Protein AF-A0A433BAA6-F1 (afdb_monomer)

Mean predicted aligned error: 15.28 Å

Structure (mmCIF, N/CA/C/O backbone):
data_AF-A0A433BAA6-F1
#
_entry.id   AF-A0A433BAA6-F1
#
loop_
_atom_site.group_PDB
_atom_site.id
_atom_site.type_symbol
_atom_site.label_atom_id
_atom_site.label_alt_id
_atom_site.label_comp_id
_atom_site.label_asym_id
_atom_site.label_entity_id
_atom_site.label_seq_id
_atom_site.pdbx_PDB_ins_code
_atom_site.Cartn_x
_atom_site.Cartn_y
_atom_site.Cartn_z
_atom_site.occupancy
_atom_site.B_iso_or_equiv
_atom_site.auth_seq_id
_atom_site.auth_comp_id
_atom_site.auth_asym_id
_atom_site.auth_atom_id
_atom_site.pdbx_PDB_model_num
ATOM 1 N N . MET A 1 1 ? 10.029 -41.503 25.281 1.00 41.41 1 MET A N 1
ATOM 2 C CA . MET A 1 1 ? 11.014 -41.498 26.377 1.00 41.41 1 MET A CA 1
ATOM 3 C C . MET A 1 1 ? 12.333 -41.071 25.759 1.00 41.41 1 MET A C 1
ATOM 5 O O . MET A 1 1 ? 12.964 -41.875 25.092 1.00 41.41 1 MET A O 1
ATOM 9 N N . VAL A 1 2 ? 12.622 -39.771 25.823 1.00 31.61 2 VAL A N 1
ATOM 10 C CA . VAL A 1 2 ? 13.866 -39.141 25.359 1.00 31.61 2 VAL A CA 1
ATOM 11 C C . VAL A 1 2 ? 14.159 -38.056 26.392 1.00 31.61 2 VAL A C 1
ATOM 13 O O . VAL A 1 2 ? 13.358 -37.134 26.547 1.00 31.61 2 VAL A O 1
ATOM 16 N N . GLU A 1 3 ? 15.221 -38.267 27.163 1.00 30.14 3 GLU A N 1
ATOM 17 C CA . GLU A 1 3 ? 15.745 -37.376 28.201 1.00 30.14 3 GLU A CA 1
ATOM 18 C C . GLU A 1 3 ? 16.463 -36.178 27.572 1.00 30.14 3 GLU A C 1
ATOM 20 O O . GLU A 1 3 ? 17.155 -36.320 26.564 1.00 30.14 3 GLU A O 1
ATOM 25 N N . TRP A 1 4 ? 16.320 -35.010 28.197 1.00 36.12 4 TRP A N 1
ATOM 26 C CA . TRP A 1 4 ? 17.122 -33.820 27.922 1.00 36.12 4 TRP A CA 1
ATOM 27 C C . TRP A 1 4 ? 17.766 -33.362 29.232 1.00 36.12 4 TRP A C 1
ATOM 29 O O . TRP A 1 4 ? 17.235 -32.495 29.920 1.00 36.12 4 TRP A O 1
ATOM 39 N N . ASP A 1 5 ? 18.911 -33.951 29.565 1.00 37.00 5 ASP A N 1
ATOM 40 C CA . ASP A 1 5 ? 19.839 -33.405 30.554 1.00 37.00 5 ASP A CA 1
ATOM 41 C C . ASP A 1 5 ? 20.867 -32.539 29.825 1.00 37.00 5 ASP A C 1
ATOM 43 O O . ASP A 1 5 ? 21.624 -33.049 29.002 1.00 37.00 5 ASP A O 1
ATOM 47 N N . ASN A 1 6 ? 20.860 -31.230 30.099 1.00 35.91 6 ASN A N 1
ATOM 48 C CA . ASN A 1 6 ? 22.035 -30.346 30.118 1.00 35.91 6 ASN A CA 1
ATOM 49 C C . ASN A 1 6 ? 21.606 -28.928 30.532 1.00 35.91 6 ASN A C 1
ATOM 51 O O . ASN A 1 6 ? 21.412 -28.034 29.709 1.00 35.91 6 ASN A O 1
ATOM 55 N N . ILE A 1 7 ? 21.460 -28.734 31.843 1.00 37.94 7 ILE A N 1
ATOM 56 C CA . ILE A 1 7 ? 21.352 -27.424 32.492 1.00 37.94 7 ILE A CA 1
ATOM 57 C C . ILE A 1 7 ? 22.762 -27.045 32.963 1.00 37.94 7 ILE A C 1
ATOM 59 O O . ILE A 1 7 ? 23.358 -27.774 33.754 1.00 37.94 7 ILE A O 1
ATOM 63 N N . LEU A 1 8 ? 23.295 -25.912 32.497 1.00 38.78 8 LEU A N 1
ATOM 64 C CA . LEU A 1 8 ? 24.477 -25.274 33.092 1.00 38.78 8 LEU A CA 1
ATOM 65 C C . LEU A 1 8 ? 24.049 -24.105 34.002 1.00 38.78 8 LEU A C 1
ATOM 67 O O . LEU A 1 8 ? 23.012 -23.490 33.744 1.00 38.78 8 LEU A O 1
ATOM 71 N N . PRO A 1 9 ? 24.806 -23.799 35.075 1.00 35.69 9 PRO A N 1
ATOM 72 C CA . PRO A 1 9 ? 24.295 -23.057 36.225 1.00 35.69 9 PRO A CA 1
ATOM 73 C C . PRO A 1 9 ? 24.370 -21.536 36.055 1.00 35.69 9 PRO A C 1
ATOM 75 O O . PRO A 1 9 ? 25.324 -20.996 35.496 1.00 35.69 9 PRO A O 1
ATOM 78 N N . LEU A 1 10 ? 23.382 -20.854 36.637 1.00 34.34 10 LEU A N 1
ATOM 79 C CA . LEU A 1 10 ? 23.402 -19.422 36.923 1.00 34.34 10 LEU A CA 1
ATOM 80 C C . LEU A 1 10 ? 24.457 -19.112 37.992 1.00 34.34 10 LEU A C 1
ATOM 82 O O . LEU A 1 10 ? 24.350 -19.639 39.092 1.00 34.34 10 LEU A O 1
ATOM 86 N N . GLU A 1 11 ? 25.395 -18.201 37.708 1.00 32.72 11 GLU A N 1
ATOM 87 C CA . GLU A 1 11 ? 25.674 -17.065 38.600 1.00 32.72 11 GLU A CA 1
ATOM 88 C C . GLU A 1 11 ? 26.599 -15.988 37.990 1.00 32.72 11 GLU A C 1
ATOM 90 O O . GLU A 1 11 ? 27.653 -16.253 37.420 1.00 32.72 11 GLU A O 1
ATOM 95 N N . SER A 1 12 ? 26.204 -14.738 38.252 1.00 30.78 12 SER A N 1
ATOM 96 C CA . SER A 1 12 ? 26.992 -13.497 38.261 1.00 30.78 12 SER A CA 1
ATOM 97 C C . SER A 1 12 ? 27.446 -12.875 36.927 1.00 30.78 12 SER A C 1
ATOM 99 O O . SER A 1 12 ? 28.523 -13.128 36.403 1.00 30.78 12 SER A O 1
ATOM 101 N N . ASN A 1 13 ? 26.699 -11.859 36.481 1.00 33.16 13 ASN A N 1
ATOM 102 C CA . ASN A 1 13 ? 27.343 -10.573 36.219 1.00 33.16 13 ASN A CA 1
ATOM 103 C C . ASN A 1 13 ? 26.385 -9.407 36.489 1.00 33.16 13 ASN A C 1
ATOM 105 O O . ASN A 1 13 ? 25.346 -9.240 35.857 1.00 33.16 13 ASN A O 1
ATOM 109 N N . LYS A 1 14 ? 26.756 -8.629 37.508 1.00 33.50 14 LYS A N 1
ATOM 110 C CA . LYS A 1 14 ? 26.163 -7.346 37.881 1.00 33.50 14 LYS A CA 1
ATOM 111 C C . LYS A 1 14 ? 26.473 -6.313 36.792 1.00 33.50 14 LYS A C 1
ATOM 113 O O . LYS A 1 14 ? 27.514 -6.401 36.155 1.00 33.50 14 LYS A O 1
ATOM 118 N N . SER A 1 15 ? 25.631 -5.278 36.724 1.00 35.72 15 SER A N 1
ATOM 119 C CA . SER A 1 15 ? 25.788 -4.031 35.953 1.00 35.72 15 SER A CA 1
ATOM 120 C C . SER A 1 15 ? 25.184 -4.007 34.545 1.00 35.72 15 SER A C 1
ATOM 122 O O . SER A 1 15 ? 25.920 -3.925 33.571 1.00 35.72 15 SER A O 1
ATOM 124 N N . LEU A 1 16 ? 23.856 -3.876 34.454 1.00 32.25 16 LEU A N 1
ATOM 125 C CA . LEU A 1 16 ? 23.224 -2.987 33.470 1.00 32.25 16 LEU A CA 1
ATOM 126 C C . LEU A 1 16 ? 22.019 -2.303 34.133 1.00 32.25 16 LEU A C 1
ATOM 128 O O . LEU A 1 16 ? 21.114 -2.959 34.645 1.00 32.25 16 LEU A O 1
ATOM 132 N N . ARG A 1 17 ? 22.078 -0.970 34.216 1.00 32.88 17 ARG A N 1
ATOM 133 C CA . ARG A 1 17 ? 21.049 -0.116 34.820 1.00 32.88 17 ARG A CA 1
ATOM 134 C C . ARG A 1 17 ? 19.902 0.099 33.831 1.00 32.88 17 ARG A C 1
ATOM 136 O O . ARG A 1 17 ? 20.128 0.331 32.649 1.00 32.88 17 ARG A O 1
ATOM 143 N N . HIS A 1 18 ? 18.691 0.039 34.365 1.00 33.44 18 HIS A N 1
ATOM 144 C CA . HIS A 1 18 ? 17.409 0.262 33.701 1.00 33.44 18 HIS A CA 1
ATOM 145 C C . HIS A 1 18 ? 17.226 1.760 33.371 1.00 33.44 18 HIS A C 1
ATOM 147 O O . HIS A 1 18 ? 17.446 2.578 34.267 1.00 33.44 18 HIS A O 1
ATOM 153 N N . PRO A 1 19 ? 16.796 2.172 32.163 1.00 31.14 19 PRO A N 1
ATOM 154 C CA . PRO A 1 19 ? 16.458 3.566 31.902 1.00 31.14 19 PRO A CA 1
ATOM 155 C C . PRO A 1 19 ? 14.977 3.795 32.221 1.00 31.14 19 PRO A C 1
ATOM 157 O O . PRO A 1 19 ? 14.106 3.687 31.366 1.00 31.14 19 PRO A O 1
ATOM 160 N N . ALA A 1 20 ? 14.688 4.078 33.487 1.00 34.66 20 ALA A N 1
ATOM 161 C CA . ALA A 1 20 ? 13.415 4.645 33.917 1.00 34.66 20 ALA A CA 1
ATOM 162 C C . ALA A 1 20 ? 13.683 5.638 35.053 1.00 34.66 20 ALA A C 1
ATOM 164 O O . ALA A 1 20 ? 13.410 5.356 36.213 1.00 34.66 20 ALA A O 1
ATOM 165 N N . GLU A 1 21 ? 14.239 6.804 34.719 1.00 34.72 21 GLU A N 1
ATOM 166 C CA . GLU A 1 21 ? 14.265 7.944 35.635 1.00 34.72 21 GLU A CA 1
ATOM 167 C C . GLU A 1 21 ? 13.689 9.181 34.947 1.00 34.72 21 GLU A C 1
ATOM 169 O O . GLU A 1 21 ? 14.237 9.762 34.013 1.00 34.72 21 GLU A O 1
ATOM 174 N N . ARG A 1 22 ? 12.501 9.533 35.434 1.00 30.64 22 ARG A N 1
ATOM 175 C CA . ARG A 1 22 ? 11.704 10.704 35.102 1.00 30.64 22 ARG A CA 1
ATOM 176 C C . ARG A 1 22 ? 12.370 11.921 35.747 1.00 30.64 22 ARG A C 1
ATOM 178 O O . ARG A 1 22 ? 12.253 12.119 36.955 1.00 30.64 22 ARG A O 1
ATOM 185 N N . ILE A 1 23 ? 13.073 12.735 34.964 1.00 35.84 23 ILE A N 1
ATOM 186 C CA . ILE A 1 23 ? 13.659 13.982 35.468 1.00 35.84 23 ILE A CA 1
ATOM 187 C C . ILE A 1 23 ? 12.523 14.983 35.705 1.00 35.84 23 ILE A C 1
ATOM 189 O O . ILE A 1 23 ? 11.878 15.457 34.773 1.00 35.84 23 ILE A O 1
ATOM 193 N N . THR A 1 24 ? 12.272 15.285 36.977 1.00 31.98 24 THR A N 1
ATOM 194 C CA . THR A 1 24 ? 11.349 16.336 37.416 1.00 31.98 24 THR A CA 1
ATOM 195 C C . THR A 1 24 ? 12.188 17.583 37.686 1.00 31.98 24 THR A C 1
ATOM 197 O O . THR A 1 24 ? 12.930 17.612 38.664 1.00 31.98 24 THR A O 1
ATOM 200 N N . LEU A 1 25 ? 12.129 18.590 36.810 1.00 35.69 25 LEU A N 1
ATOM 201 C CA . LEU A 1 25 ? 12.838 19.858 37.012 1.00 35.69 25 LEU A CA 1
ATOM 202 C C . LEU A 1 25 ? 11.944 20.844 37.771 1.00 35.69 25 LEU A C 1
ATOM 204 O O . LEU A 1 25 ? 10.833 21.155 37.344 1.00 35.69 25 LEU A O 1
ATOM 208 N N . THR A 1 26 ? 12.435 21.329 38.911 1.00 36.66 26 THR A N 1
ATOM 209 C CA . THR A 1 26 ? 11.799 22.381 39.713 1.00 36.66 26 THR A CA 1
ATOM 210 C C . THR A 1 26 ? 12.143 23.780 39.181 1.00 36.66 26 THR A C 1
ATOM 212 O O . THR A 1 26 ? 13.237 23.974 38.650 1.00 36.66 26 THR A O 1
ATOM 215 N N . PRO A 1 27 ? 11.269 24.793 39.351 1.00 38.19 27 PRO A N 1
ATOM 216 C CA . PRO A 1 27 ? 11.420 26.093 38.705 1.00 38.19 27 PRO A CA 1
ATOM 217 C C . PRO A 1 27 ? 12.389 26.983 39.487 1.00 38.19 27 PRO A C 1
ATOM 219 O O . PRO A 1 27 ? 11.976 27.704 40.394 1.00 38.19 27 PRO A O 1
ATOM 222 N N . ARG A 1 28 ? 13.683 26.917 39.160 1.00 39.72 28 ARG A N 1
ATOM 223 C CA . ARG A 1 28 ? 14.687 27.942 39.503 1.00 39.72 28 ARG A CA 1
ATOM 224 C C . ARG A 1 28 ? 16.030 27.637 38.842 1.00 39.72 28 ARG A C 1
ATOM 226 O O . ARG A 1 28 ? 16.989 27.351 39.531 1.00 39.72 28 ARG A O 1
ATOM 233 N N . GLU A 1 29 ? 16.085 27.693 37.514 1.00 42.88 29 GLU A N 1
ATOM 234 C CA . GLU A 1 29 ? 17.346 27.758 36.747 1.00 42.88 29 GLU A CA 1
ATOM 235 C C . GLU A 1 29 ? 17.056 28.051 35.261 1.00 42.88 29 GLU A C 1
ATOM 237 O O . GLU A 1 29 ? 17.400 27.302 34.357 1.00 42.88 29 GLU A O 1
ATOM 242 N N . VAL A 1 30 ? 16.375 29.170 34.999 1.00 38.25 30 VAL A N 1
ATOM 243 C CA . VAL A 1 30 ? 16.346 29.809 33.673 1.00 38.25 30 VAL A CA 1
ATOM 244 C C . VAL A 1 30 ? 16.545 31.296 33.917 1.00 38.25 30 VAL A C 1
ATOM 246 O O . VAL A 1 30 ? 15.607 32.036 34.200 1.00 38.25 30 VAL A O 1
ATOM 249 N N . GLY A 1 31 ? 17.803 31.711 33.948 1.00 38.50 31 GLY A N 1
ATOM 250 C CA . GLY A 1 31 ? 18.176 33.075 34.285 1.00 38.50 31 GLY A CA 1
ATOM 251 C C . GLY A 1 31 ? 19.624 33.320 33.925 1.00 38.50 31 GLY A C 1
ATOM 252 O O . GLY A 1 31 ? 20.479 33.241 34.803 1.00 38.50 31 GLY A O 1
ATOM 253 N N . LYS A 1 32 ? 19.852 33.550 32.626 1.00 38.38 32 LYS A N 1
ATOM 254 C CA . LYS A 1 32 ? 20.966 34.251 31.953 1.00 38.38 32 LYS A CA 1
ATOM 255 C C . LYS A 1 32 ? 21.125 33.663 30.551 1.00 38.38 32 LYS A C 1
ATOM 257 O O . LYS A 1 32 ? 21.056 32.447 30.421 1.00 38.38 32 LYS A O 1
ATOM 262 N N . LEU A 1 33 ? 21.410 34.525 29.568 1.00 35.03 33 LEU A N 1
ATOM 263 C CA . LEU A 1 33 ? 21.344 34.309 28.109 1.00 35.03 33 LEU A CA 1
ATOM 264 C C . LEU A 1 33 ? 19.896 34.556 27.648 1.00 35.03 33 LEU A C 1
ATOM 266 O O . LEU A 1 33 ? 19.070 33.659 27.725 1.00 35.03 33 LEU A O 1
ATOM 270 N N . PHE A 1 34 ? 19.455 35.756 27.278 1.00 38.25 34 PHE A N 1
ATOM 271 C CA . PHE A 1 34 ? 20.075 36.755 26.412 1.00 38.25 34 PHE A CA 1
ATOM 272 C C . PHE A 1 34 ? 19.516 38.144 26.767 1.00 38.25 34 PHE A C 1
ATOM 274 O O . PHE A 1 34 ? 18.298 38.311 26.794 1.00 38.25 34 PHE A O 1
ATOM 281 N N . ASP A 1 35 ? 20.404 39.102 27.028 1.00 35.09 35 ASP A N 1
ATOM 282 C CA . ASP A 1 35 ? 20.110 40.539 27.016 1.00 35.09 35 ASP A CA 1
ATOM 283 C C . ASP A 1 35 ? 20.628 41.137 25.696 1.00 35.09 35 ASP A C 1
ATOM 285 O O . ASP A 1 35 ? 21.647 40.668 25.181 1.00 35.09 35 ASP A O 1
ATOM 289 N N . ASP A 1 36 ? 19.946 42.206 25.267 1.00 35.81 36 ASP A N 1
ATOM 290 C CA . ASP A 1 36 ? 20.369 43.285 24.352 1.00 35.81 36 ASP A CA 1
ATOM 291 C C . ASP A 1 36 ? 20.531 42.975 22.852 1.00 35.81 36 ASP A C 1
ATOM 293 O O . ASP A 1 36 ? 21.105 41.967 22.455 1.00 35.81 36 ASP A O 1
ATOM 297 N N . ASP A 1 37 ? 20.180 43.845 21.906 1.00 34.84 37 ASP A N 1
ATOM 298 C CA . ASP A 1 37 ? 19.257 44.986 21.775 1.00 34.84 37 ASP A CA 1
ATOM 299 C C . ASP A 1 37 ? 19.227 45.270 20.257 1.00 34.84 37 ASP A C 1
ATOM 301 O O . ASP A 1 37 ? 20.158 44.907 19.528 1.00 34.84 37 ASP A O 1
ATOM 305 N N . GLY A 1 38 ? 18.171 45.890 19.746 1.00 30.77 38 GLY A N 1
ATOM 306 C CA . GLY A 1 38 ? 18.053 46.161 18.313 1.00 30.77 38 GLY A CA 1
ATOM 307 C C . GLY A 1 38 ? 16.704 46.730 17.915 1.00 30.77 38 GLY A C 1
ATOM 308 O O . GLY A 1 38 ? 15.988 46.157 17.099 1.00 30.77 38 GLY A O 1
ATOM 309 N N . THR A 1 39 ? 16.361 47.838 18.555 1.00 32.31 39 THR A N 1
ATOM 310 C CA . THR A 1 39 ? 15.241 48.732 18.270 1.00 32.31 39 THR A CA 1
ATOM 311 C C . THR A 1 39 ? 15.255 49.269 16.830 1.00 32.31 39 THR A C 1
ATOM 313 O O . THR A 1 39 ? 16.302 49.639 16.317 1.00 32.31 39 THR A O 1
ATOM 316 N N . GLU A 1 40 ? 14.082 49.381 16.195 1.00 31.97 40 GLU A N 1
ATOM 317 C CA . GLU A 1 40 ? 13.599 50.669 15.674 1.00 31.97 40 GLU A CA 1
ATOM 318 C C . GLU A 1 40 ? 12.119 50.617 15.253 1.00 31.97 40 GLU A C 1
ATOM 320 O O . GLU A 1 40 ? 11.539 49.586 14.922 1.00 31.97 40 GLU A O 1
ATOM 325 N N . SER A 1 41 ? 11.495 51.778 15.389 1.00 32.53 41 SER A N 1
ATOM 326 C CA . SER A 1 41 ? 10.081 52.048 15.633 1.00 32.53 41 SER A CA 1
ATOM 327 C C . SER A 1 41 ? 9.222 52.251 14.378 1.00 32.53 41 SER A C 1
ATOM 329 O O . SER A 1 41 ? 9.640 52.900 13.424 1.00 32.53 41 SER A O 1
ATOM 331 N N . LEU A 1 42 ? 7.957 51.826 14.452 1.00 37.59 42 LEU A N 1
ATOM 332 C CA . LEU A 1 42 ? 6.852 52.247 13.574 1.00 37.59 42 LEU A CA 1
ATOM 333 C C . LEU A 1 42 ? 6.136 53.484 14.146 1.00 37.59 42 LEU A C 1
ATOM 335 O O . LEU A 1 42 ? 6.015 53.590 15.370 1.00 37.59 42 LEU A O 1
ATOM 339 N N . PRO A 1 43 ? 5.498 54.308 13.292 1.00 39.81 43 PRO A N 1
ATOM 340 C CA . PRO A 1 43 ? 4.269 54.968 13.715 1.00 39.81 43 PRO A CA 1
ATOM 341 C C . PRO A 1 43 ? 3.068 54.785 12.764 1.00 39.81 43 PRO A C 1
ATOM 343 O O . PRO A 1 43 ? 3.146 54.900 11.546 1.00 39.81 43 PRO A O 1
ATOM 346 N N . ALA A 1 44 ? 1.955 54.487 13.435 1.00 31.12 44 ALA A N 1
ATOM 347 C CA . ALA A 1 44 ? 0.532 54.781 13.246 1.00 31.12 44 ALA A CA 1
ATOM 348 C C . ALA A 1 44 ? -0.041 55.428 11.954 1.00 31.12 44 ALA A C 1
ATOM 350 O O . ALA A 1 44 ? 0.327 56.524 11.554 1.00 31.12 44 ALA A O 1
ATOM 351 N N . ALA A 1 45 ? -1.114 54.772 11.478 1.00 33.12 45 ALA A N 1
ATOM 352 C CA . ALA A 1 45 ? -2.480 55.262 11.200 1.00 33.12 45 ALA A CA 1
ATOM 353 C C . ALA A 1 45 ? -2.730 56.564 10.403 1.00 33.12 45 ALA A C 1
ATOM 355 O O . ALA A 1 45 ? -2.368 57.641 10.851 1.00 33.12 45 ALA A O 1
ATOM 356 N N . ALA A 1 46 ? -3.580 56.481 9.363 1.00 31.67 46 ALA A N 1
ATOM 357 C CA . ALA A 1 46 ? -4.774 57.332 9.181 1.00 31.67 46 ALA A CA 1
ATOM 358 C C . ALA A 1 46 ? -5.572 56.975 7.907 1.00 31.67 46 ALA A C 1
ATOM 360 O O . ALA A 1 46 ? -5.068 56.378 6.964 1.00 31.67 46 ALA A O 1
ATOM 361 N N . GLN A 1 47 ? -6.854 57.338 7.942 1.00 32.59 47 GLN A N 1
ATOM 362 C CA . GLN A 1 47 ? -7.941 57.037 7.007 1.00 32.59 47 GLN A CA 1
ATOM 363 C C . GLN A 1 47 ? -8.063 58.039 5.831 1.00 32.59 47 GLN A C 1
ATOM 365 O O . GLN A 1 47 ? -7.543 59.146 5.924 1.00 32.59 47 GLN A O 1
ATOM 370 N N . ARG A 1 48 ? -8.975 57.704 4.885 1.00 28.77 48 ARG A N 1
ATOM 371 C CA . ARG A 1 48 ? -9.707 58.568 3.905 1.00 28.77 48 ARG A CA 1
ATOM 372 C C . ARG A 1 48 ? -8.879 58.971 2.660 1.00 28.77 48 ARG A C 1
ATOM 374 O O . ARG A 1 48 ? -7.681 59.122 2.766 1.00 28.77 48 ARG A O 1
ATOM 381 N N . SER A 1 49 ? -9.400 59.139 1.435 1.00 30.53 49 SER A N 1
ATOM 382 C CA . SER A 1 49 ? -10.751 59.408 0.905 1.00 30.53 49 SER A CA 1
ATOM 383 C C . SER A 1 49 ? -10.828 59.203 -0.629 1.00 30.53 49 SER A C 1
ATOM 385 O O . SER A 1 49 ? -9.857 59.479 -1.317 1.00 30.53 49 SER A O 1
ATOM 387 N N . LYS A 1 50 ? -12.029 58.827 -1.108 1.00 30.81 50 LYS A N 1
ATOM 388 C CA . LYS A 1 50 ? -12.815 59.270 -2.296 1.00 30.81 50 LYS A CA 1
ATOM 389 C C . LYS A 1 50 ? -12.181 59.648 -3.660 1.00 30.81 50 LYS A C 1
ATOM 391 O O . LYS A 1 50 ? -11.380 60.569 -3.726 1.00 30.81 50 LYS A O 1
ATOM 396 N N . ALA A 1 51 ? -12.903 59.145 -4.684 1.00 30.58 51 ALA A N 1
ATOM 397 C CA . ALA A 1 51 ? -13.271 59.730 -5.996 1.00 30.58 51 ALA A CA 1
ATOM 398 C C . ALA A 1 51 ? -12.119 59.910 -7.005 1.00 30.58 51 ALA A C 1
ATOM 400 O O . ALA A 1 51 ? -10.987 60.121 -6.609 1.00 30.58 51 ALA A O 1
ATOM 401 N N . ASP A 1 52 ? -12.274 59.806 -8.322 1.00 33.41 52 ASP A N 1
ATOM 402 C CA . ASP A 1 52 ? -13.390 60.005 -9.259 1.00 33.41 52 ASP A CA 1
ATOM 403 C C . ASP A 1 52 ? -12.916 59.346 -10.586 1.00 33.41 52 ASP A C 1
ATOM 405 O O . ASP A 1 52 ? -11.720 59.367 -10.868 1.00 33.41 52 ASP A O 1
ATOM 409 N N . SER A 1 53 ? -13.697 58.674 -11.431 1.00 36.44 53 SER A N 1
ATOM 410 C CA . SER A 1 53 ? -14.501 59.256 -12.526 1.00 36.44 53 SER A CA 1
ATOM 411 C C . SER A 1 53 ? -14.648 58.139 -13.598 1.00 36.44 53 SER A C 1
ATOM 413 O O . SER A 1 53 ? -13.696 57.394 -13.813 1.00 36.44 53 SER A O 1
ATOM 415 N N . ARG A 1 54 ? -15.871 57.798 -14.056 1.00 33.22 54 ARG A N 1
ATOM 416 C CA . ARG A 1 54 ? -16.514 58.223 -15.335 1.00 33.22 54 ARG A CA 1
ATOM 417 C C . ARG A 1 54 ? -15.891 57.506 -16.568 1.00 33.22 54 ARG A C 1
ATOM 419 O O . ARG A 1 54 ? -14.680 57.451 -16.658 1.00 33.22 54 ARG A O 1
ATOM 426 N N . ALA A 1 55 ? -16.576 56.970 -17.580 1.00 34.56 55 ALA A N 1
ATOM 427 C CA . ALA A 1 55 ? -17.977 56.928 -17.997 1.00 34.56 55 ALA A CA 1
ATOM 428 C C . ALA A 1 55 ? -18.150 55.868 -19.114 1.00 34.56 55 ALA A C 1
ATOM 430 O O . ALA A 1 55 ? -17.217 55.628 -19.870 1.00 34.56 55 ALA A O 1
ATOM 431 N N . GLU A 1 56 ? -19.387 55.374 -19.222 1.00 33.41 56 GLU A N 1
ATOM 432 C CA . GLU A 1 56 ? -20.167 55.112 -20.450 1.00 33.41 56 GLU A CA 1
ATOM 433 C C . GLU A 1 56 ? -19.767 54.030 -21.474 1.00 33.41 56 GLU A C 1
ATOM 435 O O . GLU A 1 56 ? -18.845 54.192 -22.262 1.00 33.41 56 GLU A O 1
ATOM 440 N N . GLY A 1 57 ? -20.651 53.029 -21.592 1.00 31.19 57 GLY A N 1
ATOM 441 C CA . GLY A 1 57 ? -21.656 53.046 -22.672 1.00 31.19 57 GLY A CA 1
ATOM 442 C C . GLY A 1 57 ? -21.443 52.096 -23.863 1.00 31.19 57 GLY A C 1
ATOM 443 O O . GLY A 1 57 ? -20.312 51.748 -24.164 1.00 31.19 57 GLY A O 1
ATOM 444 N N . PRO A 1 58 ? -22.529 51.646 -24.525 1.00 49.97 58 PRO A N 1
ATOM 445 C CA . PRO A 1 58 ? -22.712 50.258 -24.963 1.00 49.97 58 PRO A CA 1
ATOM 446 C C . PRO A 1 58 ? -22.708 50.088 -26.492 1.00 49.97 58 PRO A C 1
ATOM 448 O O . PRO A 1 58 ? -22.776 51.075 -27.221 1.00 49.97 58 PRO A O 1
ATOM 451 N N . MET A 1 59 ? -22.717 48.846 -26.990 1.00 40.34 59 MET A N 1
ATOM 452 C CA . MET A 1 59 ? -23.359 48.558 -28.279 1.00 40.34 59 MET A CA 1
ATOM 453 C C . MET A 1 59 ? -23.823 47.103 -28.389 1.00 40.34 59 MET A C 1
ATOM 455 O O . MET A 1 59 ? -23.035 46.166 -28.253 1.00 40.34 59 MET A O 1
ATOM 459 N N . ASP A 1 60 ? -25.124 46.991 -28.633 1.00 35.38 60 ASP A N 1
ATOM 460 C CA . ASP A 1 60 ? -25.898 45.822 -29.031 1.00 35.38 60 ASP A CA 1
ATOM 461 C C . ASP A 1 60 ? -25.467 45.279 -30.404 1.00 35.38 60 ASP A C 1
ATOM 463 O O . ASP A 1 60 ? -25.015 46.041 -31.263 1.00 35.38 60 ASP A O 1
ATOM 467 N N . HIS A 1 61 ? -25.711 43.987 -30.652 1.00 38.25 61 HIS A N 1
ATOM 468 C CA . HIS A 1 61 ? -26.263 43.574 -31.943 1.00 38.25 61 HIS A CA 1
ATOM 469 C C . HIS A 1 61 ? -27.071 42.273 -31.823 1.00 38.25 61 HIS A C 1
ATOM 471 O O . HIS A 1 61 ? -26.552 41.227 -31.429 1.00 38.25 61 HIS A O 1
ATOM 477 N N . ASP A 1 62 ? -28.342 42.391 -32.198 1.00 36.59 62 ASP A N 1
ATOM 478 C CA . ASP A 1 62 ? -29.378 41.363 -32.265 1.00 36.59 62 ASP A CA 1
ATOM 479 C C . ASP A 1 62 ? -29.190 40.337 -33.407 1.00 36.59 62 ASP A C 1
ATOM 481 O O . ASP A 1 62 ? -28.796 40.687 -34.519 1.00 36.59 62 ASP A O 1
ATOM 485 N N . GLU A 1 63 ? -29.445 39.066 -33.076 1.00 38.00 63 GLU A N 1
ATOM 486 C CA . GLU A 1 63 ? -30.507 38.163 -33.583 1.00 38.00 63 GLU A CA 1
ATOM 487 C C . GLU A 1 63 ? -30.992 38.211 -35.058 1.00 38.00 63 GLU A C 1
ATOM 489 O O . GLU A 1 63 ? -31.468 39.243 -35.504 1.00 38.00 63 GLU A O 1
ATOM 494 N N . TYR A 1 64 ? -30.980 37.042 -35.736 1.00 41.94 64 TYR A N 1
ATOM 495 C CA . TYR A 1 64 ? -31.944 36.464 -36.726 1.00 41.94 64 TYR A CA 1
ATOM 496 C C . TYR A 1 64 ? -31.517 34.981 -36.913 1.00 41.94 64 TYR A C 1
ATOM 498 O O . TYR A 1 64 ? -30.349 34.743 -37.215 1.00 41.94 64 TYR A O 1
ATOM 506 N N . SER A 1 65 ? -32.220 33.908 -36.521 1.00 36.09 65 SER A N 1
ATOM 507 C CA . SER A 1 65 ? -33.563 33.339 -36.800 1.00 36.09 65 SER A CA 1
ATOM 508 C C . SER A 1 65 ? -33.769 32.679 -38.183 1.00 36.09 65 SER A C 1
ATOM 510 O O . SER A 1 65 ? -33.429 33.243 -39.218 1.00 36.09 65 SER A O 1
ATOM 512 N N . ASP A 1 66 ? -34.380 31.483 -38.100 1.00 37.78 66 ASP A N 1
ATOM 513 C CA . ASP A 1 66 ? -35.263 30.771 -39.050 1.00 37.78 66 ASP A CA 1
ATOM 514 C C . ASP A 1 66 ? -34.637 30.006 -40.237 1.00 37.78 66 ASP A C 1
ATOM 516 O O . ASP A 1 66 ? -33.879 30.552 -41.029 1.00 37.78 66 ASP A O 1
ATOM 520 N N . LEU A 1 67 ? -34.722 28.666 -40.301 1.00 37.59 67 LEU A N 1
ATOM 521 C CA . LEU A 1 67 ? -35.856 27.719 -40.458 1.00 37.59 67 LEU A CA 1
ATOM 522 C C . LEU A 1 67 ? -36.216 27.418 -41.932 1.00 37.59 67 LEU A C 1
ATOM 524 O O . LEU A 1 67 ? -36.359 28.316 -42.754 1.00 37.59 67 LEU A O 1
ATOM 528 N N . ASP A 1 68 ? -36.431 26.114 -42.153 1.00 39.53 68 ASP A N 1
ATOM 529 C CA . ASP A 1 68 ? -37.360 25.455 -43.090 1.00 39.53 68 ASP A CA 1
ATOM 530 C C . ASP A 1 68 ? -36.929 24.914 -44.485 1.00 39.53 68 ASP A C 1
ATOM 532 O O . ASP A 1 68 ? -36.557 25.635 -45.404 1.00 39.53 68 ASP A O 1
ATOM 536 N N . ASP A 1 69 ? -37.132 23.582 -44.587 1.00 40.22 69 ASP A N 1
ATOM 537 C CA . ASP A 1 69 ? -37.920 22.828 -45.593 1.00 40.22 69 ASP A CA 1
ATOM 538 C C . ASP A 1 69 ? -37.256 22.208 -46.849 1.00 40.22 69 ASP A C 1
ATOM 540 O O . ASP A 1 69 ? -36.755 22.919 -47.716 1.00 40.22 69 ASP A O 1
ATOM 544 N N . PHE A 1 70 ? -37.363 20.862 -46.980 1.00 33.16 70 PHE A N 1
ATOM 545 C CA . PHE A 1 70 ? -37.848 20.198 -48.213 1.00 33.16 70 PHE A CA 1
ATOM 546 C C . PHE A 1 70 ? -38.270 18.698 -48.045 1.00 33.16 70 PHE A C 1
ATOM 548 O O . PHE A 1 70 ? -37.430 17.802 -47.991 1.00 33.16 70 PHE A O 1
ATOM 555 N N . VAL A 1 71 ? -39.591 18.462 -47.952 1.00 39.22 71 VAL A N 1
ATOM 556 C CA . VAL A 1 71 ? -40.517 17.551 -48.709 1.00 39.22 71 VAL A CA 1
ATOM 557 C C . VAL A 1 71 ? -40.222 16.046 -49.052 1.00 39.22 71 VAL A C 1
ATOM 559 O O . VAL A 1 71 ? -39.377 15.738 -49.885 1.00 39.22 71 VAL A O 1
ATOM 562 N N . VAL A 1 72 ? -41.067 15.161 -48.463 1.00 42.59 72 VAL A N 1
ATOM 563 C CA . VAL A 1 72 ? -41.981 14.040 -48.920 1.00 42.59 72 VAL A CA 1
ATOM 564 C C . VAL A 1 72 ? -41.680 13.059 -50.093 1.00 42.59 72 VAL A C 1
ATOM 566 O O . VAL A 1 72 ? -41.460 13.504 -51.211 1.00 42.59 72 VAL A O 1
ATOM 569 N N . ASP A 1 73 ? -41.894 11.741 -49.848 1.00 33.22 73 ASP A N 1
ATOM 570 C CA . ASP A 1 73 ? -42.666 10.741 -50.667 1.00 33.22 73 ASP A CA 1
ATOM 571 C C . ASP A 1 73 ? -42.886 9.458 -49.806 1.00 33.22 73 ASP A C 1
ATOM 573 O O . ASP A 1 73 ? -41.932 8.976 -49.198 1.00 33.22 73 ASP A O 1
ATOM 577 N N . ASP A 1 74 ? -44.089 9.037 -49.386 1.00 43.28 74 ASP A N 1
ATOM 578 C CA . ASP A 1 74 ? -45.199 8.314 -50.062 1.00 43.28 74 ASP A CA 1
ATOM 579 C C . ASP A 1 74 ? -44.889 6.885 -50.566 1.00 43.28 74 ASP A C 1
ATOM 581 O O . ASP A 1 74 ? -44.244 6.707 -51.591 1.00 43.28 74 ASP A O 1
ATOM 585 N N . ASP A 1 75 ? -45.387 5.874 -49.840 1.00 39.19 75 ASP A N 1
ATOM 586 C CA . ASP A 1 75 ? -46.209 4.733 -50.304 1.00 39.19 75 ASP A CA 1
ATOM 587 C C . ASP A 1 75 ? -46.439 3.768 -49.107 1.00 39.19 75 ASP A C 1
ATOM 589 O O . ASP A 1 75 ? -45.674 3.722 -48.154 1.00 39.19 75 ASP A O 1
ATOM 593 N N . GLY A 1 76 ? -47.486 2.969 -48.930 1.00 34.94 76 GLY A N 1
ATOM 594 C CA . GLY A 1 76 ? -48.707 2.700 -49.657 1.00 34.94 76 GLY A CA 1
ATOM 595 C C . GLY A 1 76 ? -49.379 1.481 -48.992 1.00 34.94 76 GLY A C 1
ATOM 596 O O . GLY A 1 76 ? -48.764 0.434 -48.838 1.00 34.94 76 GLY A O 1
ATOM 597 N N . ALA A 1 77 ? -50.656 1.630 -48.625 1.00 34.78 77 ALA A N 1
ATOM 598 C CA . ALA A 1 77 ? -51.699 0.592 -48.551 1.00 34.78 77 ALA A CA 1
ATOM 599 C C . ALA A 1 77 ? -51.579 -0.637 -47.602 1.00 34.78 77 ALA A C 1
ATOM 601 O O . ALA A 1 77 ? -50.685 -1.469 -47.700 1.00 34.78 77 ALA A O 1
ATOM 602 N N . GLY A 1 78 ? -52.647 -0.880 -46.816 1.00 30.56 78 GLY A N 1
ATOM 603 C CA . GLY A 1 78 ? -52.968 -2.238 -46.341 1.00 30.56 78 GLY A CA 1
ATOM 604 C C . GLY A 1 78 ? -53.942 -2.368 -45.162 1.00 30.56 78 GLY A C 1
ATOM 605 O O . GLY A 1 78 ? -53.531 -2.680 -44.051 1.00 30.56 78 GLY A O 1
ATOM 606 N N . TYR A 1 79 ? -55.248 -2.212 -45.402 1.00 37.28 79 TYR A N 1
ATOM 607 C CA . TYR A 1 79 ? -56.313 -2.691 -44.504 1.00 37.28 79 TYR A CA 1
ATOM 608 C C . TYR A 1 79 ? -56.403 -4.227 -44.531 1.00 37.28 79 TYR A C 1
ATOM 610 O O . TYR A 1 79 ? -56.638 -4.736 -45.616 1.00 37.28 79 TYR A O 1
ATOM 618 N N . VAL A 1 80 ? -56.392 -4.938 -43.386 1.00 33.28 80 VAL A N 1
ATOM 619 C CA . VAL A 1 80 ? -57.294 -6.092 -43.108 1.00 33.28 80 VAL A CA 1
ATOM 620 C C . VAL A 1 80 ? -57.504 -6.265 -41.591 1.00 33.28 80 VAL A C 1
ATOM 622 O O . VAL A 1 80 ? -56.604 -6.095 -40.776 1.00 33.28 80 VAL A O 1
ATOM 625 N N . ALA A 1 81 ? -58.746 -6.592 -41.238 1.00 33.06 81 ALA A N 1
ATOM 626 C CA . ALA A 1 81 ? -59.352 -6.638 -39.917 1.00 33.06 81 ALA A CA 1
ATOM 627 C C . ALA A 1 81 ? -58.990 -7.838 -39.007 1.00 33.06 81 ALA A C 1
ATOM 629 O O . ALA A 1 81 ? -58.548 -8.899 -39.441 1.00 33.06 81 ALA A O 1
ATOM 630 N N . LYS A 1 82 ? -59.316 -7.633 -37.721 1.00 41.03 82 LYS A N 1
ATOM 631 C CA . LYS A 1 82 ? -59.395 -8.565 -36.578 1.00 41.03 82 LYS A CA 1
ATOM 632 C C . LYS A 1 82 ? -59.780 -10.016 -36.912 1.00 41.03 82 LYS A C 1
ATOM 634 O O . LYS A 1 82 ? -60.797 -10.254 -37.560 1.00 41.03 82 LYS A O 1
ATOM 639 N N . ARG A 1 83 ? -59.138 -10.964 -36.214 1.00 31.16 83 ARG A N 1
ATOM 640 C CA . ARG A 1 83 ? -59.794 -12.184 -35.708 1.00 31.16 83 ARG A CA 1
ATOM 641 C C . ARG A 1 83 ? -59.417 -12.471 -34.253 1.00 31.16 83 ARG A C 1
ATOM 643 O O . ARG A 1 83 ? -58.338 -12.124 -33.789 1.00 31.16 83 ARG A O 1
ATOM 650 N N . LYS A 1 84 ? -60.407 -13.030 -33.567 1.00 31.17 84 LYS A N 1
ATOM 651 C CA . LYS A 1 84 ? -60.536 -13.342 -32.144 1.00 31.17 84 LYS A CA 1
ATOM 652 C C . LYS A 1 84 ? -60.358 -14.861 -31.953 1.00 31.17 84 LYS A C 1
ATOM 654 O O . LYS A 1 84 ? -60.474 -15.588 -32.938 1.00 31.17 84 LYS A O 1
ATOM 659 N N . ASP A 1 85 ? -60.208 -15.272 -30.692 1.00 33.28 85 ASP A N 1
ATOM 660 C CA . ASP A 1 85 ? -60.385 -16.638 -30.150 1.00 33.28 85 ASP A CA 1
ATOM 661 C C . ASP A 1 85 ? -59.191 -17.599 -30.360 1.00 33.28 85 ASP A C 1
ATOM 663 O O . ASP A 1 85 ? -58.514 -17.554 -31.376 1.00 33.28 85 ASP A O 1
ATOM 667 N N . GLU A 1 86 ? -58.810 -18.515 -29.468 1.00 31.08 86 GLU A N 1
ATOM 668 C CA . GLU A 1 86 ? -59.237 -18.918 -28.125 1.00 31.08 86 GLU A CA 1
ATOM 669 C C . GLU A 1 86 ? -58.162 -19.889 -27.577 1.00 31.08 86 GLU A C 1
ATOM 671 O O . GLU A 1 86 ? -57.366 -20.464 -28.320 1.00 31.08 86 GLU A O 1
ATOM 676 N N . ASN A 1 87 ? -58.159 -20.085 -26.259 1.00 39.91 87 ASN A N 1
ATOM 677 C CA . ASN A 1 87 ? -57.341 -21.042 -25.509 1.00 39.91 87 ASN A CA 1
ATOM 678 C C . ASN A 1 87 ? -57.305 -22.468 -26.098 1.00 39.91 87 ASN A C 1
ATOM 680 O O . ASN A 1 87 ? -58.357 -23.039 -26.373 1.00 39.91 87 ASN A O 1
ATOM 684 N N . LYS A 1 88 ? -56.135 -23.126 -26.030 1.00 33.06 88 LYS A N 1
ATOM 685 C CA . LYS A 1 88 ? -56.015 -24.516 -25.535 1.00 33.06 88 LYS A CA 1
ATOM 686 C C . LYS A 1 88 ? -54.578 -24.869 -25.138 1.00 33.06 88 LYS A C 1
ATOM 688 O O . LYS A 1 88 ? -53.648 -24.815 -25.934 1.00 33.06 88 LYS A O 1
ATOM 693 N N . LYS A 1 89 ? -54.439 -25.254 -23.868 1.00 37.69 89 LYS A N 1
ATOM 694 C CA . LYS A 1 89 ? -53.256 -25.866 -23.257 1.00 37.69 89 LYS A CA 1
ATOM 695 C C . LYS A 1 89 ? -53.009 -27.254 -23.858 1.00 37.69 89 LYS A C 1
ATOM 697 O O . LYS A 1 89 ? -53.943 -28.046 -23.943 1.00 37.69 89 LYS A O 1
ATOM 702 N N . SER A 1 90 ? -51.746 -27.578 -24.124 1.00 33.31 90 SER A N 1
ATOM 703 C CA . SER A 1 90 ? -51.232 -28.950 -24.090 1.00 33.31 90 SER A CA 1
ATOM 704 C C . SER A 1 90 ? -49.871 -28.931 -23.405 1.00 33.31 90 SER A C 1
ATOM 706 O O . SER A 1 90 ? -48.906 -28.375 -23.920 1.00 33.31 90 SER A O 1
ATOM 708 N N . ALA A 1 91 ? -49.835 -29.500 -22.205 1.00 34.28 91 ALA A N 1
ATOM 709 C CA . ALA A 1 91 ? -48.625 -29.819 -21.467 1.00 34.28 91 ALA A CA 1
ATOM 710 C C . ALA A 1 91 ? -47.881 -30.980 -22.155 1.00 34.28 91 ALA A C 1
ATOM 712 O O . ALA A 1 91 ? -48.535 -31.872 -22.682 1.00 34.28 91 ALA A O 1
ATOM 713 N N . LEU A 1 92 ? -46.546 -31.014 -22.120 1.00 29.75 92 LEU A N 1
ATOM 714 C CA . LEU A 1 92 ? -45.786 -31.816 -21.149 1.00 29.75 92 LEU A CA 1
ATOM 715 C C . LEU A 1 92 ? -44.272 -31.772 -21.469 1.00 29.75 92 LEU A C 1
ATOM 717 O O . LEU A 1 92 ? -43.841 -32.096 -22.567 1.00 29.75 92 LEU A O 1
ATOM 721 N N . LEU A 1 93 ? -43.526 -31.340 -20.451 1.00 39.09 93 LEU A N 1
ATOM 722 C CA . LEU A 1 93 ? -42.101 -31.459 -20.114 1.00 39.09 93 LEU A CA 1
ATOM 723 C C . LEU A 1 93 ? -41.087 -32.062 -21.108 1.00 39.09 93 LEU A C 1
ATOM 725 O O . LEU A 1 93 ? -41.170 -33.230 -21.468 1.00 39.09 93 LEU A O 1
ATOM 729 N N . THR A 1 94 ? -39.962 -31.353 -21.279 1.00 28.45 94 THR A N 1
ATOM 730 C CA . THR A 1 94 ? -38.614 -31.956 -21.224 1.00 28.45 94 THR A CA 1
ATOM 731 C C . THR A 1 94 ? -37.610 -30.946 -20.637 1.00 28.45 94 THR A C 1
ATOM 733 O O . THR A 1 94 ? -37.245 -29.964 -21.269 1.00 28.45 94 THR A O 1
ATOM 736 N N . THR A 1 95 ? -37.281 -31.176 -19.361 1.00 35.44 95 THR A N 1
ATOM 737 C CA . THR A 1 95 ? -36.021 -30.913 -18.630 1.00 35.44 95 THR A CA 1
ATOM 738 C C . THR A 1 95 ? -35.037 -29.847 -19.133 1.00 35.44 95 THR A C 1
ATOM 740 O O . THR A 1 95 ? -34.416 -30.009 -20.178 1.00 35.44 95 THR A O 1
ATOM 743 N N . GLY A 1 96 ? -34.750 -28.861 -18.275 1.00 30.05 96 GLY A N 1
ATOM 744 C CA . GLY A 1 96 ? -33.576 -27.995 -18.416 1.00 30.05 96 GLY A CA 1
ATOM 745 C C . GLY A 1 96 ? -33.645 -26.748 -17.542 1.00 30.05 96 GLY A C 1
ATOM 746 O O . GLY A 1 96 ? -33.991 -25.671 -18.013 1.00 30.05 96 GLY A O 1
ATOM 747 N N . THR A 1 97 ? -33.356 -26.912 -16.255 1.00 38.62 97 THR A N 1
ATOM 748 C CA . THR A 1 97 ? -33.276 -25.875 -15.220 1.00 38.62 97 THR A CA 1
ATOM 749 C C . THR A 1 97 ? -32.512 -24.639 -15.698 1.00 38.62 97 THR A C 1
ATOM 751 O O . THR A 1 97 ? -31.287 -24.620 -15.699 1.00 38.62 97 THR A O 1
ATOM 754 N N . THR A 1 98 ? -33.235 -23.581 -16.054 1.00 27.44 98 THR A N 1
ATOM 755 C CA . THR A 1 98 ? -32.664 -22.241 -16.181 1.00 27.44 98 THR A CA 1
ATOM 756 C C . THR A 1 98 ? -33.574 -21.322 -15.388 1.00 27.44 98 THR A C 1
ATOM 758 O O . THR A 1 98 ? -34.648 -20.939 -15.848 1.00 27.44 98 THR A O 1
ATOM 761 N N . TYR A 1 99 ? -33.178 -21.018 -14.151 1.00 39.06 99 TYR A N 1
ATOM 762 C CA . TYR A 1 99 ? -33.720 -19.874 -13.429 1.00 39.06 99 TYR A CA 1
ATOM 763 C C . TYR A 1 99 ? -33.255 -18.625 -14.178 1.00 39.06 99 TYR A C 1
ATOM 765 O O . TYR A 1 99 ? -32.230 -18.030 -13.860 1.00 39.06 99 TYR A O 1
ATOM 773 N N . GLY A 1 100 ? -33.989 -18.279 -15.235 1.00 31.81 100 GLY A N 1
ATOM 774 C CA . GLY A 1 100 ? -33.915 -16.985 -15.882 1.00 31.81 100 GLY A CA 1
ATOM 775 C C . GLY A 1 100 ? -34.396 -15.947 -14.883 1.00 31.81 100 GLY A C 1
ATOM 776 O O . GLY A 1 100 ? -35.586 -15.651 -14.802 1.00 31.81 100 GLY A O 1
ATOM 777 N N . LEU A 1 101 ? -33.464 -15.435 -14.080 1.00 35.28 101 LEU A N 1
ATOM 778 C CA . LEU A 1 101 ? -33.622 -14.148 -13.430 1.00 35.28 101 LEU A CA 1
ATOM 779 C C . LEU A 1 101 ? -33.867 -13.135 -14.545 1.00 35.28 101 LEU A C 1
ATOM 781 O O . LEU A 1 101 ? -32.967 -12.797 -15.310 1.00 35.28 101 LEU A O 1
ATOM 785 N N . PHE A 1 102 ? -35.113 -12.687 -14.645 1.00 32.94 102 PHE A N 1
ATOM 786 C CA . PHE A 1 102 ? -35.461 -11.459 -15.332 1.00 32.94 102 PHE A CA 1
ATOM 787 C C . PHE A 1 102 ? -34.653 -10.342 -14.670 1.00 32.94 102 PHE A C 1
ATOM 789 O O . PHE A 1 102 ? -34.998 -9.865 -13.588 1.00 32.94 102 PHE A O 1
ATOM 796 N N . ILE A 1 103 ? -33.530 -9.980 -15.289 1.00 40.91 103 ILE A N 1
ATOM 797 C CA . ILE A 1 103 ? -32.743 -8.815 -14.905 1.00 40.91 103 ILE A CA 1
ATOM 798 C C . ILE A 1 103 ? -33.588 -7.620 -15.326 1.00 40.91 103 ILE A C 1
ATOM 800 O O . ILE A 1 103 ? -33.590 -7.206 -16.483 1.00 40.91 103 ILE A O 1
ATOM 804 N N . ASN A 1 104 ? -34.413 -7.143 -14.399 1.00 40.34 104 ASN A N 1
ATOM 805 C CA . ASN A 1 104 ? -35.182 -5.935 -14.606 1.00 40.34 104 ASN A CA 1
ATOM 806 C C . ASN A 1 104 ? -34.177 -4.789 -14.774 1.00 40.34 104 ASN A C 1
ATOM 808 O O . ASN A 1 104 ? -33.276 -4.620 -13.949 1.00 40.34 104 ASN A O 1
ATOM 812 N N . ALA A 1 105 ? -34.300 -4.063 -15.882 1.00 41.25 105 ALA A N 1
ATOM 813 C CA . ALA A 1 105 ? -33.418 -2.983 -16.288 1.00 41.25 105 ALA A CA 1
ATOM 814 C C . ALA A 1 105 ? -33.543 -1.792 -15.324 1.00 41.25 105 ALA A C 1
ATOM 816 O O . ALA A 1 105 ? -34.276 -0.837 -15.551 1.00 41.25 105 ALA A O 1
ATOM 817 N N . GLY A 1 106 ? -32.799 -1.887 -14.231 1.00 41.69 106 GLY A N 1
ATOM 818 C CA . GLY A 1 106 ? -32.374 -0.803 -13.359 1.00 41.69 106 GLY A CA 1
ATOM 819 C C . GLY A 1 106 ? -30.929 -1.091 -12.980 1.00 41.69 106 GLY A C 1
ATOM 820 O O . GLY A 1 106 ? -30.628 -1.322 -11.814 1.00 41.69 106 GLY A O 1
ATOM 821 N N . ALA A 1 107 ? -30.058 -1.236 -13.983 1.00 49.53 107 ALA A N 1
ATOM 822 C CA . ALA A 1 107 ? -28.665 -1.600 -13.775 1.00 49.53 107 ALA A CA 1
ATOM 823 C C . ALA A 1 107 ? -27.946 -0.450 -13.057 1.00 49.53 107 ALA A C 1
ATOM 825 O O . ALA A 1 107 ? -27.465 0.487 -13.689 1.00 49.53 107 ALA A O 1
ATOM 826 N N . SER A 1 108 ? -27.874 -0.521 -11.728 1.00 57.09 108 SER A N 1
ATOM 827 C CA . SER A 1 108 ? -26.842 0.179 -10.974 1.00 57.09 108 SER A CA 1
ATOM 828 C C . SER A 1 108 ? -25.502 -0.283 -11.543 1.00 57.09 108 SER A C 1
ATOM 830 O O . SER A 1 108 ? -25.142 -1.454 -11.408 1.00 57.09 108 SER A O 1
ATOM 832 N N . THR A 1 109 ? -24.797 0.594 -12.253 1.00 60.59 109 THR A N 1
ATOM 833 C CA . THR A 1 109 ? -23.459 0.307 -12.769 1.00 60.59 109 THR A CA 1
ATOM 834 C C . THR A 1 109 ? -22.554 0.005 -11.580 1.00 60.59 109 THR A C 1
ATOM 836 O O . THR A 1 109 ? -22.280 0.894 -10.778 1.00 60.59 109 THR A O 1
ATOM 839 N N . ILE A 1 110 ? -22.133 -1.250 -11.428 1.00 69.62 110 ILE A N 1
ATOM 840 C CA . ILE A 1 110 ? -21.260 -1.664 -10.327 1.00 69.62 110 ILE A CA 1
ATOM 841 C C . ILE A 1 110 ? -19.878 -1.060 -10.586 1.00 69.62 110 ILE A C 1
ATOM 843 O O . ILE A 1 110 ? -19.209 -1.434 -11.549 1.00 69.62 110 ILE A O 1
ATOM 847 N N . VAL A 1 111 ? -19.463 -0.103 -9.752 1.00 84.31 111 VAL A N 1
ATOM 848 C CA . VAL A 1 111 ? -18.167 0.576 -9.880 1.00 84.31 111 VAL A CA 1
ATOM 849 C C . VAL A 1 111 ? -17.137 -0.151 -9.020 1.00 84.31 111 VAL A C 1
ATOM 851 O O . VAL A 1 111 ? -17.177 -0.089 -7.789 1.00 84.31 111 VAL A O 1
ATOM 854 N N . LEU A 1 112 ? -16.209 -0.852 -9.673 1.00 92.00 112 LEU A N 1
ATOM 855 C CA . LEU A 1 112 ? -15.059 -1.453 -9.001 1.00 92.00 112 LEU A CA 1
ATOM 856 C C . LEU A 1 112 ? -14.075 -0.361 -8.581 1.00 92.00 112 LEU A C 1
ATOM 858 O O . LEU A 1 112 ? -13.757 0.536 -9.364 1.00 92.00 112 LEU A O 1
ATOM 862 N N . GLN A 1 113 ? -13.562 -0.459 -7.356 1.00 95.19 113 GLN A N 1
ATOM 863 C CA . GLN A 1 113 ? -12.497 0.420 -6.891 1.00 95.19 113 GLN A CA 1
ATOM 864 C C . GLN A 1 113 ? -11.247 0.276 -7.787 1.00 95.19 113 GLN A C 1
ATOM 866 O O . GLN A 1 113 ? -10.803 -0.859 -7.997 1.00 95.19 113 GLN A O 1
ATOM 871 N N . PRO A 1 114 ? -10.659 1.388 -8.279 1.00 95.62 114 PRO A N 1
ATOM 872 C CA . PRO A 1 114 ? -9.435 1.351 -9.072 1.00 95.62 114 PRO A CA 1
ATOM 873 C C . PRO A 1 114 ? -8.203 0.991 -8.221 1.00 95.62 114 PRO A C 1
ATOM 875 O O . PRO A 1 114 ? -8.221 1.189 -7.001 1.00 95.62 114 PRO A O 1
ATOM 878 N N . PRO A 1 115 ? -7.112 0.518 -8.851 1.00 97.38 115 PRO A N 1
ATOM 879 C CA . PRO A 1 115 ? -5.866 0.264 -8.146 1.00 97.38 115 PRO A CA 1
ATOM 880 C C . PRO A 1 115 ? -5.301 1.524 -7.483 1.00 97.38 115 PRO A C 1
ATOM 882 O O . PRO A 1 115 ? -5.422 2.626 -8.024 1.00 97.38 115 PRO A O 1
ATOM 885 N N . PHE A 1 116 ? -4.664 1.371 -6.323 1.00 97.50 116 PHE A N 1
ATOM 886 C CA . PHE A 1 116 ? -4.038 2.483 -5.611 1.00 97.50 116 PHE A CA 1
ATOM 887 C C . PHE A 1 116 ? -2.806 2.054 -4.808 1.00 97.50 116 PHE A C 1
ATOM 889 O O . PHE A 1 116 ? -2.651 0.894 -4.416 1.00 97.50 116 PHE A O 1
ATOM 896 N N . GLN A 1 117 ? -1.948 3.031 -4.518 1.00 97.19 117 GLN A N 1
ATOM 897 C CA . GLN A 1 117 ? -0.783 2.867 -3.658 1.00 97.19 117 GLN A CA 1
ATOM 898 C C . GLN A 1 117 ? -1.082 3.409 -2.256 1.00 97.19 117 GLN A C 1
ATOM 900 O O . GLN A 1 117 ? -1.440 4.579 -2.097 1.00 97.19 117 GLN A O 1
ATOM 905 N N . SER A 1 118 ? -0.928 2.573 -1.227 1.00 97.06 118 SER A N 1
ATOM 906 C CA . SER A 1 118 ? -1.081 3.006 0.167 1.00 97.06 118 SER A CA 1
ATOM 907 C C . SER A 1 118 ? -0.108 4.145 0.488 1.00 97.06 118 SER A C 1
ATOM 909 O O . SER A 1 118 ? 1.086 4.049 0.207 1.00 97.06 118 SER A O 1
ATOM 911 N N . GLY A 1 119 ? -0.615 5.229 1.077 1.00 96.38 119 GLY A N 1
ATOM 912 C CA . GLY A 1 119 ? 0.194 6.410 1.396 1.00 96.38 119 GLY A CA 1
ATOM 913 C C . GLY A 1 119 ? 0.444 7.360 0.214 1.00 96.38 119 GLY A C 1
ATOM 914 O O . GLY A 1 119 ? 1.232 8.295 0.346 1.00 96.38 119 GLY A O 1
ATOM 915 N N . ALA A 1 120 ? -0.207 7.159 -0.934 1.00 97.19 120 ALA A N 1
ATOM 916 C CA . ALA A 1 120 ? -0.183 8.115 -2.038 1.00 97.19 120 ALA A CA 1
ATOM 917 C C . ALA A 1 120 ? -1.339 9.122 -1.951 1.00 97.19 120 ALA A C 1
ATOM 919 O O . ALA A 1 120 ? -2.393 8.859 -1.366 1.00 97.19 120 ALA A O 1
ATOM 920 N N . THR A 1 121 ? -1.163 10.282 -2.580 1.00 96.81 121 THR A N 1
ATOM 921 C CA . THR A 1 121 ? -2.221 11.280 -2.763 1.00 96.81 121 THR A CA 1
ATOM 922 C C . THR A 1 121 ? -2.432 11.577 -4.243 1.00 96.81 121 THR A C 1
ATOM 924 O O . THR A 1 121 ? -1.459 11.595 -5.003 1.00 96.81 121 THR A O 1
ATOM 927 N N . PRO A 1 122 ? -3.661 11.916 -4.668 1.00 94.31 122 PRO A N 1
ATOM 928 C CA . PRO A 1 122 ? -3.901 12.460 -5.996 1.00 94.31 122 PRO A CA 1
ATOM 929 C C . PRO A 1 122 ? -3.016 13.678 -6.266 1.00 94.31 122 PRO A C 1
ATOM 931 O O . PRO A 1 122 ? -2.662 14.425 -5.348 1.00 94.31 122 PRO A O 1
ATOM 934 N N . LYS A 1 123 ? -2.685 13.903 -7.539 1.00 89.50 123 LYS A N 1
ATOM 935 C CA . LYS A 1 123 ? -1.967 15.109 -7.952 1.00 89.50 123 LYS A CA 1
ATOM 936 C C . LYS A 1 123 ? -2.855 16.328 -7.712 1.00 89.50 123 LYS A C 1
ATOM 938 O O . LYS A 1 123 ? -3.920 16.442 -8.314 1.00 89.50 123 LYS A O 1
ATOM 943 N N . ARG A 1 124 ? -2.428 17.220 -6.818 1.00 87.25 124 ARG A N 1
ATOM 944 C CA . ARG A 1 124 ? -3.077 18.511 -6.570 1.00 87.25 124 ARG A CA 1
ATOM 945 C C . ARG A 1 124 ? -2.088 19.598 -6.954 1.00 87.25 124 ARG A C 1
ATOM 947 O O . ARG A 1 124 ? -0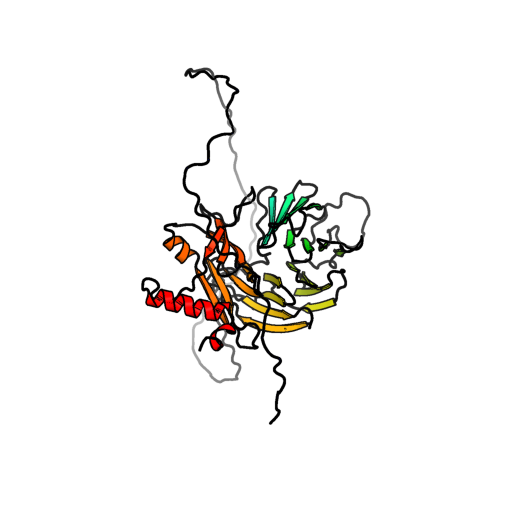.964 19.578 -6.465 1.00 87.25 124 ARG A O 1
ATOM 954 N N . THR A 1 125 ? -2.516 20.498 -7.840 1.00 85.88 125 THR A N 1
ATOM 955 C CA . THR A 1 125 ? -1.628 21.449 -8.529 1.00 85.88 125 THR A CA 1
ATOM 956 C C . THR A 1 125 ? -0.441 20.709 -9.158 1.00 85.88 125 THR A C 1
ATOM 958 O O . THR A 1 125 ? -0.648 19.842 -10.009 1.00 85.88 125 THR A O 1
ATOM 961 N N . ASP A 1 126 ? 0.766 20.955 -8.661 1.00 92.50 126 ASP A N 1
ATOM 962 C CA . ASP A 1 126 ? 2.013 20.409 -9.189 1.00 92.50 126 ASP A CA 1
ATOM 963 C C . ASP A 1 126 ? 2.678 19.443 -8.209 1.00 92.50 126 ASP A C 1
ATOM 965 O O . ASP A 1 126 ? 3.803 19.018 -8.439 1.00 92.50 126 ASP A O 1
ATOM 969 N N . ARG A 1 127 ? 2.029 19.102 -7.086 1.00 94.31 127 ARG A N 1
ATOM 970 C CA . ARG A 1 127 ? 2.646 18.290 -6.029 1.00 94.31 127 ARG A CA 1
ATOM 971 C C . ARG A 1 127 ? 1.778 17.111 -5.620 1.00 94.31 127 ARG A C 1
ATOM 973 O O . ARG A 1 127 ? 0.549 17.180 -5.601 1.00 94.31 127 ARG A O 1
ATOM 980 N N . ARG A 1 128 ? 2.431 16.017 -5.238 1.00 96.12 128 ARG A N 1
ATOM 981 C CA . ARG A 1 128 ? 1.784 14.853 -4.616 1.00 96.12 128 ARG A CA 1
ATOM 982 C C . ARG A 1 128 ? 2.746 14.056 -3.758 1.00 96.12 128 ARG A C 1
ATOM 984 O O . ARG A 1 128 ? 3.955 14.087 -3.984 1.00 96.12 128 ARG A O 1
ATOM 991 N N . TYR A 1 129 ? 2.191 13.292 -2.828 1.00 97.62 129 TYR A N 1
ATOM 992 C CA . TYR A 1 129 ? 2.882 12.170 -2.210 1.00 97.62 129 TYR A CA 1
ATOM 993 C C . TYR A 1 129 ? 2.690 10.926 -3.080 1.00 97.62 129 TYR A C 1
ATOM 995 O O . TYR A 1 129 ? 1.563 10.583 -3.433 1.00 97.62 129 TYR A O 1
ATOM 1003 N N . LEU A 1 130 ? 3.791 10.277 -3.453 1.00 97.69 130 LEU A N 1
ATOM 1004 C CA . LEU A 1 130 ? 3.785 8.978 -4.132 1.00 97.69 130 LEU A CA 1
ATOM 1005 C C . LEU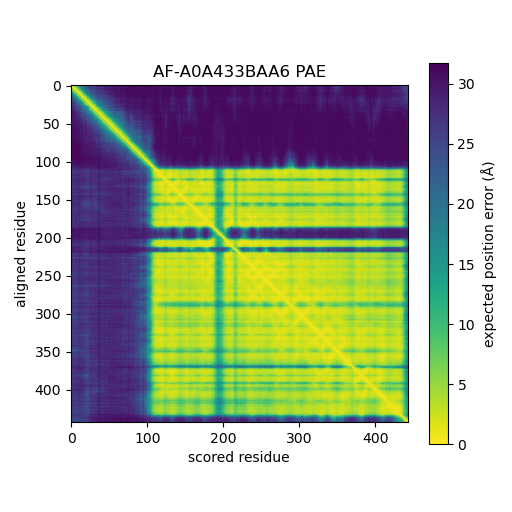 A 1 130 ? 3.792 7.823 -3.125 1.00 97.69 130 LEU A C 1
ATOM 1007 O O . LEU A 1 130 ? 3.242 6.765 -3.410 1.00 97.69 130 LEU A O 1
ATOM 1011 N N . ALA A 1 131 ? 4.402 8.041 -1.959 1.00 97.62 131 ALA A N 1
ATOM 1012 C CA . ALA A 1 131 ? 4.376 7.132 -0.823 1.00 97.62 131 ALA A CA 1
ATOM 1013 C C . ALA A 1 131 ? 4.550 7.924 0.477 1.00 97.62 131 ALA A C 1
ATOM 1015 O O . ALA A 1 131 ? 5.322 8.883 0.534 1.00 97.62 131 ALA A O 1
ATOM 1016 N N . PHE A 1 132 ? 3.871 7.494 1.532 1.00 97.56 132 PHE A N 1
ATOM 1017 C CA . PHE A 1 132 ? 4.034 8.020 2.881 1.00 97.56 132 PHE A CA 1
ATOM 1018 C C . PHE A 1 132 ? 3.763 6.875 3.852 1.00 97.56 132 PHE A C 1
ATOM 1020 O O . PHE A 1 132 ? 2.630 6.417 3.990 1.00 97.56 132 PHE A O 1
ATOM 1027 N N . ASN A 1 133 ? 4.819 6.391 4.498 1.00 96.62 133 ASN A N 1
ATOM 1028 C CA . ASN A 1 133 ? 4.741 5.314 5.477 1.00 96.62 133 ASN A CA 1
ATOM 1029 C C . ASN A 1 133 ? 5.634 5.614 6.695 1.00 96.62 133 ASN A C 1
ATOM 1031 O O . ASN A 1 133 ? 6.093 6.744 6.885 1.00 96.62 133 ASN A O 1
ATOM 1035 N N . LEU A 1 134 ? 5.863 4.600 7.533 1.00 95.62 134 LEU A N 1
ATOM 1036 C CA . LEU A 1 134 ? 6.675 4.705 8.751 1.00 95.62 134 LEU A CA 1
ATOM 1037 C C . LEU A 1 134 ? 8.169 4.962 8.492 1.00 95.62 134 LEU A C 1
ATOM 1039 O O . LEU A 1 134 ? 8.863 5.394 9.404 1.00 95.62 134 LEU A O 1
ATOM 1043 N N . LEU A 1 135 ? 8.673 4.731 7.275 1.00 95.44 135 LEU A N 1
ATOM 1044 C CA . LEU A 1 135 ? 10.079 4.981 6.933 1.00 95.44 135 LEU A CA 1
ATOM 1045 C C . LEU A 1 135 ? 10.308 6.436 6.513 1.00 95.44 135 LEU A C 1
ATOM 1047 O O . LEU A 1 135 ? 11.343 7.034 6.816 1.00 95.44 135 LEU A O 1
ATOM 1051 N N . GLY A 1 136 ? 9.342 7.021 5.807 1.00 96.06 136 GLY A N 1
ATOM 1052 C CA . GLY A 1 136 ? 9.503 8.346 5.235 1.00 96.06 136 GLY A CA 1
ATOM 1053 C C . GLY A 1 136 ? 8.411 8.732 4.251 1.00 96.06 136 GLY A C 1
ATOM 1054 O O . GLY A 1 136 ? 7.296 8.204 4.254 1.00 96.06 136 GLY A O 1
ATOM 1055 N N . ILE A 1 137 ? 8.759 9.700 3.411 1.00 97.44 137 ILE A N 1
ATOM 1056 C CA . ILE A 1 137 ? 7.885 10.316 2.421 1.00 97.44 137 ILE A CA 1
ATOM 1057 C C . ILE A 1 137 ? 8.600 10.341 1.078 1.00 97.44 137 ILE A C 1
ATOM 1059 O O . ILE A 1 137 ? 9.730 10.808 0.979 1.00 97.44 137 ILE A O 1
ATOM 1063 N N . VAL A 1 138 ? 7.896 9.914 0.036 1.00 97.94 138 VAL A N 1
ATOM 1064 C CA . VAL A 1 138 ? 8.267 10.152 -1.356 1.00 97.94 138 VAL A CA 1
ATOM 1065 C C . VAL A 1 138 ? 7.305 11.189 -1.914 1.00 97.94 138 VAL A C 1
ATOM 1067 O O . VAL A 1 138 ? 6.099 10.949 -1.995 1.00 97.94 138 VAL A O 1
ATOM 1070 N N . SER A 1 139 ? 7.826 12.347 -2.303 1.00 97.25 139 SER A N 1
ATOM 1071 C CA . SER A 1 139 ? 7.046 13.412 -2.932 1.00 97.25 139 SER A CA 1
ATOM 1072 C C . SER A 1 139 ? 7.521 13.671 -4.354 1.00 97.25 139 SER A C 1
ATOM 1074 O O . SER A 1 139 ? 8.694 13.499 -4.671 1.00 97.25 139 SER A O 1
ATOM 1076 N N . SER A 1 140 ? 6.591 14.067 -5.215 1.00 97.00 140 SER A N 1
ATOM 1077 C CA . SER A 1 140 ? 6.850 14.426 -6.606 1.00 97.00 140 SER A CA 1
ATOM 1078 C C . SER A 1 140 ? 6.348 15.844 -6.847 1.00 97.00 140 SER A C 1
ATOM 1080 O O . SER A 1 140 ? 5.241 16.191 -6.418 1.00 97.00 140 SER A O 1
ATOM 1082 N N . ILE A 1 141 ? 7.186 16.656 -7.489 1.00 96.31 141 ILE A N 1
ATOM 1083 C CA . ILE A 1 141 ? 6.885 18.020 -7.922 1.00 96.31 141 ILE A CA 1
ATOM 1084 C C . ILE A 1 141 ? 7.004 18.051 -9.441 1.00 96.31 141 ILE A C 1
ATOM 1086 O O . ILE A 1 141 ? 8.083 17.796 -9.964 1.00 96.31 141 ILE A O 1
ATOM 1090 N N . ASP A 1 142 ? 5.922 18.360 -10.138 1.00 94.75 142 ASP A N 1
ATOM 1091 C CA . ASP A 1 142 ? 5.914 18.482 -11.591 1.00 94.75 142 ASP A CA 1
ATOM 1092 C C . ASP A 1 142 ? 6.368 19.886 -12.017 1.00 94.75 142 ASP A C 1
ATOM 1094 O O . ASP A 1 142 ? 5.829 20.892 -11.559 1.00 94.75 142 ASP A O 1
ATOM 1098 N N . HIS A 1 143 ? 7.363 19.959 -12.900 1.00 93.19 143 HIS A N 1
ATOM 1099 C CA . HIS A 1 143 ? 7.841 21.200 -13.517 1.00 93.19 143 HIS A CA 1
ATOM 1100 C C . HIS A 1 143 ? 7.385 21.337 -14.983 1.00 93.19 143 HIS A C 1
ATOM 1102 O O . HIS A 1 143 ? 7.923 22.149 -15.738 1.00 93.19 143 HIS A O 1
ATOM 1108 N N . GLY A 1 144 ? 6.434 20.513 -15.425 1.00 87.12 144 GLY A N 1
ATOM 1109 C CA . GLY A 1 144 ? 5.853 20.472 -16.767 1.00 87.12 144 GLY A CA 1
ATOM 1110 C C . GLY A 1 144 ? 6.685 19.682 -17.780 1.00 87.12 144 GLY A C 1
ATOM 1111 O O . GLY A 1 144 ? 6.130 18.943 -18.587 1.00 87.12 144 GLY A O 1
ATOM 1112 N N . THR A 1 145 ? 8.015 19.818 -17.751 1.00 88.19 145 THR A N 1
ATOM 1113 C CA . THR A 1 145 ? 8.930 19.062 -18.639 1.00 88.19 145 THR A CA 1
ATOM 1114 C C . THR A 1 145 ? 9.484 17.797 -17.994 1.00 88.19 145 THR A C 1
ATOM 1116 O O . THR A 1 145 ? 9.715 16.799 -18.670 1.00 88.19 145 THR A O 1
ATOM 1119 N N . HIS A 1 146 ? 9.712 17.856 -16.690 1.00 91.81 146 HIS A N 1
ATOM 1120 C CA . HIS A 1 146 ? 10.203 16.778 -15.852 1.00 91.81 146 HIS A CA 1
ATOM 1121 C C . HIS A 1 146 ? 9.597 16.957 -14.466 1.00 91.81 146 HIS A C 1
ATOM 1123 O O . HIS A 1 146 ? 9.197 18.062 -14.090 1.00 91.81 146 HIS A O 1
ATOM 1129 N N . SER A 1 147 ? 9.586 15.886 -13.690 1.00 95.50 147 SER A N 1
ATOM 1130 C CA . SER A 1 147 ? 9.265 15.948 -12.274 1.00 95.50 147 SER A CA 1
ATOM 1131 C C . SER A 1 147 ? 10.546 15.909 -11.445 1.00 95.50 147 SER A C 1
ATOM 1133 O O . SER A 1 147 ? 11.563 15.363 -11.862 1.00 95.50 147 SER A O 1
ATOM 1135 N N . THR A 1 148 ? 10.515 16.474 -10.247 1.00 97.19 148 THR A N 1
ATOM 1136 C CA . THR A 1 148 ? 11.533 16.236 -9.221 1.00 97.19 148 THR A CA 1
ATOM 1137 C C . THR A 1 148 ? 10.940 15.309 -8.176 1.00 97.19 148 THR A C 1
ATOM 1139 O O . THR A 1 148 ? 9.905 15.624 -7.583 1.00 97.19 148 THR A O 1
ATOM 1142 N N . VAL A 1 149 ? 11.589 14.171 -7.939 1.00 97.75 149 VAL A N 1
ATOM 1143 C CA . VAL A 1 149 ? 11.207 13.230 -6.883 1.00 97.75 149 VAL A CA 1
ATOM 1144 C C . VAL A 1 149 ? 12.130 13.435 -5.687 1.00 97.75 149 VAL A C 1
ATOM 1146 O O . VAL A 1 149 ? 13.350 13.384 -5.831 1.00 97.75 149 VAL A O 1
ATOM 1149 N N . SER A 1 150 ? 11.548 13.671 -4.512 1.00 96.94 150 SER A N 1
ATOM 1150 C CA . SER A 1 150 ? 12.255 13.826 -3.235 1.00 96.94 150 SER A CA 1
ATOM 1151 C C . SER A 1 150 ? 11.879 12.700 -2.284 1.00 96.94 150 SER A C 1
ATOM 1153 O O . SER A 1 150 ? 10.693 12.403 -2.118 1.00 96.94 150 SER A O 1
ATOM 1155 N N . VAL A 1 151 ? 12.885 12.112 -1.642 1.00 97.06 151 VAL A N 1
ATOM 1156 C CA . VAL A 1 151 ? 12.746 11.077 -0.618 1.00 97.06 151 VAL A CA 1
ATOM 1157 C C . VAL A 1 151 ? 13.254 11.620 0.708 1.00 97.06 151 VAL A C 1
ATOM 1159 O O . VAL A 1 151 ? 14.445 11.885 0.883 1.00 97.06 151 VAL A O 1
ATOM 1162 N N . ASP A 1 152 ? 12.328 11.768 1.649 1.00 95.88 152 ASP A N 1
ATOM 1163 C CA . ASP A 1 152 ? 12.573 12.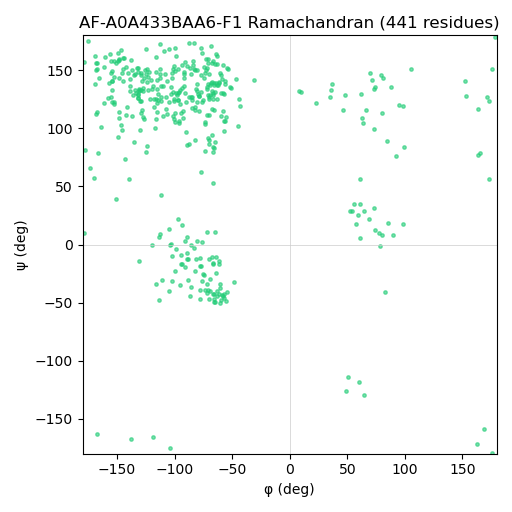302 2.980 1.00 95.88 152 ASP A CA 1
ATOM 1164 C C . ASP A 1 152 ? 12.304 11.233 4.039 1.00 95.88 152 ASP A C 1
ATOM 1166 O O . ASP A 1 152 ? 11.150 10.900 4.318 1.00 95.88 152 ASP A O 1
ATOM 1170 N N . PHE A 1 153 ? 13.366 10.721 4.660 1.00 95.81 153 PHE A N 1
ATOM 1171 C CA . PHE A 1 153 ? 13.259 9.762 5.758 1.00 95.81 153 PHE A CA 1
ATOM 1172 C C . PHE A 1 153 ? 12.866 10.464 7.057 1.00 95.81 153 PHE A C 1
ATOM 1174 O O . PHE A 1 153 ? 13.257 11.613 7.299 1.00 95.81 153 PHE A O 1
ATOM 1181 N N . HIS A 1 154 ? 12.081 9.786 7.898 1.00 93.81 154 HIS A N 1
ATOM 1182 C CA . HIS A 1 154 ? 11.767 10.308 9.234 1.00 93.81 154 HIS A CA 1
ATOM 1183 C C . HIS A 1 154 ? 12.976 10.192 10.164 1.00 93.81 154 HIS A C 1
ATOM 1185 O O . HIS A 1 154 ? 13.264 11.140 10.893 1.00 93.81 154 HIS A O 1
ATOM 1191 N N . ASP A 1 155 ? 13.723 9.088 10.072 1.00 90.00 155 ASP A N 1
ATOM 1192 C CA . ASP A 1 155 ? 15.013 8.915 10.741 1.00 90.00 155 ASP A CA 1
ATOM 1193 C C . ASP A 1 155 ? 16.184 9.164 9.777 1.00 90.00 155 ASP A C 1
ATOM 1195 O O . ASP A 1 155 ? 16.524 8.340 8.926 1.00 90.00 155 ASP A O 1
ATOM 1199 N N . ARG A 1 156 ? 16.827 10.322 9.947 1.00 86.06 156 ARG A N 1
ATOM 1200 C CA . ARG A 1 156 ? 18.000 10.743 9.167 1.00 86.06 156 ARG A CA 1
ATOM 1201 C C . ARG A 1 156 ? 19.303 10.071 9.600 1.00 86.06 156 ARG A C 1
ATOM 1203 O O . ARG A 1 156 ? 20.306 10.225 8.904 1.00 86.06 156 ARG A O 1
ATOM 1210 N N . GLY A 1 157 ? 19.311 9.391 10.747 1.00 84.00 157 GLY A N 1
ATOM 1211 C CA . GLY A 1 157 ? 20.457 8.612 11.205 1.00 84.00 157 GLY A CA 1
ATOM 1212 C C . GLY A 1 157 ? 20.646 7.349 10.369 1.00 84.00 157 GLY A C 1
ATOM 1213 O O . GLY A 1 157 ? 21.776 7.022 10.018 1.00 84.00 157 GLY A O 1
ATOM 1214 N N . SER A 1 158 ? 19.538 6.700 10.003 1.00 81.69 158 SER A N 1
ATOM 1215 C CA . SER A 1 158 ? 19.542 5.466 9.212 1.00 81.69 158 SER A CA 1
ATOM 1216 C C . SER A 1 158 ? 19.791 5.709 7.721 1.00 81.69 158 SER A C 1
ATOM 1218 O O . SER A 1 158 ? 20.629 5.043 7.123 1.00 81.69 158 SER A O 1
ATOM 1220 N N . HIS A 1 159 ? 19.102 6.677 7.106 1.00 86.50 159 HIS A N 1
ATOM 1221 C CA . HIS A 1 159 ? 19.237 6.954 5.672 1.00 86.50 159 HIS A CA 1
ATOM 1222 C C . HIS A 1 159 ? 19.260 8.456 5.382 1.00 86.50 159 HIS A C 1
ATOM 1224 O O . HIS A 1 159 ? 18.532 9.248 5.984 1.00 86.50 159 HIS A O 1
ATOM 1230 N N . ARG A 1 160 ? 20.087 8.869 4.414 1.00 89.31 160 ARG A N 1
ATOM 1231 C CA . ARG A 1 160 ? 20.162 10.271 3.981 1.00 89.31 160 ARG A CA 1
ATOM 1232 C C . ARG A 1 160 ? 19.035 10.592 3.006 1.00 89.31 160 ARG A C 1
ATOM 1234 O O . ARG A 1 160 ? 18.830 9.864 2.038 1.00 89.31 160 ARG A O 1
ATOM 1241 N N . ASN A 1 161 ? 18.368 11.726 3.217 1.00 94.00 161 ASN A N 1
ATOM 1242 C CA . ASN A 1 161 ? 17.405 12.260 2.253 1.00 94.00 161 ASN A CA 1
ATOM 1243 C C . ASN A 1 161 ? 18.100 12.509 0.909 1.00 94.00 161 ASN A C 1
ATOM 1245 O O . ASN A 1 161 ? 19.245 12.969 0.868 1.00 94.00 161 ASN A O 1
ATOM 1249 N N . TYR A 1 162 ? 17.393 12.251 -0.184 1.00 94.12 162 TYR A N 1
ATOM 1250 C CA . TYR A 1 162 ? 17.894 12.494 -1.530 1.00 94.12 162 TYR A CA 1
ATOM 1251 C C . TYR A 1 162 ? 16.764 12.941 -2.450 1.00 94.12 162 TYR A C 1
ATOM 1253 O O . TYR A 1 162 ? 15.588 12.703 -2.186 1.00 94.12 162 TYR A O 1
ATOM 1261 N N . TYR A 1 163 ? 17.131 13.572 -3.558 1.00 95.44 163 TYR A N 1
ATOM 1262 C CA . TYR A 1 163 ? 16.208 13.909 -4.630 1.00 95.44 163 TYR A CA 1
ATOM 1263 C C . TYR A 1 163 ? 16.862 13.626 -5.977 1.00 95.44 163 TYR A C 1
ATOM 1265 O O . TYR A 1 163 ? 18.087 13.513 -6.078 1.00 95.44 163 TYR A O 1
ATOM 1273 N N . PHE A 1 164 ? 16.045 13.467 -7.009 1.00 96.19 164 PHE A N 1
ATOM 1274 C CA . PHE A 1 164 ? 16.517 13.273 -8.371 1.00 96.19 164 PHE A CA 1
ATOM 1275 C C . PHE A 1 164 ? 15.495 13.778 -9.387 1.00 96.19 164 PHE A C 1
ATOM 1277 O O . PHE A 1 164 ? 14.303 13.910 -9.096 1.00 96.19 164 PHE A O 1
ATOM 1284 N N . THR A 1 165 ? 15.994 14.071 -10.583 1.00 96.88 165 THR A N 1
ATOM 1285 C CA . THR A 1 165 ? 15.179 14.467 -11.727 1.00 96.88 165 THR A CA 1
ATOM 1286 C C . THR A 1 165 ? 14.550 13.233 -12.360 1.00 96.88 165 THR A C 1
ATOM 1288 O O . THR A 1 165 ? 15.234 12.267 -12.690 1.00 96.88 165 THR A O 1
ATOM 1291 N N . ASP A 1 166 ? 13.238 13.277 -12.529 1.00 95.25 166 ASP A N 1
ATOM 1292 C CA . ASP A 1 166 ? 12.415 12.238 -13.120 1.00 95.25 166 ASP A CA 1
ATOM 1293 C C . ASP A 1 166 ? 11.884 12.702 -14.483 1.00 95.25 166 ASP A C 1
ATOM 1295 O O . ASP A 1 166 ? 11.041 13.595 -14.583 1.00 95.25 166 ASP A O 1
ATOM 1299 N N . HIS A 1 167 ? 12.385 12.071 -15.543 1.00 92.56 167 HIS A N 1
ATOM 1300 C CA . HIS A 1 167 ? 11.954 12.316 -16.920 1.00 92.56 167 HIS A CA 1
ATOM 1301 C C . HIS A 1 167 ? 10.759 11.449 -17.347 1.00 92.56 167 HIS A C 1
ATOM 1303 O O . HIS A 1 167 ? 10.156 11.713 -18.385 1.00 92.56 167 HIS A O 1
ATOM 1309 N N . TYR A 1 168 ? 10.412 10.425 -16.564 1.00 92.25 168 TYR A N 1
ATOM 1310 C CA . TYR A 1 168 ? 9.308 9.505 -16.841 1.00 92.25 168 TYR A CA 1
ATOM 1311 C C . TYR A 1 168 ? 7.987 9.964 -16.213 1.00 92.25 168 TYR A C 1
ATOM 1313 O O . TYR A 1 168 ? 6.924 9.545 -16.667 1.00 92.25 168 TYR A O 1
ATOM 1321 N N . ASN A 1 169 ? 8.047 10.848 -15.212 1.00 93.75 169 ASN A N 1
ATOM 1322 C CA . ASN A 1 169 ? 6.910 11.328 -14.424 1.00 93.75 169 ASN A CA 1
ATOM 1323 C C . ASN A 1 169 ? 6.202 10.192 -13.664 1.00 93.75 169 ASN A C 1
ATOM 1325 O O . ASN A 1 169 ? 4.989 9.992 -13.796 1.00 93.75 169 ASN A O 1
ATOM 1329 N N . TYR A 1 170 ? 6.965 9.465 -12.844 1.00 96.38 170 TYR A N 1
ATOM 1330 C CA . TYR A 1 170 ? 6.512 8.356 -12.009 1.00 96.38 170 TYR A CA 1
ATOM 1331 C C . TYR A 1 170 ? 5.197 8.667 -11.294 1.00 96.38 170 TYR A C 1
ATOM 1333 O O . TYR A 1 170 ? 5.059 9.671 -10.585 1.00 96.38 170 TYR A O 1
ATOM 1341 N N . SER A 1 171 ? 4.211 7.789 -11.491 1.00 95.44 171 SER A N 1
ATOM 1342 C CA . SER A 1 171 ? 2.870 7.891 -10.908 1.00 95.44 171 SER A CA 1
ATOM 1343 C C . SER A 1 171 ? 2.719 7.109 -9.611 1.00 95.44 171 SER A C 1
ATOM 1345 O O . SER A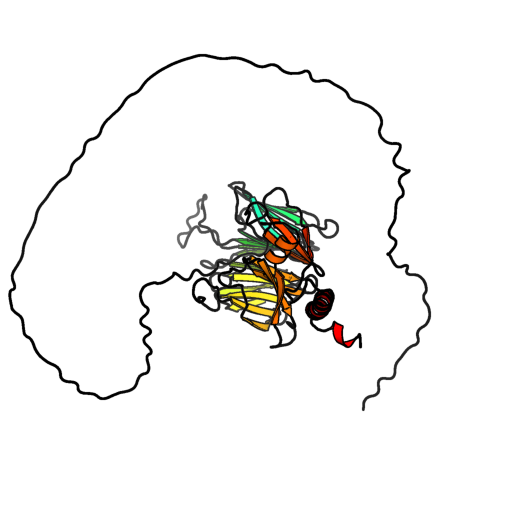 1 171 ? 1.793 7.386 -8.850 1.00 95.44 171 SER A O 1
ATOM 1347 N N . MET A 1 172 ? 3.632 6.178 -9.338 1.00 97.00 172 MET A N 1
ATOM 1348 C CA . MET A 1 172 ? 3.610 5.295 -8.177 1.00 97.00 172 MET A CA 1
ATOM 1349 C C . MET A 1 172 ? 5.002 5.213 -7.552 1.00 97.00 172 MET A C 1
ATOM 1351 O O . MET A 1 172 ? 6.008 5.227 -8.266 1.00 97.00 172 MET A O 1
ATOM 1355 N N . ALA A 1 173 ? 5.060 5.090 -6.226 1.00 98.31 173 ALA A N 1
ATOM 1356 C CA . ALA A 1 173 ? 6.282 4.732 -5.519 1.00 98.31 173 ALA A CA 1
ATOM 1357 C C . ALA A 1 173 ? 5.987 3.800 -4.340 1.00 98.31 173 ALA A C 1
ATOM 1359 O O . ALA A 1 173 ? 4.916 3.855 -3.744 1.00 98.31 173 ALA A O 1
ATOM 1360 N N . TYR A 1 174 ? 6.963 2.981 -3.968 1.00 98.31 174 TYR A N 1
ATOM 1361 C CA . TYR A 1 174 ? 6.943 2.185 -2.748 1.00 98.31 174 TYR A CA 1
ATOM 1362 C C . TYR A 1 174 ? 8.249 2.401 -1.992 1.00 98.31 174 TYR A C 1
ATOM 1364 O O . TYR A 1 174 ? 9.330 2.168 -2.533 1.00 98.31 174 TYR A O 1
ATOM 1372 N N . LEU A 1 175 ? 8.151 2.838 -0.738 1.00 97.00 175 LEU A N 1
ATOM 1373 C CA . LEU A 1 175 ? 9.301 3.049 0.137 1.00 97.00 175 LEU A CA 1
ATOM 1374 C C . LEU A 1 175 ? 9.486 1.806 1.019 1.00 97.00 175 LEU A C 1
ATOM 1376 O O . LEU A 1 175 ? 8.693 1.592 1.934 1.00 97.00 175 LEU A O 1
ATOM 1380 N N . GLY A 1 176 ? 10.476 0.963 0.719 1.00 94.62 176 GLY A N 1
ATOM 1381 C CA . GLY A 1 176 ? 10.783 -0.246 1.496 1.00 94.62 176 GLY A CA 1
ATOM 1382 C C . GLY A 1 176 ? 12.014 -0.072 2.383 1.00 94.62 176 GLY A C 1
ATOM 1383 O O . GLY A 1 176 ? 12.582 1.008 2.460 1.00 94.62 176 GLY A O 1
ATOM 1384 N N . GLU A 1 177 ? 12.450 -1.131 3.061 1.00 90.44 177 GLU A N 1
ATOM 1385 C CA . GLU A 1 177 ? 13.544 -1.044 4.044 1.00 90.44 177 GLU A CA 1
ATOM 1386 C C . GLU A 1 177 ? 14.940 -0.947 3.407 1.00 90.44 177 GLU A C 1
ATOM 1388 O O . GLU A 1 177 ? 15.819 -0.297 3.961 1.00 90.44 177 GLU A O 1
ATOM 1393 N N . ARG A 1 178 ? 15.148 -1.556 2.229 1.00 91.75 178 ARG A N 1
ATOM 1394 C CA . ARG A 1 178 ? 16.454 -1.576 1.533 1.00 91.75 178 ARG A CA 1
ATOM 1395 C C . ARG A 1 178 ? 16.565 -0.602 0.357 1.00 91.75 178 ARG A C 1
ATOM 1397 O O . ARG A 1 178 ? 17.648 -0.415 -0.200 1.00 91.75 178 ARG A O 1
ATOM 1404 N N . GLY A 1 179 ? 15.453 -0.003 -0.048 1.00 94.56 179 GLY A N 1
ATOM 1405 C CA . GLY A 1 179 ? 15.390 0.857 -1.219 1.00 94.56 179 GLY A CA 1
ATOM 1406 C C . GLY A 1 179 ? 13.988 1.380 -1.489 1.00 94.56 179 GLY A C 1
ATOM 1407 O O . GLY A 1 179 ? 13.026 1.042 -0.796 1.00 94.56 179 GLY A O 1
ATOM 1408 N N . ALA A 1 180 ? 13.884 2.192 -2.533 1.00 97.19 180 ALA A N 1
ATOM 1409 C CA . ALA A 1 180 ? 12.628 2.700 -3.054 1.00 97.19 180 ALA A CA 1
ATOM 1410 C C . ALA A 1 180 ? 12.393 2.172 -4.471 1.00 97.19 180 ALA A C 1
ATOM 1412 O O . ALA A 1 180 ? 13.318 2.077 -5.279 1.00 97.19 180 ALA A O 1
ATOM 1413 N N . MET A 1 181 ? 11.140 1.852 -4.773 1.00 97.88 181 MET A N 1
ATOM 1414 C CA . MET A 1 181 ? 10.690 1.465 -6.104 1.00 97.88 181 MET A CA 1
ATOM 1415 C C . MET A 1 181 ? 9.763 2.544 -6.658 1.00 97.88 181 MET A C 1
ATOM 1417 O O . MET A 1 181 ? 8.968 3.116 -5.917 1.00 97.88 181 MET A O 1
ATOM 1421 N N . TYR A 1 182 ? 9.849 2.803 -7.954 1.00 98.44 182 TYR A N 1
ATOM 1422 C CA . TYR A 1 182 ? 9.073 3.796 -8.683 1.00 98.44 182 TYR A CA 1
ATOM 1423 C C . TYR A 1 182 ? 8.503 3.159 -9.940 1.00 98.44 182 TYR A C 1
ATOM 1425 O O . TYR A 1 182 ? 9.115 2.262 -10.525 1.00 98.44 182 TYR A O 1
ATOM 1433 N N . ALA A 1 183 ? 7.329 3.616 -10.356 1.00 98.19 183 ALA A N 1
ATOM 1434 C CA . ALA A 1 183 ? 6.697 3.092 -11.549 1.00 98.19 183 ALA A CA 1
ATOM 1435 C C . ALA A 1 183 ? 5.809 4.120 -12.249 1.00 98.19 183 ALA A C 1
ATOM 1437 O O . ALA A 1 183 ? 5.317 5.076 -11.641 1.00 98.19 183 ALA A O 1
ATOM 1438 N N . VAL A 1 184 ? 5.610 3.907 -13.548 1.00 97.00 184 VAL A N 1
ATOM 1439 C CA . VAL A 1 184 ? 4.690 4.688 -14.376 1.00 97.00 184 VAL A CA 1
ATOM 1440 C C . VAL A 1 184 ? 4.034 3.800 -15.425 1.00 97.00 184 VAL A C 1
ATOM 1442 O O . VAL A 1 184 ? 4.678 2.917 -15.999 1.00 97.00 184 VAL A O 1
ATOM 1445 N N . GLU A 1 185 ? 2.749 4.031 -15.678 1.00 96.38 185 GLU A N 1
ATOM 1446 C CA . GLU A 1 185 ? 2.043 3.449 -16.822 1.00 96.38 185 GLU A CA 1
ATOM 1447 C C . GLU A 1 185 ? 2.600 4.009 -18.141 1.00 96.38 185 GLU A C 1
ATOM 1449 O O . GLU A 1 185 ? 3.198 5.087 -18.182 1.00 96.38 185 GLU A O 1
ATOM 1454 N N . SER A 1 186 ? 2.402 3.289 -19.241 1.00 93.38 186 SER A N 1
ATOM 1455 C CA . SER A 1 186 ? 2.796 3.773 -20.559 1.00 93.38 186 SER A CA 1
ATOM 1456 C C . SER A 1 186 ? 1.985 5.016 -20.930 1.00 93.38 186 SER A C 1
ATOM 1458 O O . SER A 1 186 ? 0.753 5.032 -20.858 1.00 93.38 186 SER A O 1
ATOM 1460 N N . SER A 1 187 ? 2.664 6.061 -21.389 1.00 86.50 187 SER A N 1
ATOM 1461 C CA . SER A 1 187 ? 2.046 7.332 -21.782 1.00 86.50 187 SER A CA 1
ATOM 1462 C C . SER A 1 187 ? 2.168 7.544 -23.283 1.00 86.50 187 SER A C 1
ATOM 1464 O O . SER A 1 187 ? 3.147 7.120 -23.893 1.00 86.50 187 SER A O 1
ATOM 1466 N N . ALA A 1 188 ? 1.180 8.195 -23.903 1.00 71.25 188 ALA A N 1
ATOM 1467 C CA . ALA A 1 188 ? 1.333 8.670 -25.277 1.00 71.25 188 ALA A CA 1
ATOM 1468 C C . ALA A 1 188 ? 2.548 9.607 -25.314 1.00 71.25 188 ALA A C 1
ATOM 1470 O O . ALA A 1 188 ? 2.560 10.632 -24.631 1.00 71.25 188 ALA A O 1
ATOM 1471 N N . GLY A 1 189 ? 3.601 9.220 -26.029 1.00 59.03 189 GLY A N 1
ATOM 1472 C CA . GLY A 1 189 ? 4.812 10.014 -26.094 1.00 59.03 189 GLY A CA 1
ATOM 1473 C C . GLY A 1 189 ? 4.513 11.300 -26.851 1.00 59.03 189 GLY A C 1
ATOM 1474 O O . GLY A 1 189 ? 3.945 11.275 -27.941 1.00 59.03 189 GLY A O 1
ATOM 1475 N N . LEU A 1 190 ? 4.933 12.442 -26.307 1.00 45.94 190 LEU A N 1
ATOM 1476 C CA . LEU A 1 190 ? 5.269 13.569 -27.167 1.00 45.94 190 LEU A CA 1
ATOM 1477 C C . LEU A 1 190 ? 6.606 13.220 -27.821 1.00 45.94 190 LEU A C 1
ATOM 1479 O O . LEU A 1 190 ? 7.656 13.661 -27.358 1.00 45.94 190 LEU A O 1
ATOM 1483 N N . SER A 1 191 ? 6.589 12.399 -28.870 1.00 47.72 191 SER A N 1
ATOM 1484 C CA . SER A 1 191 ? 7.761 12.164 -29.711 1.00 47.72 191 SER A CA 1
ATOM 1485 C C . SER A 1 191 ? 8.108 13.464 -30.450 1.00 47.72 191 SER A C 1
ATOM 1487 O O . SER A 1 191 ? 7.742 13.671 -31.605 1.00 47.72 191 SER A O 1
ATOM 1489 N N . LYS A 1 192 ? 8.772 14.397 -29.761 1.00 45.12 192 LYS A N 1
ATOM 1490 C CA . LYS A 1 192 ? 9.508 15.499 -30.382 1.00 45.12 192 LYS A CA 1
ATOM 1491 C C . LYS A 1 192 ? 10.917 14.995 -30.668 1.00 45.12 192 LYS A C 1
ATOM 1493 O O . LYS A 1 192 ? 11.810 15.162 -29.847 1.00 45.12 192 LYS A O 1
ATOM 1498 N N . GLY A 1 193 ? 11.107 14.369 -31.822 1.00 41.12 193 GLY A N 1
ATOM 1499 C CA . GLY A 1 193 ? 12.429 13.951 -32.275 1.00 41.12 193 GLY A CA 1
ATOM 1500 C C . GLY A 1 193 ? 12.330 12.933 -33.393 1.00 41.12 193 GLY A C 1
ATOM 1501 O O . GLY A 1 193 ? 11.772 11.863 -33.195 1.00 41.12 193 GLY A O 1
ATOM 1502 N N . ASN A 1 194 ? 12.828 13.324 -34.561 1.00 43.91 194 ASN A N 1
ATOM 1503 C CA . ASN A 1 194 ? 12.840 12.565 -35.802 1.00 43.91 194 ASN A CA 1
ATOM 1504 C C . ASN A 1 194 ? 13.546 11.218 -35.621 1.00 43.91 194 ASN A C 1
ATOM 1506 O O . ASN A 1 194 ? 14.766 11.198 -35.557 1.00 43.91 194 ASN A O 1
ATOM 1510 N N . ASP A 1 195 ? 12.788 10.130 -35.583 1.00 47.38 195 ASP A N 1
ATOM 1511 C CA . ASP A 1 195 ? 13.124 8.906 -36.302 1.00 47.38 195 ASP A CA 1
ATOM 1512 C C . ASP A 1 195 ? 11.838 8.099 -36.493 1.00 47.38 195 ASP A C 1
ATOM 1514 O O . ASP A 1 195 ? 11.038 7.889 -35.580 1.00 47.38 195 ASP A O 1
ATOM 1518 N N . GLU A 1 196 ? 11.581 7.764 -37.752 1.00 48.62 196 GLU A N 1
ATOM 1519 C CA . GLU A 1 196 ? 10.383 7.081 -38.209 1.00 48.62 196 GLU A CA 1
ATOM 1520 C C . GLU A 1 196 ? 10.382 5.625 -37.721 1.00 48.62 196 GLU A C 1
ATOM 1522 O O . GLU A 1 196 ? 10.810 4.724 -38.445 1.00 48.62 196 GLU A O 1
ATOM 1527 N N . ASP A 1 197 ? 9.816 5.357 -36.544 1.00 49.62 197 ASP A N 1
ATOM 1528 C CA . ASP A 1 197 ? 9.352 4.006 -36.227 1.00 49.62 197 ASP A CA 1
ATOM 1529 C C . ASP A 1 197 ? 8.117 3.702 -37.087 1.00 49.62 197 ASP A C 1
ATOM 1531 O O . ASP A 1 197 ? 6.959 3.884 -36.703 1.00 49.62 197 ASP A O 1
ATOM 1535 N N . LYS A 1 198 ? 8.381 3.209 -38.302 1.00 49.19 198 LYS A N 1
ATOM 1536 C CA . LYS A 1 198 ? 7.395 2.725 -39.285 1.00 49.19 198 LYS A CA 1
ATOM 1537 C C . LYS A 1 198 ? 6.617 1.483 -38.830 1.00 49.19 198 LYS A C 1
ATOM 1539 O O . LYS A 1 198 ? 5.901 0.899 -39.634 1.00 49.19 198 LYS A O 1
ATOM 1544 N N . ASN A 1 199 ? 6.717 1.087 -37.563 1.00 47.72 199 ASN A N 1
ATOM 1545 C CA . ASN A 1 199 ? 5.927 0.018 -36.965 1.00 47.72 199 ASN A CA 1
ATOM 1546 C C . ASN A 1 199 ? 5.697 0.283 -35.466 1.00 47.72 199 ASN A C 1
ATOM 1548 O O . ASN A 1 199 ? 6.462 -0.171 -34.625 1.00 47.72 199 ASN A O 1
ATOM 1552 N N . GLY A 1 200 ? 4.580 0.935 -35.135 1.00 48.88 200 GLY A N 1
ATOM 1553 C CA . GLY A 1 200 ? 3.910 0.714 -33.849 1.00 48.88 200 GLY A CA 1
ATOM 1554 C C . GLY A 1 200 ? 4.180 1.728 -32.737 1.00 48.88 200 GLY A C 1
ATOM 1555 O O . GLY A 1 200 ? 4.900 1.446 -31.792 1.00 48.88 200 GLY A O 1
ATOM 1556 N N . THR A 1 201 ? 3.418 2.826 -32.789 1.00 54.00 201 THR A N 1
ATOM 1557 C CA . THR A 1 201 ? 3.032 3.717 -31.675 1.00 54.00 201 THR A CA 1
ATOM 1558 C C . THR A 1 201 ? 4.174 4.456 -30.968 1.00 54.00 201 THR A C 1
ATOM 1560 O O . THR A 1 201 ? 4.887 3.871 -30.166 1.00 54.00 201 THR A O 1
ATOM 1563 N N . GLY A 1 202 ? 4.270 5.778 -31.163 1.00 58.47 202 GLY A N 1
ATOM 1564 C CA . GLY A 1 202 ? 5.132 6.687 -30.386 1.00 58.47 202 GLY A CA 1
ATOM 1565 C C . GLY A 1 202 ? 4.698 6.829 -28.919 1.00 58.47 202 GLY A C 1
ATOM 1566 O O . GLY A 1 202 ? 4.435 7.929 -28.444 1.00 58.47 202 GLY A O 1
ATOM 1567 N N . ARG A 1 203 ? 4.530 5.710 -28.211 1.00 72.12 203 ARG A N 1
ATOM 1568 C CA . ARG A 1 203 ? 4.106 5.613 -26.816 1.00 72.12 203 ARG A CA 1
ATOM 1569 C C . ARG A 1 203 ? 5.336 5.318 -25.962 1.00 72.12 203 ARG A C 1
ATOM 1571 O O . ARG A 1 203 ? 6.070 4.378 -26.246 1.00 72.12 203 ARG A O 1
ATOM 1578 N N . ASN A 1 204 ? 5.540 6.090 -24.901 1.00 86.88 204 ASN A N 1
ATOM 1579 C CA . ASN A 1 204 ? 6.564 5.782 -23.913 1.00 86.88 204 ASN A CA 1
ATOM 1580 C C . ASN A 1 204 ? 6.161 4.490 -23.183 1.00 86.88 204 ASN A C 1
ATOM 1582 O O . ASN A 1 204 ? 5.021 4.413 -22.711 1.00 86.88 204 ASN A O 1
ATOM 1586 N N . PRO A 1 205 ? 7.042 3.480 -23.081 1.00 93.31 205 PRO A N 1
ATOM 1587 C CA . PRO A 1 205 ? 6.721 2.221 -22.414 1.00 93.31 205 PRO A CA 1
ATOM 1588 C C . PRO A 1 205 ? 6.469 2.427 -20.916 1.00 93.31 205 PRO A C 1
ATOM 1590 O O . PRO A 1 205 ? 6.978 3.373 -20.316 1.00 93.31 205 PRO A O 1
ATOM 1593 N N . SER A 1 206 ? 5.707 1.520 -20.298 1.00 96.81 206 SER A N 1
ATOM 1594 C CA . SER A 1 206 ? 5.566 1.488 -18.839 1.00 96.81 206 SER A CA 1
ATOM 1595 C C . SER A 1 206 ? 6.902 1.094 -18.204 1.00 96.81 206 SER A C 1
ATOM 1597 O O . SER A 1 206 ? 7.615 0.239 -18.734 1.00 96.81 206 SER A O 1
ATOM 1599 N N . VAL A 1 207 ? 7.267 1.740 -17.095 1.00 97.69 207 VAL A N 1
ATOM 1600 C CA . VAL A 1 207 ? 8.604 1.626 -16.490 1.00 97.69 207 VAL A CA 1
ATOM 1601 C C . VAL A 1 207 ? 8.506 1.185 -15.039 1.00 97.69 207 VAL A C 1
ATOM 1603 O O . VAL A 1 207 ? 7.654 1.673 -14.297 1.00 97.69 207 VAL A O 1
ATOM 1606 N N . LEU A 1 208 ? 9.422 0.302 -14.642 1.00 98.31 208 LEU A N 1
ATOM 1607 C CA . LEU A 1 208 ? 9.749 -0.022 -13.257 1.00 98.31 208 LEU A CA 1
ATOM 1608 C C . LEU A 1 208 ? 11.181 0.438 -12.980 1.00 98.31 208 LEU A C 1
ATOM 1610 O O . LEU A 1 208 ? 12.092 0.101 -13.734 1.00 98.31 208 LEU A O 1
ATOM 1614 N N . PHE A 1 209 ? 11.385 1.177 -11.897 1.00 97.94 209 PHE A N 1
ATOM 1615 C CA . PHE A 1 209 ? 12.699 1.648 -11.476 1.00 97.94 209 PHE A CA 1
ATOM 1616 C C . PHE A 1 209 ? 12.905 1.356 -9.993 1.00 97.94 209 PHE A C 1
ATOM 1618 O O . PHE A 1 209 ? 12.063 1.701 -9.168 1.00 97.94 209 PHE A O 1
ATOM 1625 N N . TYR A 1 210 ? 14.022 0.730 -9.644 1.00 97.50 210 TYR A N 1
ATOM 1626 C CA . TYR A 1 210 ? 14.395 0.458 -8.261 1.00 97.50 210 TYR A CA 1
ATOM 1627 C C . TYR A 1 210 ? 15.717 1.131 -7.928 1.00 97.50 210 TYR A C 1
ATOM 1629 O O . TYR A 1 210 ? 16.699 0.997 -8.661 1.00 97.50 210 TYR A O 1
ATOM 1637 N N . ARG A 1 211 ? 15.741 1.797 -6.774 1.00 95.19 211 ARG A N 1
ATOM 1638 C CA . ARG A 1 211 ? 16.907 2.497 -6.254 1.00 95.19 211 ARG A CA 1
ATOM 1639 C C . ARG A 1 211 ? 17.179 2.087 -4.801 1.00 95.19 211 ARG A C 1
ATOM 1641 O O . ARG A 1 211 ? 16.371 2.412 -3.926 1.00 95.19 211 ARG A O 1
ATOM 1648 N N . PRO A 1 212 ? 18.297 1.401 -4.510 1.00 93.44 212 PRO A N 1
ATOM 1649 C CA . PRO A 1 212 ? 18.686 1.076 -3.139 1.00 93.44 212 PRO A CA 1
ATOM 1650 C C . PRO A 1 212 ? 19.142 2.324 -2.367 1.00 93.44 212 PRO A C 1
ATOM 1652 O O . PRO A 1 212 ? 19.573 3.30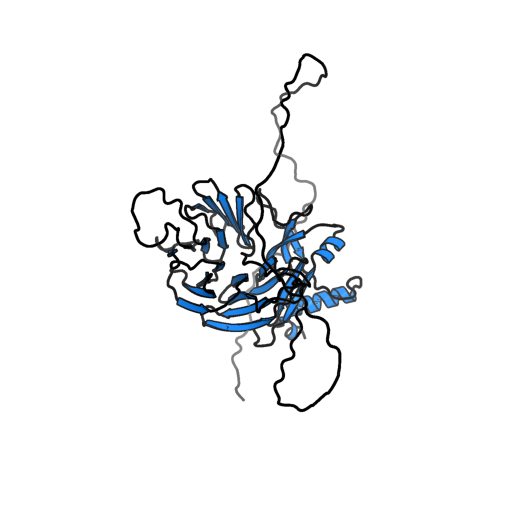7 -2.972 1.00 93.44 212 PRO A O 1
ATOM 1655 N N . TYR A 1 213 ? 19.062 2.289 -1.033 1.00 88.38 213 TYR A N 1
ATOM 1656 C CA . TYR A 1 213 ? 19.533 3.400 -0.185 1.00 88.38 213 TYR A CA 1
ATOM 1657 C C . TYR A 1 213 ? 21.051 3.417 -0.015 1.00 88.38 213 TYR A C 1
ATOM 1659 O O . TYR A 1 213 ? 21.668 4.481 -0.031 1.00 88.38 213 TYR A O 1
ATOM 1667 N N . GLU A 1 214 ? 21.644 2.231 0.117 1.00 74.19 214 GLU A N 1
ATOM 1668 C CA . GLU A 1 214 ? 23.081 2.028 0.233 1.00 74.19 214 GLU A CA 1
ATOM 1669 C C . GLU A 1 214 ? 23.556 1.122 -0.899 1.00 74.19 214 GLU A C 1
ATOM 1671 O O . GLU A 1 214 ? 23.065 0.008 -1.088 1.00 74.19 214 GLU A O 1
ATOM 1676 N N . SER A 1 215 ? 24.533 1.602 -1.662 1.00 60.16 215 SER A N 1
ATOM 1677 C CA . SER A 1 215 ? 25.148 0.850 -2.746 1.00 60.16 215 SER A CA 1
ATOM 1678 C C . SER A 1 215 ? 26.626 0.637 -2.421 1.00 60.16 215 SER A C 1
ATOM 1680 O O . SER A 1 215 ? 27.448 1.533 -2.602 1.00 60.16 215 SER A O 1
ATOM 1682 N N . TRP A 1 216 ? 26.983 -0.555 -1.937 1.00 53.88 216 TRP A N 1
ATOM 1683 C CA . TRP A 1 216 ? 28.389 -0.956 -1.763 1.00 53.88 216 TRP A CA 1
ATOM 1684 C C . TRP A 1 216 ? 29.118 -1.108 -3.113 1.00 53.88 216 TRP A C 1
ATOM 1686 O O . TRP A 1 216 ? 30.345 -1.094 -3.165 1.00 53.88 216 TRP A O 1
ATOM 1696 N N . THR A 1 217 ? 28.362 -1.192 -4.214 1.00 54.09 217 THR A N 1
ATOM 1697 C CA . THR A 1 217 ? 28.852 -1.176 -5.601 1.00 54.09 217 THR A CA 1
ATOM 1698 C C . THR A 1 217 ? 28.190 -0.058 -6.395 1.00 54.09 217 THR A C 1
ATOM 1700 O O . THR A 1 217 ? 27.025 0.242 -6.165 1.00 54.09 217 THR A O 1
ATOM 1703 N N . SER A 1 218 ? 28.870 0.487 -7.396 1.00 56.78 218 SER A N 1
ATOM 1704 C CA . SER A 1 218 ? 28.429 1.640 -8.191 1.00 56.78 218 SER A CA 1
ATOM 1705 C C . SER A 1 218 ? 27.274 1.397 -9.183 1.00 56.78 218 SER A C 1
ATOM 1707 O O . SER A 1 218 ? 27.018 2.275 -9.998 1.00 56.78 218 SER A O 1
ATOM 1709 N N . ASN A 1 219 ? 26.573 0.253 -9.158 1.00 59.34 219 ASN A N 1
ATOM 1710 C CA . ASN A 1 219 ? 25.569 -0.069 -10.187 1.00 59.34 219 ASN A CA 1
ATOM 1711 C C . ASN A 1 219 ? 24.414 -0.975 -9.705 1.00 59.34 219 ASN A C 1
ATOM 1713 O O . ASN A 1 219 ? 24.000 -1.897 -10.400 1.00 59.34 219 ASN A O 1
ATOM 1717 N N . SER A 1 220 ? 23.926 -0.764 -8.480 1.00 82.31 220 SER A N 1
ATOM 1718 C CA . SER A 1 220 ? 22.867 -1.596 -7.880 1.00 82.31 220 SER A CA 1
ATOM 1719 C C . SER A 1 220 ? 21.434 -1.123 -8.159 1.00 82.31 220 SER A C 1
ATOM 1721 O O . SER A 1 220 ? 20.490 -1.807 -7.770 1.00 82.31 220 SER A O 1
ATOM 1723 N N . GLU A 1 221 ? 21.254 0.048 -8.773 1.00 92.31 221 GLU A N 1
ATOM 1724 C CA . GLU A 1 221 ? 19.945 0.486 -9.267 1.00 92.31 221 GLU A CA 1
ATOM 1725 C C . GLU A 1 221 ? 19.651 -0.129 -10.637 1.00 92.31 221 GLU A C 1
ATOM 1727 O O . GLU A 1 221 ? 20.562 -0.415 -11.413 1.00 92.31 221 GLU A O 1
ATOM 1732 N N . TRP A 1 222 ? 18.375 -0.350 -10.934 1.00 95.69 222 TRP A N 1
ATOM 1733 C CA . TRP A 1 222 ? 17.963 -0.940 -12.202 1.00 95.69 222 TRP A CA 1
ATOM 1734 C C . TRP A 1 222 ? 16.648 -0.348 -12.687 1.00 95.69 222 TRP A C 1
ATOM 1736 O O . TRP A 1 222 ? 15.795 0.069 -11.901 1.00 95.69 222 TRP A O 1
ATOM 1746 N N . LEU A 1 223 ? 16.492 -0.339 -14.009 1.00 96.62 223 LEU A N 1
ATOM 1747 C CA . LEU A 1 223 ? 15.316 0.144 -14.716 1.00 96.62 223 LEU A CA 1
ATOM 1748 C C . LEU A 1 223 ? 14.893 -0.902 -15.745 1.00 96.62 223 LEU A C 1
ATOM 1750 O O . LEU A 1 223 ? 15.723 -1.409 -16.498 1.00 96.62 223 LEU A O 1
ATOM 1754 N N . VAL A 1 224 ? 13.602 -1.218 -15.777 1.00 96.81 224 VAL A N 1
ATOM 1755 C CA . VAL A 1 224 ? 13.015 -2.181 -16.712 1.00 96.81 224 VAL A CA 1
ATOM 1756 C C . VAL A 1 224 ? 11.811 -1.551 -17.401 1.00 96.81 224 VAL A C 1
ATOM 1758 O O . VAL A 1 224 ? 10.935 -0.981 -16.751 1.00 96.81 224 VAL A O 1
ATOM 1761 N N . HIS A 1 225 ? 11.752 -1.698 -18.723 1.00 96.69 225 HIS A N 1
ATOM 1762 C CA . HIS A 1 225 ? 10.579 -1.364 -19.523 1.00 96.69 225 HIS A CA 1
ATOM 1763 C C . HIS A 1 225 ? 9.675 -2.590 -19.652 1.00 96.69 225 HIS A C 1
ATOM 1765 O O . HIS A 1 225 ? 10.140 -3.677 -20.005 1.00 96.69 225 HIS A O 1
ATOM 1771 N N . LEU A 1 226 ? 8.382 -2.423 -19.379 1.00 95.81 226 LEU A N 1
ATOM 1772 C CA . LEU A 1 226 ? 7.402 -3.469 -19.642 1.00 95.81 226 LEU A CA 1
ATOM 1773 C C . LEU A 1 226 ? 7.167 -3.623 -21.155 1.00 95.81 226 LEU A C 1
ATOM 1775 O O . LEU A 1 226 ? 7.322 -2.656 -21.909 1.00 95.81 226 LEU A O 1
ATOM 1779 N N . PRO A 1 227 ? 6.784 -4.830 -21.616 1.00 94.56 227 PRO A N 1
ATOM 1780 C CA . PRO A 1 227 ? 6.466 -5.064 -23.019 1.00 94.56 227 PRO A CA 1
ATOM 1781 C C . PRO A 1 227 ? 5.342 -4.147 -23.534 1.00 94.56 227 PRO A C 1
ATOM 1783 O O . PRO A 1 227 ? 4.465 -3.753 -22.761 1.00 94.56 227 PRO A O 1
ATOM 1786 N N . PRO A 1 228 ? 5.282 -3.871 -24.850 1.00 92.12 228 PRO A N 1
ATOM 1787 C CA . PRO A 1 228 ? 4.193 -3.097 -25.439 1.00 92.12 228 PRO A CA 1
ATOM 1788 C C . PRO A 1 228 ? 2.801 -3.638 -25.066 1.00 92.12 228 PRO A C 1
ATOM 1790 O O . PRO A 1 228 ? 2.536 -4.848 -25.096 1.00 92.12 228 PRO A O 1
ATOM 1793 N N . GLY A 1 229 ? 1.902 -2.719 -24.705 1.00 91.94 229 GLY A N 1
ATOM 1794 C CA . GLY A 1 229 ? 0.538 -3.033 -24.268 1.00 91.94 229 GLY A CA 1
ATOM 1795 C C . GLY A 1 229 ? 0.433 -3.628 -22.859 1.00 91.94 229 GLY A C 1
ATOM 1796 O O . GLY A 1 229 ? -0.615 -4.168 -22.514 1.00 91.94 229 GLY A O 1
ATOM 1797 N N . GLU A 1 230 ? 1.498 -3.587 -22.058 1.00 95.88 230 GLU A N 1
ATOM 1798 C CA . GLU A 1 230 ? 1.482 -3.962 -20.645 1.00 95.88 230 GLU A CA 1
ATOM 1799 C C . GLU A 1 230 ? 1.849 -2.755 -19.772 1.00 95.88 230 GLU A C 1
ATOM 1801 O O . GLU A 1 230 ? 2.896 -2.139 -19.952 1.00 95.88 230 GLU A O 1
ATOM 1806 N N . ASP A 1 231 ? 0.974 -2.438 -18.820 1.00 97.38 231 ASP A N 1
ATOM 1807 C CA . ASP A 1 231 ? 1.090 -1.286 -17.929 1.00 97.38 231 ASP A CA 1
ATOM 1808 C C . ASP A 1 231 ? 1.176 -1.747 -16.482 1.00 97.38 231 ASP A C 1
ATOM 1810 O O . ASP A 1 231 ? 0.413 -2.613 -16.062 1.00 97.38 231 ASP A O 1
ATOM 1814 N N . VAL A 1 232 ? 2.075 -1.164 -15.698 1.00 98.12 232 VAL A N 1
ATOM 1815 C CA . VAL A 1 232 ? 2.112 -1.380 -14.247 1.00 98.12 232 VAL A CA 1
ATOM 1816 C C . VAL A 1 232 ? 0.856 -0.813 -13.574 1.00 98.12 232 VAL A C 1
ATOM 1818 O O . VAL A 1 232 ? 0.422 0.283 -13.895 1.00 98.12 232 VAL A O 1
ATOM 1821 N N . ARG A 1 233 ? 0.266 -1.548 -12.628 1.00 97.81 233 ARG A N 1
ATOM 1822 C CA . ARG A 1 233 ? -0.959 -1.159 -11.899 1.00 97.81 233 ARG A CA 1
ATOM 1823 C C . ARG A 1 233 ? -0.747 -0.957 -10.405 1.00 97.81 233 ARG A C 1
ATOM 1825 O O . ARG A 1 233 ? -1.421 -0.134 -9.798 1.00 97.81 233 ARG A O 1
ATOM 1832 N N . ALA A 1 234 ? 0.150 -1.735 -9.814 1.00 98.12 234 ALA A N 1
ATOM 1833 C CA . ALA A 1 234 ? 0.510 -1.643 -8.407 1.00 98.12 234 ALA A CA 1
ATOM 1834 C C . ALA A 1 234 ? 1.925 -2.187 -8.212 1.00 98.12 234 ALA A C 1
ATOM 1836 O O . ALA A 1 234 ? 2.347 -3.096 -8.934 1.00 98.12 234 ALA A O 1
ATOM 1837 N N . ILE A 1 235 ? 2.640 -1.652 -7.227 1.00 98.69 235 ILE A N 1
ATOM 1838 C CA . ILE A 1 235 ? 3.997 -2.077 -6.893 1.00 98.69 235 ILE A CA 1
ATOM 1839 C C . ILE A 1 235 ? 4.140 -2.305 -5.392 1.00 98.69 235 ILE A C 1
ATOM 1841 O O . ILE A 1 235 ? 3.456 -1.683 -4.580 1.00 98.69 235 ILE A O 1
ATOM 1845 N N . ALA A 1 236 ? 5.053 -3.194 -5.024 1.00 98.38 236 ALA A N 1
ATOM 1846 C CA . ALA A 1 236 ? 5.481 -3.364 -3.647 1.00 98.38 236 ALA A CA 1
ATOM 1847 C C . ALA A 1 236 ? 6.943 -3.788 -3.578 1.00 98.38 236 ALA A C 1
ATOM 1849 O O . ALA A 1 236 ? 7.503 -4.331 -4.529 1.00 98.38 236 ALA A O 1
ATOM 1850 N N . LEU A 1 237 ? 7.549 -3.553 -2.422 1.00 97.56 237 LEU A N 1
ATOM 1851 C CA . LEU A 1 237 ? 8.917 -3.943 -2.134 1.00 97.56 237 LEU A CA 1
ATOM 1852 C C . LEU A 1 237 ? 8.964 -4.577 -0.748 1.00 97.56 237 LEU A C 1
ATOM 1854 O O . LEU A 1 237 ? 8.420 -4.020 0.206 1.00 97.56 237 LEU A O 1
ATOM 1858 N N . ASN A 1 238 ? 9.627 -5.719 -0.636 1.00 95.75 238 ASN A N 1
ATOM 1859 C CA . ASN A 1 238 ? 9.982 -6.304 0.652 1.00 95.75 238 ASN A CA 1
ATOM 1860 C C . ASN A 1 238 ? 11.504 -6.428 0.791 1.00 95.75 238 ASN A C 1
ATOM 1862 O O . ASN A 1 238 ? 12.247 -5.796 0.041 1.00 95.75 238 ASN A O 1
ATOM 1866 N N . GLU A 1 239 ? 11.992 -7.199 1.762 1.00 93.50 239 GLU A N 1
ATOM 1867 C CA . GLU A 1 239 ? 13.425 -7.235 2.070 1.00 93.50 239 GLU A CA 1
ATOM 1868 C C . GLU A 1 239 ? 14.304 -7.776 0.940 1.00 93.50 239 GLU A C 1
ATOM 1870 O O . GLU A 1 239 ? 15.497 -7.477 0.918 1.00 93.50 239 GLU A O 1
ATOM 1875 N N . LYS A 1 240 ? 13.756 -8.597 0.039 1.00 94.06 240 LYS A N 1
ATOM 1876 C CA . LYS A 1 240 ? 14.534 -9.295 -0.998 1.00 94.06 240 LYS A CA 1
ATOM 1877 C C . LYS A 1 240 ? 13.944 -9.169 -2.403 1.00 94.06 240 LYS A C 1
ATOM 1879 O O . LYS A 1 240 ? 14.635 -9.474 -3.377 1.00 94.06 240 LYS A O 1
ATOM 1884 N N . THR A 1 241 ? 12.697 -8.718 -2.516 1.00 97.44 241 THR A N 1
ATOM 1885 C CA . THR A 1 241 ? 11.906 -8.840 -3.740 1.00 97.44 241 THR A CA 1
ATOM 1886 C C . THR A 1 241 ? 11.164 -7.549 -4.059 1.00 97.44 241 THR A C 1
ATOM 1888 O O . THR A 1 241 ? 10.436 -7.007 -3.225 1.00 97.44 241 THR A O 1
ATOM 1891 N N . ALA A 1 242 ? 11.317 -7.087 -5.296 1.00 98.19 242 ALA A N 1
ATOM 1892 C CA . ALA A 1 242 ? 10.470 -6.078 -5.914 1.00 98.19 242 ALA A CA 1
ATOM 1893 C C . ALA A 1 242 ? 9.326 -6.766 -6.670 1.00 98.19 242 ALA A C 1
ATOM 1895 O O . ALA A 1 242 ? 9.529 -7.769 -7.356 1.00 98.19 242 ALA A O 1
ATOM 1896 N N . ILE A 1 243 ? 8.114 -6.237 -6.528 1.00 98.69 243 ILE A N 1
ATOM 1897 C CA . ILE A 1 243 ? 6.878 -6.849 -7.017 1.00 98.69 243 ILE A CA 1
ATOM 1898 C C . ILE A 1 243 ? 6.136 -5.821 -7.861 1.00 98.69 243 ILE A C 1
ATOM 1900 O O . ILE A 1 243 ? 5.939 -4.687 -7.425 1.00 98.69 243 ILE A O 1
ATOM 1904 N N . ALA A 1 244 ? 5.682 -6.224 -9.044 1.00 98.62 244 ALA A N 1
ATOM 1905 C CA . ALA A 1 244 ? 4.834 -5.404 -9.899 1.00 98.62 244 ALA A CA 1
ATOM 1906 C C . ALA A 1 244 ? 3.628 -6.208 -10.387 1.00 98.62 244 ALA A C 1
ATOM 1908 O O . ALA A 1 244 ? 3.795 -7.271 -10.984 1.00 98.62 244 ALA A O 1
ATOM 1909 N N . ALA A 1 245 ? 2.423 -5.684 -10.166 1.00 98.62 245 ALA A N 1
ATOM 1910 C CA . ALA A 1 245 ? 1.227 -6.150 -10.855 1.00 98.62 245 ALA A CA 1
ATOM 1911 C C . ALA A 1 245 ? 0.991 -5.328 -12.119 1.00 98.62 245 ALA A C 1
ATOM 1913 O O . ALA A 1 245 ? 1.212 -4.114 -12.113 1.00 98.62 245 ALA A O 1
ATOM 1914 N N . THR A 1 246 ? 0.519 -5.967 -13.185 1.00 98.38 246 THR A N 1
ATOM 1915 C CA . THR A 1 246 ? 0.357 -5.323 -14.493 1.00 98.38 246 THR A CA 1
ATOM 1916 C C . THR A 1 246 ? -1.061 -5.440 -15.050 1.00 98.38 246 THR A C 1
ATOM 1918 O O . THR A 1 246 ? -1.895 -6.188 -14.547 1.00 98.38 246 THR A O 1
ATOM 1921 N N . SER A 1 247 ? -1.348 -4.686 -16.112 1.00 97.19 247 SER A N 1
ATOM 1922 C CA . SER A 1 247 ? -2.636 -4.647 -16.810 1.00 97.19 247 SER A CA 1
ATOM 1923 C C . SER A 1 247 ? -2.991 -5.942 -17.541 1.00 97.19 247 SER A C 1
ATOM 1925 O O . SER A 1 247 ? -4.130 -6.087 -17.973 1.00 97.19 247 SER A O 1
ATOM 1927 N N . LYS A 1 248 ? -2.040 -6.875 -17.671 1.00 97.75 248 LYS A N 1
ATOM 1928 C CA . LYS A 1 248 ? -2.259 -8.237 -18.185 1.00 97.75 248 LYS A CA 1
ATOM 1929 C C . LYS A 1 248 ? -2.525 -9.248 -17.067 1.00 97.75 248 LYS A C 1
ATOM 1931 O O . LYS A 1 248 ? -2.373 -10.446 -17.281 1.00 97.75 248 LYS A O 1
ATOM 1936 N N . ASP A 1 249 ? -2.870 -8.758 -15.876 1.00 97.75 249 ASP A N 1
ATOM 1937 C CA . ASP A 1 249 ? -3.098 -9.551 -14.669 1.00 97.75 249 ASP A CA 1
ATOM 1938 C C . ASP A 1 249 ? -1.871 -10.369 -14.242 1.00 97.75 249 ASP A C 1
ATOM 1940 O O . ASP A 1 249 ? -1.995 -11.392 -13.575 1.00 97.75 249 ASP A O 1
ATOM 1944 N N . PHE A 1 250 ? -0.664 -9.937 -14.616 1.00 98.50 250 PHE A N 1
ATOM 1945 C CA . PHE A 1 250 ? 0.573 -10.598 -14.216 1.00 98.50 250 PHE A CA 1
ATOM 1946 C C . PHE A 1 250 ? 1.148 -9.977 -12.951 1.00 98.50 250 PHE A C 1
ATOM 1948 O O . PHE A 1 250 ? 1.274 -8.759 -12.853 1.00 98.50 250 PHE A O 1
ATOM 1955 N N . ILE A 1 251 ? 1.569 -10.832 -12.021 1.00 98.62 251 ILE A N 1
ATOM 1956 C CA . ILE A 1 251 ? 2.401 -10.482 -10.874 1.00 98.62 251 ILE A CA 1
ATOM 1957 C C . ILE A 1 251 ? 3.832 -10.903 -11.193 1.00 98.62 251 ILE A C 1
ATOM 1959 O O . ILE A 1 251 ? 4.138 -12.093 -11.281 1.00 98.62 251 ILE A O 1
ATOM 1963 N N . ARG A 1 252 ? 4.701 -9.914 -11.389 1.00 98.50 252 ARG A N 1
ATOM 1964 C CA . ARG A 1 252 ? 6.118 -10.077 -11.718 1.00 98.50 252 ARG A CA 1
ATOM 1965 C C . ARG A 1 252 ? 6.963 -9.865 -10.469 1.00 98.50 252 ARG A C 1
ATOM 1967 O O . ARG A 1 252 ? 6.797 -8.854 -9.787 1.00 98.50 252 ARG A O 1
ATOM 1974 N N . PHE A 1 253 ? 7.881 -10.790 -10.208 1.00 98.50 253 PHE A N 1
ATOM 1975 C CA . PHE A 1 253 ? 8.836 -10.707 -9.105 1.00 98.50 253 PHE A CA 1
ATOM 1976 C C . PHE A 1 253 ? 10.239 -10.470 -9.649 1.00 98.50 253 PHE A C 1
ATOM 1978 O O . PHE A 1 253 ? 10.657 -11.123 -10.607 1.00 98.50 253 PHE A O 1
ATOM 1985 N N . PHE A 1 254 ? 10.964 -9.558 -9.013 1.00 98.00 254 PHE A N 1
ATOM 1986 C CA . PHE A 1 254 ? 12.349 -9.238 -9.319 1.00 98.00 254 PHE A CA 1
ATOM 1987 C C . PHE A 1 254 ? 13.176 -9.299 -8.039 1.00 98.00 254 PHE A C 1
ATOM 1989 O O . PHE A 1 254 ? 12.730 -8.845 -6.986 1.00 98.00 254 PHE A O 1
ATOM 1996 N N . SER A 1 255 ? 14.397 -9.817 -8.117 1.00 95.81 255 SER A N 1
ATOM 1997 C CA . SER A 1 255 ? 15.377 -9.632 -7.049 1.00 95.81 255 SER A CA 1
ATOM 1998 C C . SER A 1 255 ? 15.722 -8.146 -6.905 1.00 95.81 255 SER A C 1
ATOM 2000 O O . SER A 1 255 ? 15.560 -7.358 -7.839 1.00 95.81 255 SER A O 1
ATOM 2002 N N . LEU A 1 256 ? 16.303 -7.755 -5.767 1.00 93.44 256 LEU A N 1
ATOM 2003 C CA . LEU A 1 256 ? 16.821 -6.388 -5.607 1.00 93.44 256 LEU A CA 1
ATOM 2004 C C . LEU A 1 256 ? 17.944 -6.036 -6.599 1.00 93.44 256 LEU A C 1
ATOM 2006 O O . LEU A 1 256 ? 18.210 -4.858 -6.807 1.00 93.44 256 LEU A O 1
ATOM 2010 N N . SER A 1 257 ? 18.570 -7.030 -7.238 1.00 92.75 257 SER A N 1
ATOM 2011 C CA . SER A 1 257 ? 19.547 -6.835 -8.318 1.00 92.75 257 SER A CA 1
ATOM 2012 C C . SER A 1 257 ? 18.925 -6.698 -9.717 1.00 92.75 257 SER A C 1
ATOM 2014 O O . SER A 1 257 ? 19.665 -6.548 -10.685 1.00 92.75 257 SER A O 1
ATOM 2016 N N . GLY A 1 258 ? 17.596 -6.766 -9.845 1.00 94.25 258 GLY A N 1
ATOM 2017 C CA . GLY A 1 258 ? 16.878 -6.574 -11.111 1.00 94.25 258 GLY A CA 1
ATOM 2018 C C . GLY A 1 258 ? 16.659 -7.847 -11.928 1.00 94.25 258 GLY A C 1
ATOM 2019 O O . GLY A 1 258 ? 16.186 -7.780 -13.060 1.00 94.25 258 GLY A O 1
ATOM 2020 N N . VAL A 1 259 ? 16.969 -9.024 -11.375 1.00 95.38 259 VAL A N 1
ATOM 2021 C CA . VAL A 1 259 ? 16.723 -10.308 -12.044 1.00 95.38 259 VAL A CA 1
ATOM 2022 C C . VAL A 1 259 ? 15.261 -10.690 -11.856 1.00 95.38 259 VAL A C 1
ATOM 2024 O O . VAL A 1 259 ? 14.810 -10.819 -10.723 1.00 95.38 259 VAL A O 1
ATOM 2027 N N . GLN A 1 260 ? 14.519 -10.909 -12.943 1.00 96.56 260 GLN A N 1
ATOM 2028 C CA . GLN A 1 260 ? 13.152 -11.425 -12.852 1.00 96.56 260 GLN A CA 1
ATOM 2029 C C . GLN A 1 260 ? 13.182 -12.874 -12.341 1.00 96.56 260 GLN A C 1
ATOM 2031 O O . GLN A 1 260 ? 13.730 -13.753 -13.004 1.00 96.56 260 GLN A O 1
ATOM 2036 N N . THR A 1 261 ? 12.608 -13.123 -11.166 1.00 96.88 261 THR A N 1
ATOM 2037 C CA . THR A 1 261 ? 12.721 -14.408 -10.459 1.00 96.88 261 THR A CA 1
ATOM 2038 C C . THR A 1 261 ? 11.480 -15.282 -10.578 1.00 96.88 261 THR A C 1
ATOM 2040 O O . THR A 1 261 ? 11.603 -16.503 -10.599 1.00 96.88 261 THR A O 1
ATOM 2043 N N . PHE A 1 262 ? 10.287 -14.687 -10.681 1.00 97.88 262 PHE A N 1
ATOM 2044 C CA . PHE A 1 262 ? 9.032 -15.441 -10.720 1.00 97.88 262 PHE A CA 1
ATOM 2045 C C . PHE A 1 262 ? 7.895 -14.670 -11.400 1.00 97.88 262 PHE A C 1
ATOM 2047 O O . PHE A 1 262 ? 7.974 -13.452 -11.594 1.00 97.88 262 PHE A O 1
ATOM 2054 N N . LEU A 1 263 ? 6.835 -15.392 -11.775 1.00 97.00 263 LEU A N 1
ATOM 2055 C CA . LEU A 1 263 ? 5.666 -14.857 -12.471 1.00 97.00 263 LEU A CA 1
ATOM 2056 C C . LEU A 1 263 ? 4.430 -15.725 -12.200 1.00 97.00 263 LEU A C 1
ATOM 2058 O O . LEU A 1 263 ? 4.484 -16.938 -12.389 1.00 97.00 263 LEU A O 1
ATOM 2062 N N . PHE A 1 264 ? 3.300 -15.107 -11.857 1.00 98.12 264 PHE A N 1
ATOM 2063 C CA . PHE A 1 264 ? 1.990 -15.769 -11.912 1.00 98.12 264 PHE A CA 1
ATOM 2064 C C . PHE A 1 264 ? 0.873 -14.788 -12.284 1.00 98.12 264 PHE A C 1
ATOM 2066 O O . PHE A 1 264 ? 1.082 -13.577 -12.282 1.00 98.12 264 PHE A O 1
ATOM 2073 N N . ALA A 1 265 ? -0.310 -15.309 -12.617 1.00 98.19 265 ALA A N 1
ATOM 2074 C CA . ALA A 1 265 ? -1.478 -14.498 -12.953 1.00 98.19 265 ALA A CA 1
ATOM 2075 C C . ALA A 1 265 ? -2.395 -14.275 -11.737 1.00 98.19 265 ALA A C 1
ATOM 2077 O O . ALA A 1 265 ? -2.731 -15.228 -11.029 1.00 98.19 265 ALA A O 1
ATOM 2078 N N . LEU A 1 266 ? -2.817 -13.031 -11.514 1.00 97.88 266 LEU A N 1
ATOM 2079 C CA . LEU A 1 266 ? -3.765 -12.621 -10.481 1.00 97.88 266 LEU A CA 1
ATOM 2080 C C . LEU A 1 266 ? -4.628 -11.452 -10.987 1.00 97.88 266 LEU A C 1
ATOM 2082 O O . LEU A 1 266 ? -4.179 -10.302 -10.954 1.00 97.88 266 LEU A O 1
ATOM 2086 N N . PRO A 1 267 ? -5.853 -11.727 -11.458 1.00 97.12 267 PRO A N 1
ATOM 2087 C CA . PRO A 1 267 ? -6.708 -10.695 -12.016 1.00 97.12 267 PRO A CA 1
ATOM 2088 C C . PRO A 1 267 ? -7.317 -9.776 -10.964 1.00 97.12 267 PRO A C 1
ATOM 2090 O O . PRO A 1 267 ? -7.554 -10.167 -9.821 1.00 97.12 267 PRO A O 1
ATOM 2093 N N . GLY A 1 268 ? -7.618 -8.547 -11.385 1.00 95.88 268 GLY A N 1
ATOM 2094 C CA . GLY A 1 268 ? -8.396 -7.600 -10.583 1.00 95.88 268 GLY A CA 1
ATOM 2095 C C . GLY A 1 268 ? -7.640 -7.008 -9.395 1.00 95.88 268 GLY A C 1
ATOM 2096 O O . GLY A 1 268 ? -8.260 -6.719 -8.372 1.00 95.88 268 GLY A O 1
ATOM 2097 N N . ILE A 1 269 ? -6.317 -6.845 -9.504 1.00 98.12 269 ILE A N 1
ATOM 2098 C CA . ILE A 1 269 ? -5.491 -6.259 -8.442 1.00 98.12 269 ILE A CA 1
ATOM 2099 C C . ILE A 1 269 ? -5.987 -4.863 -8.039 1.00 98.12 269 ILE A C 1
ATOM 2101 O O . ILE A 1 269 ? -6.320 -4.036 -8.885 1.00 98.12 269 ILE A O 1
ATOM 2105 N N . VAL A 1 270 ? -6.008 -4.594 -6.735 1.00 98.19 270 VAL A N 1
ATOM 2106 C CA . VAL A 1 270 ? -6.400 -3.298 -6.160 1.00 98.19 270 VAL A CA 1
ATOM 2107 C C . VAL A 1 270 ? -5.198 -2.642 -5.502 1.00 98.19 270 VAL A C 1
ATOM 2109 O O . VAL A 1 270 ? -4.917 -1.470 -5.724 1.00 98.19 270 VAL A O 1
ATOM 2112 N N . THR A 1 271 ? -4.457 -3.388 -4.690 1.00 98.56 271 THR A N 1
ATOM 2113 C CA . THR A 1 271 ? -3.236 -2.875 -4.072 1.00 98.56 271 THR A CA 1
ATOM 2114 C C . THR A 1 271 ? -2.346 -4.019 -3.602 1.00 98.56 271 THR A C 1
ATOM 2116 O O . THR A 1 271 ? -2.800 -5.157 -3.443 1.00 98.56 271 THR A O 1
ATOM 2119 N N . ILE A 1 272 ? -1.070 -3.707 -3.392 1.00 98.62 272 ILE A N 1
ATOM 2120 C CA . ILE A 1 272 ? -0.064 -4.632 -2.881 1.00 98.62 272 ILE A CA 1
ATOM 2121 C C . ILE A 1 272 ? 0.668 -3.932 -1.742 1.00 98.62 272 ILE A C 1
ATOM 2123 O O . ILE A 1 272 ? 1.095 -2.784 -1.869 1.00 98.62 272 ILE A O 1
ATOM 2127 N N . SER A 1 273 ? 0.855 -4.643 -0.639 1.00 98.25 273 SER A N 1
ATOM 2128 C CA . SER A 1 273 ? 1.810 -4.266 0.397 1.00 98.25 273 SER A CA 1
ATOM 2129 C C . SER A 1 273 ? 2.738 -5.437 0.660 1.00 98.25 273 SER A C 1
ATOM 2131 O O . SER A 1 273 ? 2.341 -6.588 0.500 1.00 98.25 273 SER A O 1
ATOM 2133 N N . ALA A 1 274 ? 3.975 -5.177 1.060 1.00 97.75 274 ALA A N 1
ATOM 2134 C CA . ALA A 1 274 ? 4.918 -6.236 1.375 1.00 97.75 274 ALA A CA 1
ATOM 2135 C C . ALA A 1 274 ? 5.856 -5.833 2.520 1.00 97.75 274 ALA A C 1
ATOM 2137 O O . ALA A 1 274 ? 6.177 -4.654 2.692 1.00 97.75 274 ALA A O 1
ATOM 2138 N N . ARG A 1 275 ? 6.266 -6.826 3.315 1.00 95.12 275 ARG A N 1
ATOM 2139 C CA . ARG A 1 275 ? 7.182 -6.683 4.452 1.00 95.12 275 ARG A CA 1
ATOM 2140 C C . ARG A 1 275 ? 7.899 -8.004 4.725 1.00 95.12 275 ARG A C 1
ATOM 2142 O O . ARG A 1 275 ? 7.276 -9.063 4.665 1.00 95.12 275 ARG A O 1
ATOM 2149 N N . GLY A 1 276 ? 9.188 -7.945 5.067 1.00 95.06 276 GLY A N 1
ATOM 2150 C CA . GLY A 1 276 ? 9.995 -9.146 5.283 1.00 95.06 276 GLY A CA 1
ATOM 2151 C C . GLY A 1 276 ? 10.037 -9.994 4.013 1.00 95.06 276 GLY A C 1
ATOM 2152 O O . GLY A 1 276 ? 10.454 -9.519 2.959 1.00 95.06 276 GLY A O 1
ATOM 2153 N N . GLU A 1 277 ? 9.525 -11.218 4.097 1.00 95.25 277 GLU A N 1
ATOM 2154 C CA . GLU A 1 277 ? 9.349 -12.156 2.976 1.00 95.25 277 GLU A CA 1
ATOM 2155 C C . GLU A 1 277 ? 7.892 -12.280 2.497 1.00 95.25 277 GLU A C 1
ATOM 2157 O O . GLU A 1 277 ? 7.602 -13.025 1.563 1.00 95.25 277 GLU A O 1
ATOM 2162 N N . ILE A 1 278 ? 6.955 -11.565 3.125 1.00 97.19 278 ILE A N 1
ATOM 2163 C CA . ILE A 1 278 ? 5.522 -11.702 2.862 1.00 97.19 278 ILE A CA 1
ATOM 2164 C C . ILE A 1 278 ? 5.023 -10.541 2.005 1.00 97.19 278 ILE A C 1
ATOM 2166 O O . ILE A 1 278 ? 5.317 -9.373 2.263 1.00 97.19 278 ILE A O 1
ATOM 2170 N N . ALA A 1 279 ? 4.219 -10.870 1.001 1.00 98.25 279 ALA A N 1
ATOM 2171 C CA . ALA A 1 279 ? 3.412 -9.928 0.243 1.00 98.25 279 ALA A CA 1
ATOM 2172 C C . ALA A 1 279 ? 1.925 -10.163 0.535 1.00 98.25 279 ALA A C 1
ATOM 2174 O O . ALA A 1 279 ? 1.458 -11.300 0.585 1.00 98.25 279 ALA A O 1
ATOM 2175 N N . LEU A 1 280 ? 1.192 -9.072 0.725 1.00 98.69 280 LEU A N 1
ATOM 2176 C CA . LEU A 1 280 ? -0.255 -9.018 0.839 1.00 98.69 280 LEU A CA 1
ATOM 2177 C C . LEU A 1 280 ? -0.818 -8.409 -0.445 1.00 98.69 280 LEU A C 1
ATOM 2179 O O . LEU A 1 280 ? -0.635 -7.220 -0.713 1.00 98.69 280 LEU A O 1
ATOM 2183 N N . PHE A 1 281 ? -1.531 -9.223 -1.213 1.00 98.69 281 PHE A N 1
ATOM 2184 C CA . PHE A 1 281 ? -2.282 -8.790 -2.385 1.00 98.69 281 PHE A CA 1
ATOM 2185 C C . PHE A 1 281 ? -3.748 -8.627 -2.010 1.00 98.69 281 PHE A C 1
ATOM 2187 O O . PHE A 1 281 ? -4.339 -9.554 -1.455 1.00 98.69 281 PHE A O 1
ATOM 2194 N N . ILE A 1 282 ? -4.345 -7.487 -2.354 1.00 98.62 282 ILE A N 1
ATOM 2195 C CA . ILE A 1 282 ? -5.797 -7.308 -2.310 1.00 98.62 282 ILE A CA 1
ATOM 2196 C C . ILE A 1 282 ? -6.306 -7.168 -3.736 1.00 98.62 282 ILE A C 1
ATOM 2198 O O . ILE A 1 282 ? -5.814 -6.329 -4.494 1.00 98.62 282 ILE A O 1
ATOM 2202 N N . TYR A 1 283 ? -7.285 -7.988 -4.098 1.00 98.44 283 TYR A N 1
ATOM 2203 C CA . TYR A 1 283 ? -7.829 -8.038 -5.449 1.00 98.44 283 TYR A CA 1
ATOM 2204 C C . TYR A 1 283 ? -9.340 -8.305 -5.433 1.00 98.44 283 TYR A C 1
ATOM 22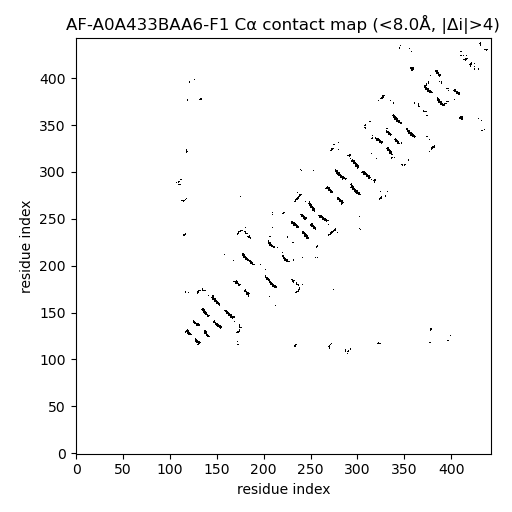06 O O . TYR A 1 283 ? -9.901 -8.752 -4.430 1.00 98.44 283 TYR A O 1
ATOM 2214 N N . HIS A 1 284 ? -10.018 -7.987 -6.532 1.00 97.25 284 HIS A N 1
ATOM 2215 C CA . HIS A 1 284 ? -11.451 -8.224 -6.699 1.00 97.25 284 HIS A CA 1
ATOM 2216 C C . HIS A 1 284 ? -11.728 -9.684 -7.049 1.00 97.25 284 HIS A C 1
ATOM 2218 O O . HIS A 1 284 ? -11.209 -10.199 -8.035 1.00 97.25 284 HIS A O 1
ATOM 2224 N N . LEU A 1 285 ? -12.630 -10.329 -6.307 1.00 94.62 285 LEU A N 1
ATOM 2225 C CA . LEU A 1 285 ? -13.196 -11.623 -6.711 1.00 94.62 285 LEU A CA 1
ATOM 2226 C C . LEU A 1 285 ? -14.231 -11.462 -7.836 1.00 94.62 285 LEU A C 1
ATOM 2228 O O . LEU A 1 285 ? -14.502 -12.394 -8.588 1.00 94.62 285 LEU A O 1
ATOM 2232 N N . GLY A 1 286 ? -14.841 -10.282 -7.925 1.00 90.44 286 GLY A N 1
ATOM 2233 C CA . GLY A 1 286 ? -15.874 -9.941 -8.892 1.00 90.44 286 GLY A CA 1
ATOM 2234 C C . GLY A 1 286 ? -16.650 -8.699 -8.452 1.00 90.44 286 GLY A C 1
ATOM 2235 O O . GLY A 1 286 ? -16.281 -8.069 -7.459 1.00 90.44 286 GLY A O 1
ATOM 2236 N N . PRO A 1 287 ? -17.741 -8.344 -9.147 1.00 89.00 287 PRO A N 1
ATOM 2237 C CA . PRO A 1 287 ? -18.619 -7.264 -8.713 1.00 89.00 287 PRO A CA 1
ATOM 2238 C C . PRO A 1 287 ? -19.238 -7.573 -7.343 1.00 89.00 287 PRO A C 1
ATOM 2240 O O . PRO A 1 287 ? -19.610 -8.715 -7.057 1.00 89.00 287 PRO A O 1
ATOM 2243 N N . GLY A 1 288 ? -19.337 -6.562 -6.481 1.00 86.12 288 GLY A N 1
ATOM 2244 C CA . GLY A 1 288 ? -20.051 -6.684 -5.213 1.00 86.12 288 GLY A CA 1
ATOM 2245 C C . GLY A 1 288 ? -21.559 -6.477 -5.359 1.00 86.12 288 GLY A C 1
ATOM 2246 O O . GLY A 1 288 ? -22.072 -6.160 -6.431 1.00 86.12 288 GLY A O 1
ATOM 2247 N N . LEU A 1 289 ? -22.287 -6.702 -4.263 1.00 85.75 289 LEU A N 1
ATOM 2248 C CA . LEU A 1 289 ? -23.736 -6.510 -4.211 1.00 85.75 289 LEU A CA 1
ATOM 2249 C C . LEU A 1 289 ? -24.066 -5.042 -3.900 1.00 85.75 289 LEU A C 1
ATOM 2251 O O . LEU A 1 289 ? -23.649 -4.524 -2.863 1.00 85.75 289 LEU A O 1
ATOM 2255 N N . GLY A 1 290 ? -24.853 -4.394 -4.763 1.00 85.75 290 GLY A N 1
ATOM 2256 C CA . GLY A 1 290 ? -25.169 -2.967 -4.633 1.00 85.75 290 GLY A CA 1
ATOM 2257 C C . GLY A 1 290 ? -23.917 -2.102 -4.801 1.00 85.75 290 GLY A C 1
ATOM 2258 O O . GLY A 1 290 ? -23.162 -2.301 -5.746 1.00 85.75 290 GLY A O 1
ATOM 2259 N N . ASP A 1 291 ? -23.681 -1.183 -3.861 1.00 84.38 291 ASP A N 1
ATOM 2260 C CA . ASP A 1 291 ? -22.511 -0.283 -3.869 1.00 84.38 291 ASP A CA 1
ATOM 2261 C C . ASP A 1 291 ? -21.287 -0.869 -3.132 1.00 84.38 291 ASP A C 1
ATOM 2263 O O . ASP A 1 291 ? -20.301 -0.172 -2.891 1.00 84.38 291 ASP A O 1
ATOM 2267 N N . SER A 1 292 ? -21.350 -2.133 -2.704 1.00 89.62 292 SER A N 1
ATOM 2268 C CA . SER A 1 292 ? -20.268 -2.774 -1.950 1.00 89.62 292 SER A CA 1
ATOM 2269 C C . SER A 1 292 ? -19.185 -3.340 -2.865 1.00 89.62 292 SER A C 1
ATOM 2271 O O . SER A 1 292 ? -19.440 -3.722 -4.005 1.00 89.62 292 SER A O 1
ATOM 2273 N N . GLN A 1 293 ? -17.969 -3.449 -2.335 1.00 93.31 293 GLN A N 1
ATOM 2274 C CA . GLN A 1 293 ? -16.841 -4.101 -3.001 1.00 93.31 293 GLN A CA 1
ATOM 2275 C C . GLN A 1 293 ? -16.744 -5.582 -2.579 1.00 93.31 293 GLN A C 1
ATOM 2277 O O . GLN A 1 293 ? -17.206 -5.955 -1.500 1.00 93.31 293 GLN A O 1
ATOM 2282 N N . ASN A 1 294 ? -16.152 -6.443 -3.414 1.00 95.25 294 ASN A N 1
ATOM 2283 C CA . ASN A 1 294 ? -15.984 -7.877 -3.130 1.00 95.25 294 ASN A CA 1
ATOM 2284 C C . ASN A 1 294 ? -14.508 -8.272 -3.249 1.00 95.25 294 ASN A C 1
ATOM 2286 O O . ASN A 1 294 ? -14.062 -8.809 -4.266 1.00 95.25 294 ASN A O 1
ATOM 2290 N N . PHE A 1 295 ? -13.755 -7.973 -2.193 1.00 97.62 295 PHE A N 1
ATOM 2291 C CA . PHE A 1 295 ? -12.313 -8.176 -2.139 1.00 97.62 295 PHE A CA 1
ATOM 2292 C C . PHE A 1 295 ? -11.917 -9.541 -1.564 1.00 97.62 295 PHE A C 1
ATOM 2294 O O . PHE A 1 295 ? -12.554 -10.085 -0.655 1.00 97.62 295 PHE A O 1
ATOM 2301 N N . VAL A 1 296 ? -10.790 -10.050 -2.051 1.00 98.06 296 VAL A N 1
ATOM 2302 C CA . VAL A 1 296 ? -10.051 -11.188 -1.500 1.00 98.06 296 VAL A CA 1
ATOM 2303 C C . VAL A 1 296 ? -8.652 -10.712 -1.137 1.00 98.06 296 VAL A C 1
ATOM 2305 O O . VAL A 1 296 ? -8.061 -9.889 -1.839 1.00 98.06 296 VAL A O 1
ATOM 2308 N N . TYR A 1 297 ? -8.138 -11.217 -0.018 1.00 98.25 297 TYR A N 1
ATOM 2309 C CA . TYR A 1 297 ? -6.743 -11.049 0.354 1.00 98.25 297 TYR A CA 1
ATOM 2310 C C . TYR A 1 297 ? -5.967 -12.330 0.054 1.00 98.25 297 TYR A C 1
ATOM 2312 O O . TYR A 1 297 ? -6.471 -13.433 0.272 1.00 98.25 297 TYR A O 1
ATOM 2320 N N . LEU A 1 298 ? -4.724 -12.179 -0.393 1.00 98.31 298 LEU A N 1
ATOM 2321 C CA . LEU A 1 298 ? -3.758 -13.258 -0.551 1.00 98.31 298 LEU A CA 1
ATOM 2322 C C . LEU A 1 298 ? -2.460 -12.866 0.157 1.00 98.31 298 LEU A C 1
ATOM 2324 O O . LEU A 1 298 ? -1.792 -11.915 -0.245 1.00 98.31 298 LEU A O 1
ATOM 2328 N N . LEU A 1 299 ? -2.103 -13.620 1.194 1.00 97.88 299 LEU A N 1
ATOM 2329 C CA . LEU A 1 299 ? -0.768 -13.625 1.775 1.00 97.88 299 LEU A CA 1
ATOM 2330 C C . LEU A 1 299 ? 0.106 -14.629 1.037 1.00 97.88 299 LEU A C 1
ATOM 2332 O O . LEU A 1 299 ? -0.236 -15.807 0.921 1.00 97.88 299 LEU A O 1
ATOM 2336 N N . TYR A 1 300 ? 1.254 -14.160 0.577 1.00 97.81 300 TYR A N 1
ATOM 2337 C CA . TYR A 1 300 ? 2.159 -14.911 -0.274 1.00 97.81 300 TYR A CA 1
ATOM 2338 C C . TYR A 1 300 ? 3.590 -14.780 0.234 1.00 97.81 300 TYR A C 1
ATOM 2340 O O . TYR A 1 300 ? 4.055 -13.665 0.476 1.00 97.81 300 TYR A O 1
ATOM 2348 N N . ASN A 1 301 ? 4.291 -15.900 0.374 1.00 97.00 301 ASN A N 1
ATOM 2349 C CA . ASN A 1 301 ? 5.716 -15.892 0.666 1.00 97.00 301 ASN A CA 1
ATOM 2350 C C . ASN A 1 301 ? 6.482 -15.694 -0.645 1.00 97.00 301 ASN A C 1
ATOM 2352 O O . ASN A 1 301 ? 6.408 -16.513 -1.561 1.00 97.00 301 ASN A O 1
ATOM 2356 N N . THR A 1 302 ? 7.200 -14.582 -0.760 1.00 97.31 302 THR A N 1
ATOM 2357 C CA . THR A 1 302 ? 7.908 -14.220 -1.992 1.00 97.31 302 THR A CA 1
ATOM 2358 C C . THR A 1 302 ? 9.204 -14.991 -2.193 1.00 97.31 302 THR A C 1
ATOM 2360 O O . THR A 1 302 ? 9.705 -14.998 -3.310 1.00 97.31 302 THR A O 1
ATOM 2363 N N . GLU A 1 303 ? 9.758 -15.592 -1.138 1.00 95.06 303 GLU A N 1
ATOM 2364 C CA . GLU A 1 303 ? 10.990 -16.385 -1.200 1.00 95.06 303 GLU A CA 1
ATOM 2365 C C . GLU A 1 303 ? 10.694 -17.841 -1.572 1.00 95.06 303 GLU A C 1
ATOM 2367 O O . GLU A 1 303 ? 11.355 -18.389 -2.450 1.00 95.06 303 GLU A O 1
ATOM 2372 N N . THR A 1 304 ? 9.668 -18.450 -0.968 1.00 95.81 304 THR A N 1
ATOM 2373 C CA . THR A 1 304 ? 9.268 -19.837 -1.279 1.00 95.81 304 THR A CA 1
ATOM 2374 C C . THR A 1 304 ? 8.256 -19.946 -2.420 1.00 95.81 304 THR A C 1
ATOM 2376 O O . THR A 1 304 ? 8.045 -21.034 -2.948 1.00 95.81 304 THR A O 1
ATOM 2379 N N . HIS A 1 305 ? 7.649 -18.828 -2.829 1.00 96.00 305 HIS A N 1
ATOM 2380 C CA . HIS A 1 305 ? 6.574 -18.769 -3.825 1.00 96.00 305 HIS A CA 1
ATOM 2381 C C . HIS A 1 305 ? 5.304 -19.544 -3.430 1.00 96.00 305 HIS A C 1
ATOM 2383 O O . HIS A 1 305 ? 4.589 -20.090 -4.272 1.00 96.00 305 HIS A O 1
ATOM 2389 N N . GLU A 1 306 ? 4.992 -19.556 -2.135 1.00 94.75 306 GLU A N 1
ATOM 2390 C CA . GLU A 1 306 ? 3.844 -20.271 -1.577 1.00 94.75 306 GLU A CA 1
ATOM 2391 C C . GLU A 1 306 ? 2.716 -19.317 -1.165 1.00 94.75 306 GLU A C 1
ATOM 2393 O O . GLU A 1 306 ? 2.938 -18.253 -0.577 1.00 94.75 306 GLU A O 1
ATOM 2398 N N . ARG A 1 307 ? 1.466 -19.725 -1.424 1.00 95.19 307 ARG A N 1
ATOM 2399 C CA . ARG A 1 307 ? 0.281 -19.060 -0.863 1.00 95.19 307 ARG A CA 1
ATOM 2400 C C . ARG A 1 307 ? 0.201 -19.426 0.618 1.00 95.19 307 ARG A C 1
ATOM 2402 O O . ARG A 1 307 ? -0.171 -20.546 0.955 1.00 95.19 307 ARG A O 1
ATOM 2409 N N . VAL A 1 308 ? 0.537 -18.484 1.491 1.00 95.12 308 VAL A N 1
ATOM 2410 C CA . VAL A 1 308 ? 0.472 -18.676 2.946 1.00 95.12 308 VAL A CA 1
ATOM 2411 C C . VAL A 1 308 ? -0.982 -18.740 3.392 1.00 95.12 308 VAL A C 1
ATOM 2413 O O . VAL A 1 308 ? -1.374 -19.625 4.151 1.00 95.12 308 VAL A O 1
ATOM 2416 N N . GLN A 1 309 ? -1.797 -17.799 2.911 1.00 94.25 309 GLN A N 1
ATOM 2417 C CA . GLN A 1 309 ? -3.207 -17.751 3.260 1.00 94.25 309 GLN A CA 1
ATOM 2418 C C . GLN A 1 309 ? -4.017 -16.919 2.286 1.00 94.25 309 GLN A C 1
ATOM 2420 O O . GLN A 1 309 ? -3.525 -15.961 1.701 1.00 94.25 309 GLN A O 1
ATOM 2425 N N . GLU A 1 310 ? -5.291 -17.255 2.168 1.00 96.19 310 GLU A N 1
ATOM 2426 C CA . GLU A 1 310 ? -6.222 -16.564 1.299 1.00 96.19 310 GLU A CA 1
ATOM 2427 C C . GLU A 1 310 ? -7.619 -16.594 1.903 1.00 96.19 310 GLU A C 1
ATOM 2429 O O . GLU A 1 310 ? -8.020 -17.582 2.523 1.00 96.19 310 GLU A O 1
ATOM 2434 N N . GLY A 1 311 ? -8.362 -15.509 1.726 1.00 96.44 311 GLY A N 1
ATOM 2435 C CA . GLY A 1 311 ? -9.717 -15.413 2.236 1.00 96.44 311 GLY A CA 1
ATOM 2436 C C . GLY A 1 311 ? -10.411 -14.131 1.812 1.00 96.44 311 GLY A C 1
ATOM 2437 O O . GLY A 1 311 ? -9.829 -13.245 1.187 1.00 96.44 311 GLY A O 1
ATOM 2438 N N . ARG A 1 312 ? -11.692 -14.017 2.161 1.00 96.31 312 ARG A N 1
ATOM 2439 C CA . ARG A 1 312 ? -12.457 -12.794 1.899 1.00 96.31 312 ARG A CA 1
ATOM 2440 C C . ARG A 1 312 ? -11.930 -11.671 2.787 1.00 96.31 312 ARG A C 1
ATOM 2442 O O . ARG A 1 312 ? -11.653 -11.897 3.964 1.00 96.31 312 ARG A O 1
ATOM 2449 N N . LEU A 1 313 ? -11.817 -10.473 2.227 1.00 96.94 313 LEU A N 1
ATOM 2450 C CA . LEU A 1 313 ? -11.479 -9.279 2.990 1.00 96.94 313 LEU A CA 1
ATOM 2451 C C . LEU A 1 313 ? -12.781 -8.573 3.400 1.00 96.94 313 LEU A C 1
ATOM 2453 O O . LEU A 1 313 ? -13.493 -8.082 2.520 1.00 96.94 313 LEU A O 1
ATOM 2457 N N . PRO A 1 314 ? -13.128 -8.522 4.699 1.00 93.69 314 PRO A N 1
ATOM 2458 C CA . PRO A 1 314 ? -14.256 -7.727 5.148 1.00 93.69 314 PRO A CA 1
ATOM 2459 C C . PRO A 1 314 ? -13.915 -6.243 5.007 1.00 93.69 314 PRO A C 1
ATOM 2461 O O . PRO A 1 314 ? -12.880 -5.777 5.476 1.00 93.69 314 PRO A O 1
ATOM 2464 N N . VAL A 1 315 ? -14.813 -5.512 4.361 1.00 94.06 315 VAL A N 1
ATOM 2465 C CA . VAL A 1 315 ? -14.796 -4.052 4.261 1.00 94.06 315 VAL A CA 1
ATOM 2466 C C . VAL A 1 315 ? -16.181 -3.568 4.669 1.00 94.06 315 VAL A C 1
ATOM 2468 O O . VAL A 1 315 ? -17.172 -4.268 4.433 1.00 94.06 315 VAL A O 1
ATOM 2471 N N . SER A 1 316 ? -16.258 -2.405 5.317 1.00 94.31 316 SER A N 1
ATOM 2472 C CA . SER A 1 316 ? -17.535 -1.840 5.750 1.00 94.31 316 SER A CA 1
ATOM 2473 C C . SER A 1 316 ? -18.527 -1.711 4.588 1.00 94.31 316 SER A C 1
ATOM 2475 O O . SER A 1 316 ? -18.156 -1.559 3.422 1.00 94.31 316 SER A O 1
ATOM 2477 N N . ASN A 1 317 ? -19.821 -1.782 4.901 1.00 91.25 317 ASN A N 1
ATOM 2478 C CA . ASN A 1 317 ? -20.870 -1.714 3.886 1.00 91.25 317 ASN A CA 1
ATOM 2479 C C . ASN A 1 317 ? -20.756 -0.418 3.066 1.00 91.25 317 ASN A C 1
ATOM 2481 O O . ASN A 1 317 ? -20.692 0.666 3.646 1.00 91.25 317 ASN A O 1
ATOM 2485 N N . LYS A 1 318 ? -20.764 -0.536 1.731 1.00 90.94 318 LYS A N 1
ATOM 2486 C CA . LYS A 1 318 ? -20.568 0.580 0.785 1.00 90.94 318 LYS A CA 1
ATOM 2487 C C . LYS A 1 318 ? -19.246 1.351 0.944 1.00 90.94 318 LYS A C 1
ATOM 2489 O O . LYS A 1 318 ? -19.138 2.475 0.458 1.00 90.94 318 LYS A O 1
ATOM 2494 N N . ALA A 1 319 ? -18.252 0.777 1.621 1.00 94.50 319 ALA A N 1
ATOM 2495 C CA . ALA A 1 319 ? -16.934 1.377 1.769 1.00 94.50 319 ALA A CA 1
ATOM 2496 C C . ALA A 1 319 ? -15.944 0.823 0.732 1.00 94.50 319 ALA A C 1
ATOM 2498 O O . ALA A 1 319 ? -16.032 -0.319 0.277 1.00 94.50 319 ALA A O 1
ATOM 2499 N N . THR A 1 320 ? -14.973 1.656 0.376 1.00 95.88 320 THR A N 1
ATOM 2500 C CA . THR A 1 320 ? -13.758 1.295 -0.361 1.00 95.88 320 THR A CA 1
ATOM 2501 C C . THR A 1 320 ? -12.578 1.117 0.590 1.00 95.88 320 THR A C 1
ATOM 2503 O O . THR A 1 320 ? -12.590 1.620 1.716 1.00 95.88 320 THR A O 1
ATOM 2506 N N . LEU A 1 321 ? -11.533 0.444 0.122 1.00 97.12 321 LEU A N 1
ATOM 2507 C CA . LEU A 1 321 ? -10.265 0.297 0.826 1.00 97.12 321 LEU A CA 1
ATOM 2508 C C . LEU A 1 321 ? -9.447 1.593 0.718 1.00 97.12 321 LEU A C 1
ATOM 2510 O O . LEU A 1 321 ? -9.303 2.133 -0.375 1.00 97.12 321 LEU A O 1
ATOM 2514 N N . ALA A 1 322 ? -8.917 2.100 1.828 1.00 97.00 322 ALA A N 1
ATOM 2515 C CA . ALA A 1 322 ? -8.191 3.373 1.875 1.00 97.00 322 ALA A CA 1
ATOM 2516 C C . ALA A 1 322 ? -6.686 3.199 2.133 1.00 97.00 322 ALA A C 1
ATOM 2518 O O . ALA A 1 322 ? -5.883 4.002 1.660 1.00 97.00 322 ALA A O 1
ATOM 2519 N N . TRP A 1 323 ? -6.290 2.161 2.871 1.00 98.31 323 TRP A N 1
ATOM 2520 C CA . TRP A 1 323 ? -4.887 1.845 3.134 1.00 98.31 323 TRP A CA 1
ATOM 2521 C C . TRP A 1 323 ? -4.713 0.356 3.445 1.00 98.31 323 TRP A C 1
ATOM 2523 O O . TRP A 1 323 ? -5.596 -0.291 4.006 1.00 98.31 323 TRP A O 1
ATOM 2533 N N . VAL A 1 324 ? -3.561 -0.186 3.063 1.00 98.44 324 VAL A N 1
ATOM 2534 C CA . VAL A 1 324 ? -3.127 -1.560 3.339 1.00 98.44 324 VAL A CA 1
ATOM 2535 C C . VAL A 1 324 ? -1.656 -1.532 3.706 1.00 98.44 324 VAL A C 1
ATOM 2537 O O . VAL A 1 324 ? -0.865 -0.871 3.026 1.00 98.44 324 VAL A O 1
ATOM 2540 N N . GLY A 1 325 ? -1.287 -2.275 4.741 1.00 97.44 325 GLY A N 1
ATOM 2541 C CA . GLY A 1 325 ? 0.085 -2.340 5.210 1.00 97.44 325 GLY A CA 1
ATOM 2542 C C . GLY A 1 325 ? 0.328 -3.469 6.195 1.00 97.44 325 GLY A C 1
ATOM 2543 O O . GLY A 1 325 ? -0.461 -4.403 6.328 1.00 97.44 325 GLY A O 1
ATOM 2544 N N . PHE A 1 326 ? 1.440 -3.349 6.908 1.00 96.94 326 PHE A N 1
ATOM 2545 C CA . PHE A 1 326 ? 1.804 -4.224 8.010 1.00 96.94 326 PHE A CA 1
ATOM 2546 C C . PHE A 1 326 ? 2.065 -3.375 9.254 1.00 96.94 326 PHE A C 1
ATOM 2548 O O . PHE A 1 326 ? 2.581 -2.260 9.145 1.00 96.94 326 PHE A O 1
ATOM 2555 N N . SER A 1 327 ? 1.746 -3.905 10.433 1.00 95.12 327 SER A N 1
ATOM 2556 C CA . SER A 1 327 ? 2.244 -3.355 11.694 1.00 95.12 327 SER A CA 1
ATOM 2557 C C . SER A 1 327 ? 3.759 -3.479 11.781 1.00 95.12 327 SER A C 1
ATOM 2559 O O . SER A 1 327 ? 4.355 -4.287 11.064 1.00 95.12 327 SER A O 1
ATOM 2561 N N . GLU A 1 328 ? 4.374 -2.737 12.705 1.00 90.19 328 GLU A N 1
ATOM 2562 C CA . GLU A 1 328 ? 5.789 -2.869 13.078 1.00 90.19 328 GLU A CA 1
ATOM 2563 C C . GLU A 1 328 ? 6.220 -4.323 13.354 1.00 90.19 328 GLU A C 1
ATOM 2565 O O . GLU A 1 328 ? 7.337 -4.710 13.030 1.00 90.19 328 GLU A O 1
ATOM 2570 N N . THR A 1 329 ? 5.321 -5.155 13.878 1.00 89.44 329 THR A N 1
ATOM 2571 C CA . THR A 1 329 ? 5.570 -6.572 14.194 1.00 89.44 329 THR A CA 1
ATOM 2572 C C . THR A 1 329 ? 5.231 -7.537 13.052 1.00 89.44 329 THR A C 1
ATOM 2574 O O . THR A 1 329 ? 5.351 -8.752 13.205 1.00 89.44 329 THR A O 1
ATOM 2577 N N . GLY A 1 330 ? 4.812 -7.023 11.893 1.00 92.56 330 GLY A N 1
ATOM 2578 C CA . GLY A 1 330 ? 4.491 -7.823 10.711 1.00 92.56 330 GLY A CA 1
ATOM 2579 C C . GLY A 1 330 ? 3.067 -8.379 10.671 1.00 92.56 330 GLY A C 1
ATOM 2580 O O . GLY A 1 330 ? 2.813 -9.307 9.908 1.00 92.56 330 GLY A O 1
ATOM 2581 N N . LEU A 1 331 ? 2.130 -7.834 11.453 1.00 94.44 331 LEU A N 1
ATOM 2582 C CA . LEU A 1 331 ? 0.708 -8.169 11.330 1.00 94.44 331 LEU A CA 1
ATOM 2583 C C . LEU A 1 331 ? 0.123 -7.467 10.095 1.00 94.44 331 LEU A C 1
ATOM 2585 O O . LEU A 1 331 ? 0.211 -6.240 10.020 1.00 94.44 331 LEU A O 1
ATOM 2589 N N . PRO A 1 332 ? -0.492 -8.188 9.143 1.00 97.25 332 PRO A N 1
ATOM 2590 C CA . PRO A 1 332 ? -1.175 -7.560 8.018 1.00 97.25 332 PRO A CA 1
ATOM 2591 C C . PRO A 1 332 ? -2.351 -6.713 8.507 1.00 97.25 332 PRO A C 1
ATOM 2593 O O . PRO A 1 332 ? -3.106 -7.149 9.378 1.00 97.25 332 PRO A O 1
ATOM 2596 N N . ALA A 1 333 ? -2.516 -5.521 7.943 1.00 97.81 333 ALA A N 1
ATOM 2597 C CA . ALA A 1 333 ? -3.524 -4.561 8.364 1.00 97.81 333 ALA A CA 1
ATOM 2598 C C . ALA A 1 333 ? -4.164 -3.844 7.173 1.00 97.81 333 ALA A C 1
ATOM 2600 O O . ALA A 1 333 ? -3.518 -3.580 6.156 1.00 97.81 333 ALA A O 1
ATOM 2601 N N . VAL A 1 334 ? -5.438 -3.501 7.324 1.00 98.38 334 VAL A N 1
ATOM 2602 C CA . VAL A 1 334 ? -6.222 -2.749 6.344 1.00 98.38 334 VAL A CA 1
ATOM 2603 C C . VAL A 1 334 ? -6.971 -1.618 7.022 1.00 98.38 334 VAL A C 1
ATOM 2605 O O . VAL A 1 334 ? -7.337 -1.725 8.188 1.00 98.38 334 VAL A O 1
ATOM 2608 N N . TYR A 1 335 ? -7.223 -0.554 6.274 1.00 98.12 335 TYR A N 1
ATOM 2609 C CA . TYR A 1 335 ? -8.053 0.571 6.672 1.00 98.12 335 TYR A CA 1
ATOM 2610 C C . TYR A 1 335 ? -9.037 0.877 5.552 1.00 98.12 335 TYR A C 1
ATOM 2612 O O . TYR A 1 335 ? -8.635 1.005 4.391 1.00 98.12 335 TYR A O 1
ATOM 2620 N N . ASP A 1 336 ? -10.316 0.989 5.885 1.00 96.94 336 ASP A N 1
ATOM 2621 C CA . ASP A 1 336 ? -11.356 1.341 4.926 1.00 96.94 336 ASP A CA 1
ATOM 2622 C C . ASP A 1 336 ? -11.755 2.824 4.999 1.00 96.94 336 ASP A C 1
ATOM 2624 O O . ASP A 1 336 ? -11.379 3.577 5.896 1.00 96.94 336 ASP A O 1
ATOM 2628 N N . SER A 1 337 ? -12.529 3.258 4.011 1.00 95.31 337 SER A N 1
ATOM 2629 C CA . SER A 1 337 ? -13.069 4.620 3.920 1.00 95.31 337 SER A CA 1
ATOM 2630 C C . SER A 1 337 ? -14.145 4.940 4.965 1.00 95.31 337 SER A C 1
ATOM 2632 O O . SER A 1 337 ? -14.470 6.115 5.143 1.00 95.31 337 SER A O 1
ATOM 2634 N N . ALA A 1 338 ? -14.683 3.940 5.675 1.00 94.62 338 ALA A N 1
ATOM 2635 C CA . ALA A 1 338 ? -15.590 4.156 6.802 1.00 94.62 338 ALA A CA 1
ATOM 2636 C C . ALA A 1 338 ? -14.835 4.494 8.099 1.00 94.62 338 ALA A C 1
ATOM 2638 O O . ALA A 1 338 ? -15.447 4.985 9.050 1.00 94.62 338 ALA A O 1
ATOM 2639 N N . GLY A 1 339 ? -13.513 4.301 8.112 1.00 95.12 339 GLY A N 1
ATOM 2640 C CA . GLY A 1 339 ? -12.657 4.629 9.239 1.00 95.12 339 GLY A CA 1
ATOM 2641 C C . GLY A 1 339 ? -12.316 3.435 10.128 1.00 95.12 339 GLY A C 1
ATOM 2642 O O . GLY A 1 339 ? -11.893 3.643 11.265 1.00 95.12 339 GLY A O 1
ATOM 2643 N N . ILE A 1 340 ? -12.491 2.205 9.638 1.00 97.31 340 ILE A N 1
ATOM 2644 C CA . ILE A 1 340 ? -12.203 0.988 10.397 1.00 97.31 340 ILE A CA 1
ATOM 2645 C C . ILE A 1 340 ? -10.821 0.458 10.036 1.00 97.31 340 ILE A C 1
ATOM 2647 O O . ILE A 1 340 ? -10.552 0.180 8.865 1.00 97.31 340 ILE A O 1
ATOM 2651 N N . ILE A 1 341 ? -9.954 0.269 11.038 1.00 97.56 341 ILE A N 1
ATOM 2652 C CA . ILE A 1 341 ? -8.715 -0.509 10.869 1.00 97.56 341 ILE A CA 1
ATOM 2653 C C . ILE A 1 341 ? -8.965 -1.926 11.342 1.00 97.56 341 ILE A C 1
ATOM 2655 O O . ILE A 1 341 ? -9.455 -2.131 12.450 1.00 97.56 341 ILE A O 1
ATOM 2659 N N . SER A 1 342 ? -8.583 -2.901 10.525 1.00 97.56 342 SER A N 1
ATOM 2660 C CA . SER A 1 342 ? -8.588 -4.313 10.897 1.00 97.56 342 SER A CA 1
ATOM 2661 C C . SER A 1 342 ? -7.207 -4.927 10.729 1.00 97.56 342 SER A C 1
ATOM 2663 O O . SER A 1 342 ? -6.499 -4.607 9.774 1.00 97.56 342 SER A O 1
ATOM 2665 N N . ILE A 1 343 ? -6.841 -5.844 11.625 1.00 96.88 343 ILE A N 1
ATOM 2666 C CA . ILE A 1 343 ? -5.613 -6.642 11.524 1.00 96.88 343 ILE A CA 1
ATOM 2667 C C . ILE A 1 343 ? -5.940 -8.113 11.285 1.00 96.88 343 ILE A C 1
ATOM 2669 O O . ILE A 1 343 ? -6.977 -8.607 11.731 1.00 96.88 343 ILE A O 1
ATOM 2673 N N . LEU A 1 344 ? -5.048 -8.829 10.603 1.00 96.19 344 LEU A N 1
ATOM 2674 C CA . LEU A 1 344 ? -5.204 -10.254 10.337 1.00 96.19 344 LEU A CA 1
ATOM 2675 C C . LEU A 1 344 ? -4.578 -11.092 11.459 1.00 96.19 344 LEU A C 1
ATOM 2677 O O . LEU A 1 344 ? -3.372 -11.366 11.484 1.00 96.19 344 LEU A O 1
ATOM 2681 N N . HIS A 1 345 ? -5.421 -11.513 12.396 1.00 93.44 345 HIS A N 1
ATOM 2682 C CA . HIS A 1 345 ? -5.044 -12.399 13.490 1.00 93.44 345 HIS A CA 1
ATOM 2683 C C . HIS A 1 345 ? -4.835 -13.832 12.984 1.00 93.44 345 HIS A C 1
ATOM 2685 O O . HIS A 1 345 ? -5.499 -14.263 12.047 1.00 93.44 345 HIS A O 1
ATOM 2691 N N . ARG A 1 346 ? -3.909 -14.574 13.602 1.00 90.94 346 ARG A N 1
ATOM 2692 C CA . ARG A 1 346 ? -3.487 -15.951 13.271 1.00 90.94 346 ARG A CA 1
ATOM 2693 C C . ARG A 1 346 ? -3.081 -16.169 11.812 1.00 90.94 346 ARG A C 1
ATOM 2695 O O . ARG A 1 346 ? -3.141 -17.289 11.316 1.00 90.94 346 ARG A O 1
ATOM 2702 N N . HIS A 1 347 ? -2.571 -15.131 11.151 1.00 90.31 347 HIS A N 1
ATOM 2703 C CA . HIS A 1 347 ? -2.195 -15.171 9.732 1.00 90.31 347 HIS A CA 1
ATOM 2704 C C . HIS A 1 347 ? -1.081 -16.175 9.361 1.00 90.31 347 HIS A C 1
ATOM 2706 O O . HIS A 1 347 ? -0.856 -16.449 8.187 1.00 90.31 347 HIS A O 1
ATOM 2712 N N . ARG A 1 348 ? -0.354 -16.711 10.350 1.00 87.38 348 ARG A N 1
ATOM 2713 C CA . ARG A 1 348 ? 0.675 -17.751 10.150 1.00 87.38 348 ARG A CA 1
ATOM 2714 C C . ARG A 1 348 ? 0.150 -19.171 10.346 1.00 87.38 348 ARG A C 1
ATOM 2716 O O . ARG A 1 348 ? 0.867 -20.125 10.074 1.00 87.38 348 ARG A O 1
ATOM 2723 N N . HIS A 1 349 ? -1.079 -19.319 10.836 1.00 88.38 349 HIS A N 1
ATOM 2724 C CA . HIS A 1 349 ? -1.726 -20.611 11.010 1.00 88.38 349 HIS A CA 1
ATOM 2725 C C . HIS A 1 349 ? -2.674 -20.843 9.825 1.00 88.38 349 HIS A C 1
ATOM 2727 O O . HIS A 1 349 ? -3.674 -20.122 9.698 1.00 88.38 349 HIS A O 1
ATOM 2733 N N . PRO A 1 350 ? -2.387 -21.829 8.952 1.00 86.12 350 PRO A N 1
ATOM 2734 C CA . PRO A 1 350 ? -3.217 -22.115 7.787 1.00 86.12 350 PRO A CA 1
ATOM 2735 C C . PRO A 1 350 ? -4.692 -22.262 8.168 1.00 86.12 350 PRO A C 1
ATOM 2737 O O . PRO A 1 350 ? -5.017 -22.912 9.154 1.00 86.12 350 PRO A O 1
ATOM 2740 N N . HIS A 1 351 ? -5.588 -21.634 7.405 1.00 87.25 351 HIS A N 1
ATOM 2741 C CA . HIS A 1 351 ? -7.047 -21.637 7.632 1.00 87.25 351 HIS A CA 1
ATOM 2742 C C . HIS A 1 351 ? -7.570 -21.053 8.963 1.00 87.25 351 HIS A C 1
ATOM 2744 O O . HIS A 1 351 ? -8.774 -21.094 9.196 1.00 87.25 351 HIS A O 1
ATOM 2750 N N . HIS A 1 352 ? -6.721 -20.464 9.811 1.00 90.94 352 HIS A N 1
ATOM 2751 C CA . HIS A 1 352 ? -7.145 -19.859 11.083 1.00 90.94 352 HIS A CA 1
ATOM 2752 C C . HIS A 1 352 ? -7.217 -18.329 11.066 1.00 90.94 352 HIS A C 1
ATOM 2754 O O . HIS A 1 352 ? -7.536 -17.738 12.100 1.00 90.94 352 HIS A O 1
ATOM 2760 N N . ALA A 1 353 ? -6.907 -17.681 9.941 1.00 94.12 353 ALA A N 1
ATOM 2761 C CA . ALA A 1 353 ? -6.899 -16.231 9.899 1.00 94.12 353 ALA A CA 1
ATOM 2762 C C . ALA A 1 353 ? -8.281 -15.618 10.017 1.00 94.12 353 ALA A C 1
ATOM 2764 O O . ALA A 1 353 ? -9.233 -16.036 9.357 1.00 94.12 353 ALA A O 1
ATOM 2765 N N . VAL A 1 354 ? -8.339 -14.560 10.818 1.00 95.31 354 VAL A N 1
ATOM 2766 C CA . VAL A 1 354 ? -9.540 -13.765 11.027 1.00 95.31 354 VAL A CA 1
ATOM 2767 C C . VAL A 1 354 ? -9.150 -12.294 11.055 1.00 95.31 354 VAL A C 1
ATOM 2769 O O . VAL A 1 354 ? -8.201 -11.907 11.736 1.00 95.31 354 VAL A O 1
ATOM 2772 N N . TRP A 1 355 ? -9.887 -11.476 10.309 1.00 97.25 355 TRP A N 1
ATOM 2773 C CA . TRP A 1 355 ? -9.775 -10.023 10.379 1.00 97.25 355 TRP A CA 1
ATOM 2774 C C . TRP A 1 355 ? -10.481 -9.520 11.635 1.00 97.25 355 TRP A C 1
ATOM 2776 O O . TRP A 1 355 ? -11.670 -9.779 11.820 1.00 97.25 355 TRP A O 1
ATOM 2786 N N . ILE A 1 356 ? -9.747 -8.815 12.491 1.00 96.94 356 ILE A N 1
ATOM 2787 C CA . ILE A 1 356 ? -10.256 -8.264 13.748 1.00 96.94 356 ILE A CA 1
ATOM 2788 C C . ILE A 1 356 ? -10.204 -6.735 13.662 1.00 96.94 356 ILE A C 1
ATOM 2790 O O . ILE A 1 356 ? -9.112 -6.205 13.438 1.00 96.94 356 ILE A O 1
ATOM 2794 N N . PRO A 1 357 ? -11.336 -6.021 13.822 1.00 97.00 357 PRO A N 1
ATOM 2795 C CA . PRO A 1 357 ? -11.346 -4.563 13.850 1.00 97.00 357 PRO A CA 1
ATOM 2796 C C . PRO A 1 357 ? -10.690 -4.067 15.139 1.00 97.00 357 PRO A C 1
ATOM 2798 O O . PRO A 1 357 ? -11.110 -4.456 16.222 1.00 97.00 357 PRO A O 1
ATOM 2801 N N . VAL A 1 358 ? -9.679 -3.210 15.023 1.00 96.38 358 VAL A N 1
ATOM 2802 C CA . VAL A 1 358 ? -8.865 -2.688 16.141 1.00 96.38 358 VAL A CA 1
ATOM 2803 C C . VAL A 1 358 ? -8.928 -1.169 16.285 1.00 96.38 358 VAL A C 1
ATOM 2805 O O . VAL A 1 358 ? -8.265 -0.598 17.146 1.00 96.38 358 VAL A O 1
ATOM 2808 N N . PHE A 1 359 ? -9.681 -0.494 15.419 1.00 96.00 359 PHE A N 1
ATOM 2809 C CA . PHE A 1 359 ? -9.863 0.950 15.472 1.00 96.00 359 PHE A CA 1
ATOM 2810 C C . PHE A 1 359 ? -11.152 1.352 14.769 1.00 96.00 359 PHE A C 1
ATOM 2812 O O . PHE A 1 359 ? -11.432 0.860 13.674 1.00 96.00 359 PHE A O 1
ATOM 2819 N N . ASP A 1 360 ? -11.870 2.303 15.361 1.00 95.31 360 ASP A N 1
ATOM 2820 C CA . ASP A 1 360 ? -12.984 3.017 14.742 1.00 95.31 360 ASP A CA 1
ATOM 2821 C C . ASP A 1 360 ? -12.732 4.528 14.846 1.00 95.31 360 ASP A C 1
ATOM 2823 O O . ASP A 1 360 ? -12.833 5.137 15.916 1.00 95.31 360 ASP A O 1
ATOM 2827 N N . ALA A 1 361 ? -12.418 5.140 13.704 1.00 93.50 361 ALA A N 1
ATOM 2828 C CA . ALA A 1 361 ? -12.166 6.570 13.582 1.00 93.50 361 ALA A CA 1
ATOM 2829 C C . ALA A 1 361 ? -13.312 7.429 14.130 1.00 93.50 361 ALA A C 1
ATOM 2831 O O . ALA A 1 361 ? -13.064 8.458 14.759 1.00 93.50 361 ALA A O 1
ATOM 2832 N N . GLN A 1 362 ? -14.565 7.042 13.883 1.00 90.44 362 GLN A N 1
ATOM 2833 C CA . GLN A 1 362 ? -15.723 7.830 14.293 1.00 90.44 362 GLN A CA 1
ATOM 2834 C C . GLN A 1 362 ? -15.918 7.760 15.804 1.00 90.44 362 GLN A C 1
ATOM 2836 O O . GLN A 1 362 ? -16.200 8.786 16.428 1.00 90.44 362 GLN A O 1
ATOM 2841 N N . ALA A 1 363 ? -15.748 6.574 16.392 1.00 90.00 363 ALA A N 1
ATOM 2842 C CA . ALA A 1 363 ? -15.807 6.394 17.838 1.00 90.00 363 ALA A CA 1
ATOM 2843 C C . ALA A 1 363 ? -14.737 7.242 18.541 1.00 90.00 363 ALA A C 1
ATOM 2845 O O . ALA A 1 363 ? -15.057 8.006 19.455 1.00 90.00 363 ALA A O 1
ATOM 2846 N N . VAL A 1 364 ? -13.495 7.195 18.053 1.00 89.62 364 VAL A N 1
ATOM 2847 C CA . VAL A 1 364 ? -12.381 7.968 18.620 1.00 89.62 364 VAL A CA 1
ATOM 2848 C C . VAL A 1 364 ? -12.583 9.476 18.451 1.00 89.62 364 VAL A C 1
ATOM 2850 O O . VAL A 1 364 ? -12.384 10.234 19.402 1.00 89.62 364 VAL A O 1
ATOM 2853 N N . SER A 1 365 ? -13.039 9.929 17.279 1.00 87.62 365 SER A N 1
ATOM 2854 C CA . SER A 1 365 ? -13.331 11.348 17.022 1.00 87.62 365 SER A CA 1
ATOM 2855 C C . SER A 1 365 ? -14.361 11.890 18.026 1.00 87.62 365 SER A C 1
ATOM 2857 O O . SER A 1 365 ? -14.129 12.916 18.674 1.00 87.62 365 SER A O 1
ATOM 2859 N N . ARG A 1 366 ? -15.444 11.130 18.264 1.00 86.62 366 ARG A N 1
ATOM 2860 C CA . ARG A 1 366 ? -16.491 11.468 19.244 1.00 86.62 366 ARG A CA 1
ATOM 2861 C C . ARG A 1 366 ? -15.962 11.515 20.676 1.00 86.62 366 ARG A C 1
ATOM 2863 O O . ARG A 1 366 ? -16.279 12.460 21.394 1.00 86.62 366 ARG A O 1
ATOM 2870 N N . GLN A 1 367 ? -15.146 10.543 21.087 1.00 84.62 367 GLN A N 1
ATOM 2871 C CA . GLN A 1 367 ? -14.535 10.524 22.425 1.00 84.62 367 GLN A CA 1
ATOM 2872 C C . GLN A 1 367 ? -13.636 11.747 22.669 1.00 84.62 367 GLN A C 1
ATOM 2874 O O . GLN A 1 367 ? -13.594 12.272 23.778 1.00 84.62 367 GLN A O 1
ATOM 2879 N N . GLN A 1 368 ? -12.960 12.248 21.630 1.00 84.44 368 GLN A N 1
ATOM 2880 C CA . GLN A 1 368 ? -12.135 13.459 21.706 1.00 84.44 368 GLN A CA 1
ATOM 2881 C C . GLN A 1 368 ? -12.943 14.768 21.616 1.00 84.44 368 GLN A C 1
ATOM 2883 O O . GLN A 1 368 ? -12.350 15.847 21.588 1.00 84.44 368 GLN A O 1
ATOM 2888 N N . GLY A 1 369 ? -14.278 14.703 21.540 1.00 81.88 369 GLY A N 1
ATOM 2889 C CA . GLY A 1 369 ? -15.137 15.878 21.375 1.00 81.88 369 GLY A CA 1
ATOM 2890 C C . GLY A 1 369 ? -15.003 16.549 20.005 1.00 81.88 369 GLY A C 1
ATOM 2891 O O . GLY A 1 369 ? -15.306 17.735 19.865 1.00 81.88 369 GLY A O 1
ATOM 2892 N N . LYS A 1 370 ? -14.524 15.819 18.992 1.00 79.25 370 LYS A N 1
ATOM 2893 C CA . LYS A 1 370 ? -14.323 16.326 17.635 1.00 79.25 370 LYS A CA 1
ATOM 2894 C C . LYS A 1 370 ? -15.376 15.733 16.707 1.00 79.25 370 LYS A C 1
ATOM 2896 O O . LYS A 1 370 ? -15.548 14.527 16.621 1.00 79.25 370 LYS A O 1
ATOM 2901 N N . ASN A 1 371 ? -16.082 16.598 15.985 1.00 67.62 371 ASN A N 1
ATOM 2902 C CA . ASN A 1 371 ? -17.205 16.206 15.131 1.00 67.62 371 ASN A CA 1
ATOM 2903 C C . ASN A 1 371 ? -16.885 16.383 13.640 1.00 67.62 371 ASN A C 1
ATOM 2905 O O . ASN A 1 371 ? -17.710 16.932 12.926 1.00 67.62 371 ASN A O 1
ATOM 2909 N N . ASN A 1 372 ? -15.686 16.003 13.173 1.00 77.81 372 ASN A N 1
ATOM 2910 C CA . ASN A 1 372 ? -15.402 15.794 11.736 1.00 77.81 372 ASN A CA 1
ATOM 2911 C C . ASN A 1 372 ? -13.963 15.331 11.420 1.00 77.81 372 ASN A C 1
ATOM 2913 O O . ASN A 1 372 ? -13.550 15.406 10.259 1.00 77.81 372 ASN A O 1
ATOM 2917 N N . ASP A 1 373 ? -13.154 14.960 12.417 1.00 88.81 373 ASP A N 1
ATOM 2918 C CA . ASP A 1 373 ? -11.760 14.603 12.145 1.00 88.81 373 ASP A CA 1
ATOM 2919 C C . ASP A 1 373 ? -11.725 13.27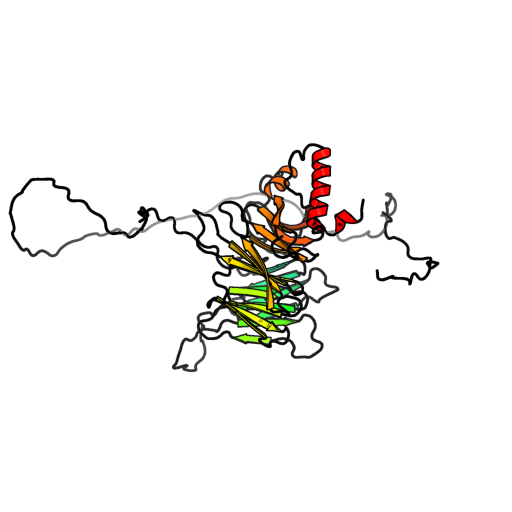0 11.386 1.00 88.81 373 ASP A C 1
ATOM 2921 O O . ASP A 1 373 ? -12.311 12.279 11.827 1.00 88.81 373 ASP A O 1
ATOM 2925 N N . ARG A 1 374 ? -11.034 13.258 10.243 1.00 92.00 374 ARG A N 1
ATOM 2926 C CA . ARG A 1 374 ? -10.689 12.040 9.504 1.00 92.00 374 ARG A CA 1
ATOM 2927 C C . ARG A 1 374 ? -9.233 11.697 9.778 1.00 92.00 374 ARG A C 1
ATOM 2929 O O . ARG A 1 374 ? -8.400 12.586 9.940 1.00 92.00 374 ARG A O 1
ATOM 2936 N N . TYR A 1 375 ? -8.912 10.414 9.782 1.00 95.38 375 TYR A N 1
ATOM 2937 C CA . TYR A 1 375 ? -7.552 9.939 10.011 1.00 95.38 375 TYR A CA 1
ATOM 2938 C C . TYR A 1 375 ? -7.024 9.337 8.717 1.00 95.38 375 TYR A C 1
ATOM 2940 O O . TYR A 1 375 ? -7.648 8.447 8.139 1.00 95.38 375 TYR A O 1
ATOM 2948 N N . TRP A 1 376 ? -5.896 9.847 8.236 1.00 96.94 376 TRP A N 1
ATOM 2949 C CA . TRP A 1 376 ? -5.222 9.317 7.060 1.00 96.94 376 TRP A CA 1
ATOM 2950 C C . TRP A 1 376 ? -4.054 8.443 7.506 1.00 96.94 376 TRP A C 1
ATOM 2952 O O . TRP A 1 376 ? -3.075 8.950 8.059 1.00 96.94 376 TRP A O 1
ATOM 2962 N N . ALA A 1 377 ? -4.197 7.130 7.340 1.00 97.44 377 ALA A N 1
ATOM 2963 C CA . ALA A 1 377 ? -3.263 6.148 7.875 1.00 97.44 377 ALA A CA 1
ATOM 2964 C C . ALA A 1 377 ? -1.880 6.239 7.208 1.00 97.44 377 ALA A C 1
ATOM 2966 O O . ALA A 1 377 ? -1.764 6.235 5.983 1.00 97.44 377 ALA A O 1
ATOM 2967 N N . VAL A 1 378 ? -0.835 6.283 8.037 1.00 97.44 378 VAL A N 1
ATOM 2968 C CA . VAL A 1 378 ? 0.579 6.211 7.634 1.00 97.44 378 VAL A CA 1
ATOM 2969 C C . VAL A 1 378 ? 1.148 4.830 7.975 1.00 97.44 378 VAL A C 1
ATOM 2971 O O . VAL A 1 378 ? 1.875 4.241 7.175 1.00 97.44 378 VAL A O 1
ATOM 2974 N N . GLY A 1 379 ? 0.789 4.279 9.137 1.00 97.19 379 GLY A N 1
ATOM 2975 C CA . GLY A 1 379 ? 1.156 2.924 9.544 1.00 97.19 379 GLY A CA 1
ATOM 2976 C C . GLY A 1 379 ? 0.702 2.580 10.958 1.00 97.19 379 GLY A C 1
ATOM 2977 O O . GLY A 1 379 ? 0.091 3.403 11.634 1.00 97.19 379 GLY A O 1
ATOM 2978 N N . LEU A 1 380 ? 1.008 1.360 11.402 1.00 96.94 380 LEU A N 1
ATOM 2979 C CA . LEU A 1 380 ? 0.738 0.893 12.765 1.00 96.94 380 LEU A CA 1
ATOM 2980 C C . LEU A 1 380 ? 2.059 0.629 13.490 1.00 96.94 380 LEU A C 1
ATOM 2982 O O . LEU A 1 380 ? 2.877 -0.158 13.005 1.00 96.94 380 LEU A O 1
ATOM 2986 N N . MET A 1 381 ? 2.245 1.262 14.645 1.00 94.69 381 MET A N 1
ATOM 2987 C CA . MET A 1 381 ? 3.448 1.157 15.470 1.00 94.69 381 MET A CA 1
ATOM 2988 C C . MET A 1 381 ? 3.035 0.888 16.916 1.00 94.69 381 MET A C 1
ATOM 2990 O O . MET A 1 381 ? 2.194 1.604 17.456 1.00 94.69 381 MET A O 1
ATOM 2994 N N . GLY A 1 382 ? 3.564 -0.178 17.522 1.00 90.06 382 GLY A N 1
ATOM 2995 C CA . GLY A 1 382 ? 3.052 -0.676 18.803 1.00 90.06 382 GLY A CA 1
ATOM 2996 C C . GLY A 1 382 ? 1.522 -0.832 18.801 1.00 90.06 382 GLY A C 1
ATOM 2997 O O . GLY A 1 382 ? 0.951 -1.467 17.913 1.00 90.06 382 GLY A O 1
ATOM 2998 N N . GLU A 1 383 ? 0.866 -0.212 19.781 1.00 92.69 383 GLU A N 1
ATOM 2999 C CA . GLU A 1 383 ? -0.595 -0.206 19.967 1.00 92.69 383 GLU A CA 1
ATOM 3000 C C . GLU A 1 383 ? -1.256 1.062 19.394 1.00 92.69 383 GLU A C 1
ATOM 3002 O O . GLU A 1 383 ? -2.344 1.463 19.808 1.00 92.69 383 GLU A O 1
ATOM 3007 N N . GLN A 1 384 ? -0.582 1.736 18.459 1.00 96.00 384 GLN A N 1
ATOM 3008 C CA . GLN A 1 384 ? -0.984 3.042 17.954 1.00 96.00 384 GLN A CA 1
ATOM 3009 C C . GLN A 1 384 ? -1.102 3.064 16.430 1.00 96.00 384 GLN A C 1
ATOM 3011 O O . GLN A 1 384 ? -0.315 2.476 15.682 1.00 96.00 384 GLN A O 1
ATOM 3016 N N . LEU A 1 385 ? -2.100 3.809 15.970 1.00 97.19 385 LEU A N 1
ATOM 3017 C CA . LEU A 1 385 ? -2.213 4.286 14.608 1.00 97.19 385 LEU A CA 1
ATOM 3018 C C . LEU A 1 385 ? -1.358 5.544 14.441 1.00 97.19 385 LEU A C 1
ATOM 3020 O O . LEU A 1 385 ? -1.648 6.591 15.024 1.00 97.19 385 LEU A O 1
ATOM 3024 N N . MET A 1 386 ? -0.369 5.459 13.557 1.00 97.81 386 MET A N 1
ATOM 3025 C CA . MET A 1 386 ? 0.354 6.615 13.042 1.00 97.81 386 MET A CA 1
ATOM 3026 C C . MET A 1 386 ? -0.438 7.179 11.866 1.00 97.81 386 MET A C 1
ATOM 3028 O O . MET A 1 386 ? -0.639 6.495 10.857 1.00 97.81 386 MET A O 1
ATOM 3032 N N . CYS A 1 387 ? -0.912 8.416 11.974 1.00 97.06 387 CYS A N 1
ATOM 3033 C CA . CYS A 1 387 ? -1.773 9.009 10.953 1.00 97.06 387 CYS A CA 1
ATOM 3034 C C . CYS A 1 387 ? -1.603 10.522 10.826 1.00 97.06 387 CYS A C 1
ATOM 3036 O O . CYS A 1 387 ? -1.065 11.191 11.702 1.00 97.06 387 CYS A O 1
ATOM 3038 N N . VAL A 1 388 ? -2.104 11.079 9.727 1.00 96.88 388 VAL A N 1
ATOM 3039 C CA . VAL A 1 388 ? -2.326 12.521 9.601 1.00 96.88 388 VAL A CA 1
ATOM 3040 C C . VAL A 1 388 ? -3.789 12.812 9.916 1.00 96.88 388 VAL A C 1
ATOM 3042 O O . VAL A 1 388 ? -4.685 12.256 9.279 1.00 96.88 388 VAL A O 1
ATOM 3045 N N . VAL A 1 389 ? -4.039 13.695 10.885 1.00 94.75 389 VAL A N 1
ATOM 3046 C CA . VAL A 1 389 ? -5.397 14.140 11.221 1.00 94.75 389 VAL A CA 1
ATOM 3047 C C . VAL A 1 389 ? -5.851 15.185 10.204 1.00 94.75 389 VAL A C 1
ATOM 3049 O O . VAL A 1 389 ? -5.293 16.280 10.115 1.00 94.75 389 VAL A O 1
ATOM 3052 N N . LEU A 1 390 ? -6.879 14.843 9.437 1.00 93.44 390 LEU A N 1
ATOM 3053 C CA . LEU A 1 390 ? -7.485 15.684 8.417 1.00 93.44 390 LEU A CA 1
ATOM 3054 C C . LEU A 1 390 ? -8.716 16.394 8.987 1.00 93.44 390 LEU A C 1
ATOM 3056 O O . LEU A 1 390 ? -9.599 15.771 9.576 1.00 93.44 390 LEU A O 1
ATOM 3060 N N . LYS A 1 391 ? -8.779 17.711 8.779 1.00 89.75 391 LYS A N 1
ATOM 3061 C CA . LYS A 1 391 ? -9.865 18.582 9.249 1.00 89.75 391 LYS A CA 1
ATOM 3062 C C . LYS A 1 391 ? -10.620 19.193 8.074 1.00 89.75 391 LYS A C 1
ATOM 3064 O O . LYS A 1 391 ? -10.115 19.239 6.954 1.00 89.75 391 LYS A O 1
ATOM 3069 N N . GLY A 1 392 ? -11.830 19.686 8.337 1.00 84.62 392 GLY A N 1
ATOM 3070 C CA . GLY A 1 392 ? -12.607 20.453 7.356 1.00 84.62 392 GLY A CA 1
ATOM 3071 C C . GLY A 1 392 ? -13.026 19.651 6.119 1.00 84.62 392 GLY A C 1
ATOM 3072 O O . GLY A 1 392 ? -13.143 20.222 5.042 1.00 84.62 392 GLY A O 1
ATOM 3073 N N . GLY A 1 393 ? -13.212 18.334 6.253 1.00 84.56 393 GLY A N 1
ATOM 3074 C CA . GLY A 1 393 ? -13.617 17.464 5.144 1.00 84.56 393 GLY A CA 1
ATOM 3075 C C . GLY A 1 393 ? -12.499 17.106 4.159 1.00 84.56 393 GLY A C 1
ATOM 3076 O O . GLY A 1 393 ? -12.782 16.524 3.116 1.00 84.56 393 GLY A O 1
ATOM 3077 N N . ALA A 1 394 ? -11.236 17.421 4.467 1.00 89.94 394 ALA A N 1
ATOM 3078 C CA . ALA A 1 394 ? -10.111 16.997 3.641 1.00 89.94 394 ALA A CA 1
ATOM 3079 C C . ALA A 1 394 ? -10.003 15.459 3.566 1.00 89.94 394 ALA A C 1
ATOM 3081 O O . ALA A 1 394 ? -10.173 14.757 4.561 1.00 89.94 394 ALA A O 1
ATOM 3082 N N . GLU A 1 395 ? -9.694 14.945 2.375 1.00 90.62 395 GLU A N 1
ATOM 3083 C CA . GLU A 1 395 ? -9.519 13.504 2.102 1.00 90.62 395 GLU A CA 1
ATOM 3084 C C . GLU A 1 395 ? -8.054 13.065 2.076 1.00 90.62 395 GLU A C 1
ATOM 3086 O O . GLU A 1 395 ? -7.742 11.899 2.303 1.00 90.62 395 GLU A O 1
ATOM 3091 N N . HIS A 1 396 ? -7.150 14.011 1.828 1.00 94.00 396 HIS A N 1
ATOM 3092 C CA . HIS A 1 396 ? -5.723 13.763 1.694 1.00 94.00 396 HIS A CA 1
ATOM 3093 C C . HIS A 1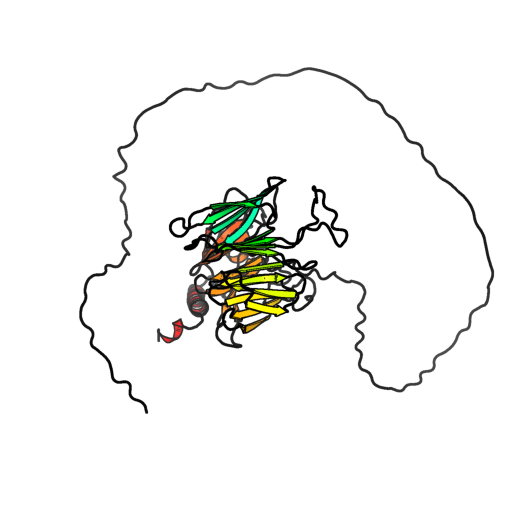 396 ? -4.920 14.837 2.428 1.00 94.00 396 HIS A C 1
ATOM 3095 O O . HIS A 1 396 ? -5.369 15.989 2.488 1.00 94.00 396 HIS A O 1
ATOM 3101 N N . PRO A 1 397 ? -3.723 14.497 2.936 1.00 94.44 397 PRO A N 1
ATOM 3102 C CA . PRO A 1 397 ? -2.789 15.491 3.441 1.00 94.44 397 PRO A CA 1
ATOM 3103 C C . PRO A 1 397 ? -2.377 16.479 2.342 1.00 94.44 397 PRO A C 1
ATOM 3105 O O . PRO A 1 397 ? -2.266 16.123 1.167 1.00 94.44 397 PRO A O 1
ATOM 3108 N N . SER A 1 398 ? -2.127 17.726 2.734 1.00 90.75 398 SER A N 1
ATOM 3109 C CA . SER A 1 398 ? -1.624 18.790 1.860 1.00 90.75 398 SER A CA 1
ATOM 3110 C C . SER A 1 398 ? -0.174 19.140 2.188 1.00 90.75 398 SER A C 1
ATOM 3112 O O . SER A 1 398 ? 0.333 18.776 3.244 1.00 90.75 398 SER A O 1
ATOM 3114 N N . PHE A 1 399 ? 0.473 19.891 1.297 1.00 89.31 399 PHE A N 1
ATOM 3115 C CA . PHE A 1 399 ? 1.766 20.524 1.561 1.00 89.31 399 PHE A CA 1
ATOM 3116 C C . PHE A 1 399 ? 1.576 21.827 2.365 1.00 89.31 399 PHE A C 1
ATOM 3118 O O . PHE A 1 399 ? 0.546 22.482 2.174 1.00 89.31 399 PHE A O 1
ATOM 3125 N N . PRO A 1 400 ? 2.540 22.252 3.214 1.00 89.19 400 PRO A N 1
ATOM 3126 C CA . PRO A 1 400 ? 3.832 21.614 3.534 1.00 89.19 400 PRO A CA 1
ATOM 3127 C C . PRO A 1 400 ? 3.686 20.294 4.317 1.00 89.19 400 PRO A C 1
ATOM 3129 O O . PRO A 1 400 ? 2.583 19.964 4.733 1.00 89.19 400 PRO A O 1
ATOM 3132 N N . LYS A 1 401 ? 4.789 19.536 4.492 1.00 89.94 401 LYS A N 1
ATOM 3133 C CA . LYS A 1 401 ? 4.805 18.208 5.150 1.00 89.94 401 LYS A CA 1
ATOM 3134 C C . LYS A 1 401 ? 3.926 18.211 6.418 1.00 89.94 401 LYS A C 1
ATOM 3136 O O . LYS A 1 401 ? 4.224 18.982 7.332 1.00 89.94 401 LYS A O 1
ATOM 3141 N N . PRO A 1 402 ? 2.877 17.370 6.490 1.00 92.56 402 PRO A N 1
ATOM 3142 C CA . PRO A 1 402 ? 1.989 17.339 7.643 1.00 92.56 402 PRO A CA 1
ATOM 3143 C C . PRO A 1 402 ? 2.667 16.687 8.853 1.00 92.56 402 PRO A C 1
ATOM 3145 O O . PRO A 1 402 ? 3.617 15.911 8.721 1.00 92.56 402 PRO A O 1
ATOM 3148 N N . ILE A 1 403 ? 2.131 16.981 10.036 1.00 93.69 403 ILE A N 1
ATOM 3149 C CA . ILE A 1 403 ? 2.548 16.363 11.296 1.00 93.69 403 ILE A CA 1
ATOM 3150 C C . ILE A 1 403 ? 1.872 14.995 11.424 1.00 93.69 403 ILE A C 1
ATOM 3152 O O . ILE A 1 403 ? 0.660 14.875 11.234 1.00 93.69 403 ILE A O 1
ATOM 3156 N N . ILE A 1 404 ? 2.660 13.976 11.765 1.00 96.12 404 ILE A N 1
ATOM 3157 C CA . ILE A 1 404 ? 2.152 12.645 12.107 1.00 96.12 404 ILE A CA 1
ATOM 3158 C C . ILE A 1 404 ? 1.664 12.692 13.555 1.00 96.12 404 ILE A C 1
ATOM 3160 O O . ILE A 1 404 ? 2.367 13.177 14.436 1.00 96.12 404 ILE A O 1
ATOM 3164 N N . SER A 1 405 ? 0.443 12.227 13.778 1.00 95.94 405 SER A N 1
ATOM 3165 C CA . SER A 1 405 ? -0.180 12.082 15.089 1.00 95.94 405 SER A CA 1
ATOM 3166 C C . SER A 1 405 ? -0.282 10.607 15.458 1.00 95.94 405 SER A C 1
ATOM 3168 O O . SER A 1 405 ? -0.504 9.754 14.596 1.00 95.94 405 SER A O 1
ATOM 3170 N N . GLU A 1 406 ? -0.165 10.342 16.751 1.00 96.12 406 GLU A N 1
ATOM 3171 C CA . GLU A 1 406 ? -0.356 9.030 17.359 1.00 96.12 406 GLU A CA 1
ATOM 3172 C C . GLU A 1 406 ? -1.768 8.945 17.930 1.00 96.12 406 GLU A C 1
ATOM 3174 O O . GLU A 1 406 ? -2.212 9.830 18.669 1.00 96.12 406 GLU A O 1
ATOM 3179 N N . VAL A 1 407 ? -2.487 7.885 17.579 1.00 95.81 407 VAL A N 1
ATOM 3180 C CA . VAL A 1 407 ? -3.819 7.614 18.116 1.00 95.81 407 VAL A CA 1
ATOM 3181 C C . VAL A 1 407 ? -3.853 6.176 18.598 1.00 95.81 407 VAL A C 1
ATOM 3183 O O . VAL A 1 407 ? -3.569 5.264 17.827 1.00 95.81 407 VAL A O 1
ATOM 3186 N N . ASN A 1 408 ? -4.195 5.969 19.867 1.00 95.44 408 ASN A N 1
ATOM 3187 C CA . ASN A 1 408 ? -4.273 4.624 20.426 1.00 95.44 408 ASN A CA 1
ATOM 3188 C C . ASN A 1 408 ? -5.349 3.815 19.706 1.00 95.44 408 ASN A C 1
ATOM 3190 O O . ASN A 1 408 ? -6.443 4.311 19.416 1.00 95.44 408 ASN A O 1
ATOM 3194 N N . LEU A 1 409 ? -5.011 2.568 19.424 1.00 95.50 409 LEU A N 1
ATOM 3195 C CA . LEU A 1 409 ? -5.959 1.590 18.936 1.00 95.50 409 LEU A CA 1
ATOM 3196 C C . LEU A 1 409 ? -6.880 1.172 20.081 1.00 95.50 409 LEU A C 1
ATOM 3198 O O . LEU A 1 409 ? -6.504 1.222 21.250 1.00 95.50 409 LEU A O 1
ATOM 3202 N N . GLN A 1 410 ? -8.105 0.810 19.730 1.00 94.38 410 GLN A N 1
ATOM 3203 C CA . GLN A 1 410 ? -9.118 0.375 20.678 1.00 94.38 410 GLN A CA 1
ATOM 3204 C C . GLN A 1 410 ? -10.074 -0.553 19.940 1.00 94.38 410 GLN A C 1
ATOM 3206 O O . GLN A 1 410 ? -10.682 -0.169 18.934 1.00 94.38 410 GLN A O 1
ATOM 3211 N N . LEU A 1 411 ? -10.209 -1.778 20.440 1.00 94.38 411 LEU A N 1
ATOM 3212 C CA . LEU A 1 411 ? -11.208 -2.709 19.938 1.00 94.38 411 LEU A CA 1
ATOM 3213 C C . LEU A 1 411 ? -12.610 -2.147 20.230 1.00 94.38 411 LEU A C 1
ATOM 3215 O O . LEU A 1 411 ? -12.863 -1.660 21.336 1.00 94.38 411 LEU A O 1
ATOM 3219 N N . PRO A 1 412 ? -13.561 -2.265 19.290 1.00 92.44 412 PRO A N 1
ATOM 3220 C CA . PRO A 1 412 ? -14.946 -1.864 19.510 1.00 92.44 412 PRO A CA 1
ATOM 3221 C C . PRO A 1 412 ? -15.691 -2.911 20.362 1.00 92.44 412 PRO A C 1
ATOM 3223 O O . PRO A 1 412 ? -16.633 -3.554 19.893 1.00 92.44 412 PRO A O 1
ATOM 3226 N N . LEU A 1 413 ? -15.244 -3.126 21.605 1.00 93.50 413 LEU A N 1
ATOM 3227 C CA . LEU A 1 413 ? -15.925 -3.988 22.571 1.00 93.50 413 LEU A CA 1
ATOM 3228 C C . LEU A 1 413 ? -17.152 -3.300 23.186 1.00 93.50 413 LEU A C 1
ATOM 3230 O O . LEU A 1 413 ? -17.414 -2.110 23.004 1.00 93.50 413 LEU A O 1
ATOM 3234 N N . LEU A 1 414 ? -17.945 -4.093 23.902 1.00 92.56 414 LEU A N 1
ATOM 3235 C CA . LEU A 1 414 ? -19.153 -3.640 24.582 1.00 92.56 414 LEU A CA 1
ATOM 3236 C C . LEU A 1 414 ? -18.809 -3.040 25.957 1.00 92.56 414 LEU A C 1
ATOM 3238 O O . LEU A 1 414 ? -17.780 -3.359 26.537 1.00 92.56 414 LEU A O 1
ATOM 3242 N N . GLN A 1 415 ? -19.700 -2.200 26.497 1.00 91.19 415 GLN A N 1
ATOM 3243 C CA . GLN A 1 415 ? -19.625 -1.673 27.875 1.00 91.19 415 GLN A CA 1
ATOM 3244 C C . GLN A 1 415 ? -18.308 -0.951 28.237 1.00 91.19 415 GLN A C 1
ATOM 3246 O O . GLN A 1 415 ? -17.849 -1.002 29.381 1.00 91.19 415 GLN A O 1
ATOM 3251 N N . MET A 1 416 ? -17.716 -0.240 27.271 1.00 91.56 416 MET A N 1
ATOM 3252 C CA . MET A 1 416 ? -16.469 0.531 27.438 1.00 91.56 416 MET A CA 1
ATOM 3253 C C . MET A 1 416 ? -16.573 1.711 28.424 1.00 91.56 416 MET A C 1
ATOM 3255 O O . MET A 1 416 ? -15.565 2.316 28.791 1.00 91.56 416 MET A O 1
ATOM 3259 N N . ASP A 1 417 ? -17.783 2.055 28.858 1.00 90.88 417 ASP A N 1
ATOM 3260 C CA . ASP A 1 417 ? -18.063 3.005 29.935 1.00 90.88 417 ASP A CA 1
ATOM 3261 C C . ASP A 1 417 ? -17.761 2.428 31.330 1.00 90.88 417 ASP A C 1
ATOM 3263 O O . ASP A 1 417 ? -17.411 3.179 32.243 1.00 90.88 417 ASP A O 1
ATOM 3267 N N . SER A 1 418 ? -17.824 1.103 31.482 1.00 95.31 418 SER A N 1
ATOM 3268 C CA . SER A 1 418 ? -17.505 0.394 32.723 1.00 95.31 418 SER A CA 1
ATOM 3269 C C . SER A 1 418 ? -16.011 0.071 32.849 1.00 95.31 418 SER A C 1
ATOM 3271 O O . SER A 1 418 ? -15.311 -0.128 31.857 1.00 95.31 418 SER A O 1
ATOM 3273 N N . ASP A 1 419 ? -15.508 -0.034 34.081 1.00 94.62 419 ASP A N 1
ATOM 3274 C CA . ASP A 1 419 ? -14.111 -0.431 34.311 1.00 94.62 419 ASP A CA 1
ATOM 3275 C C . ASP A 1 419 ? -13.855 -1.900 33.949 1.00 94.62 419 ASP A C 1
ATOM 3277 O O . ASP A 1 419 ? -12.765 -2.239 33.496 1.00 94.62 419 ASP A O 1
ATOM 3281 N N . VAL A 1 420 ? -14.873 -2.758 34.077 1.00 95.44 420 VAL A N 1
ATOM 3282 C CA . VAL A 1 420 ? -14.797 -4.162 33.648 1.00 95.44 420 VAL A CA 1
ATOM 3283 C C . VAL A 1 420 ? -14.625 -4.246 32.132 1.00 95.44 420 VAL A C 1
ATOM 3285 O O . VAL A 1 420 ? -13.685 -4.888 31.679 1.00 95.44 420 VAL A O 1
ATOM 3288 N N . GLY A 1 421 ? -15.446 -3.531 31.355 1.00 94.94 421 GLY A N 1
ATOM 3289 C CA . GLY A 1 421 ? -15.342 -3.521 29.893 1.00 94.94 421 GLY A CA 1
ATOM 3290 C C . GLY A 1 421 ? -13.993 -2.998 29.392 1.00 94.94 421 GLY A C 1
ATOM 3291 O O . GLY A 1 421 ? -13.422 -3.557 28.460 1.00 94.94 421 GLY A O 1
ATOM 3292 N N . LYS A 1 422 ? -13.411 -1.989 30.058 1.00 93.50 422 LYS A N 1
ATOM 3293 C CA . LYS A 1 422 ? -12.047 -1.516 29.745 1.00 93.50 422 LYS A CA 1
ATOM 3294 C C . LYS A 1 422 ? -10.982 -2.590 29.996 1.00 93.50 422 LYS A C 1
ATOM 3296 O O . LYS A 1 422 ? -10.056 -2.714 29.203 1.00 93.50 422 LYS A O 1
ATOM 3301 N N . LEU A 1 423 ? -11.097 -3.362 31.080 1.00 94.38 423 LEU A N 1
ATOM 3302 C CA . LEU A 1 423 ? -10.165 -4.460 31.371 1.00 94.38 423 LEU A CA 1
ATOM 3303 C C . LEU A 1 423 ? -10.327 -5.628 30.390 1.00 94.38 423 LEU A C 1
ATOM 3305 O O . LEU A 1 423 ? -9.327 -6.195 29.949 1.00 94.38 423 LEU A O 1
ATOM 3309 N N . GLU A 1 424 ? -11.566 -5.967 30.029 1.00 95.81 424 GLU A N 1
ATOM 3310 C CA . GLU A 1 424 ? -11.861 -6.961 28.992 1.00 95.81 424 GLU A CA 1
ATOM 3311 C C . GLU A 1 424 ? -11.238 -6.550 27.654 1.00 95.81 424 GLU A C 1
ATOM 3313 O O . GLU A 1 424 ? -10.602 -7.370 26.992 1.00 95.81 424 GLU A O 1
ATOM 3318 N N . GLU A 1 425 ? -11.349 -5.272 27.288 1.00 95.12 425 GLU A N 1
ATOM 3319 C CA . GLU A 1 425 ? -10.738 -4.725 26.078 1.00 95.12 425 GLU A CA 1
ATOM 3320 C C . GLU A 1 425 ? -9.225 -4.866 26.089 1.00 95.12 425 GLU A C 1
ATOM 3322 O O . GLU A 1 425 ? -8.687 -5.472 25.165 1.00 95.12 425 GLU A O 1
ATOM 3327 N N . MET A 1 426 ? -8.557 -4.452 27.167 1.00 92.62 426 MET A N 1
ATOM 3328 C CA . MET A 1 426 ? -7.108 -4.611 27.300 1.00 92.62 426 MET A CA 1
ATOM 3329 C C . MET A 1 426 ? -6.672 -6.078 27.172 1.00 92.62 426 MET A C 1
ATOM 3331 O O . MET A 1 426 ? -5.683 -6.384 26.502 1.00 92.62 426 MET A O 1
ATOM 3335 N N . GLN A 1 427 ? -7.411 -7.007 27.788 1.00 92.94 427 GLN A N 1
ATOM 3336 C CA . GLN A 1 427 ? -7.100 -8.434 27.719 1.00 92.94 427 GLN A CA 1
ATOM 3337 C C . GLN A 1 427 ? -7.262 -8.984 26.295 1.00 92.94 427 GLN A C 1
ATOM 3339 O O . GLN A 1 427 ? -6.385 -9.699 25.801 1.00 92.94 427 GLN A O 1
ATOM 3344 N N . VAL A 1 428 ? -8.374 -8.671 25.625 1.00 93.50 428 VAL A N 1
ATOM 3345 C CA . VAL A 1 428 ? -8.626 -9.134 24.254 1.00 93.50 428 VAL A CA 1
ATOM 3346 C C . VAL A 1 428 ? -7.636 -8.488 23.287 1.00 93.50 428 VAL A C 1
ATOM 3348 O O . VAL A 1 428 ? -7.071 -9.188 22.446 1.00 93.50 428 VAL A O 1
ATOM 3351 N N . PHE A 1 429 ? -7.364 -7.192 23.439 1.00 93.12 429 PHE A N 1
ATOM 3352 C CA . PHE A 1 429 ? -6.391 -6.452 22.641 1.00 93.12 429 PHE A CA 1
ATOM 3353 C C . PHE A 1 429 ? -5.021 -7.121 22.709 1.00 93.12 429 PHE A C 1
ATOM 3355 O O . PHE A 1 429 ? -4.445 -7.451 21.670 1.00 93.12 429 PHE A O 1
ATOM 3362 N N . PHE A 1 430 ? -4.553 -7.443 23.917 1.00 90.44 430 PHE A N 1
ATOM 3363 C CA . PHE A 1 430 ? -3.288 -8.142 24.122 1.00 90.44 430 PHE A CA 1
ATOM 3364 C C . PHE A 1 430 ? -3.240 -9.503 23.407 1.00 90.44 430 PHE A C 1
ATOM 3366 O O . PHE A 1 430 ? -2.253 -9.822 22.742 1.00 90.44 430 PHE A O 1
ATOM 3373 N N . ILE A 1 431 ? -4.305 -10.310 23.476 1.00 90.44 431 ILE A N 1
ATOM 3374 C CA . ILE A 1 431 ? -4.376 -11.609 22.775 1.00 90.44 431 ILE A CA 1
ATOM 3375 C C . ILE A 1 431 ? -4.279 -11.421 21.255 1.00 90.44 431 ILE A C 1
ATOM 3377 O O . ILE A 1 431 ? -3.581 -12.176 20.567 1.00 90.44 431 ILE A O 1
ATOM 3381 N N . VAL A 1 432 ? -4.977 -10.415 20.728 1.00 89.94 432 VAL A N 1
ATOM 3382 C CA . VAL A 1 432 ? -5.026 -10.104 19.299 1.00 89.94 432 VAL A CA 1
ATOM 3383 C C . VAL A 1 432 ? -3.657 -9.642 18.795 1.00 89.94 432 VAL A C 1
ATOM 3385 O O . VAL A 1 432 ? -3.152 -10.212 17.822 1.00 89.94 432 VAL A O 1
ATOM 3388 N N . TYR A 1 433 ? -3.032 -8.690 19.493 1.00 84.94 433 TYR A N 1
ATOM 3389 C CA . TYR A 1 433 ? -1.748 -8.083 19.131 1.00 84.94 433 TYR A CA 1
ATOM 3390 C C . TYR A 1 433 ? -0.544 -9.005 19.324 1.00 84.94 433 TYR A C 1
ATOM 3392 O O . TYR A 1 433 ? 0.376 -9.004 18.507 1.00 84.94 433 TYR A O 1
ATOM 3400 N N . THR A 1 434 ? -0.569 -9.866 20.343 1.00 83.44 434 THR A N 1
ATOM 3401 C CA . THR A 1 434 ? 0.440 -10.929 20.507 1.00 83.44 434 THR A CA 1
ATOM 3402 C C . THR A 1 434 ? 0.216 -12.107 19.561 1.00 83.44 434 THR A C 1
ATOM 3404 O O . THR A 1 434 ? 0.945 -13.099 19.610 1.00 83.44 434 THR A O 1
ATOM 3407 N N . ASN A 1 435 ? -0.797 -12.022 18.692 1.00 76.06 435 ASN A N 1
ATOM 3408 C CA . ASN A 1 435 ? -1.161 -13.057 17.735 1.00 76.06 435 ASN A CA 1
ATOM 3409 C C . ASN A 1 435 ? -1.396 -14.432 18.395 1.00 76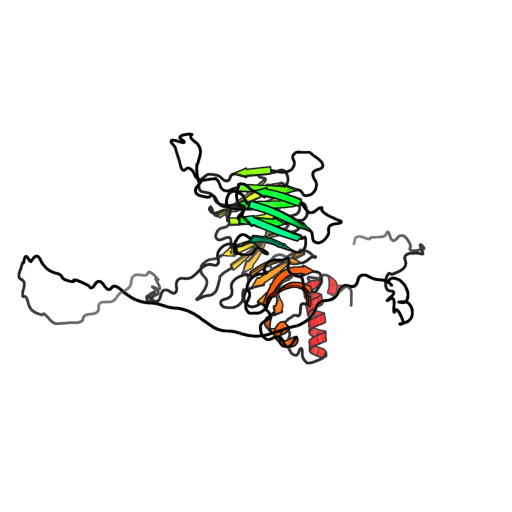.06 435 ASN A C 1
ATOM 3411 O O . ASN A 1 435 ? -1.157 -15.472 17.787 1.00 76.06 435 ASN A O 1
ATOM 3415 N N . GLY A 1 436 ? -1.830 -14.433 19.661 1.00 59.31 436 GLY A N 1
ATOM 3416 C CA . GLY A 1 436 ? -2.035 -15.633 20.471 1.00 59.31 436 GLY A CA 1
ATOM 3417 C C . GLY A 1 436 ? -0.774 -16.269 21.075 1.00 59.31 436 GLY A C 1
ATOM 3418 O O . GLY A 1 436 ? -0.915 -17.244 21.809 1.00 59.31 436 GLY A O 1
ATOM 3419 N N . PHE A 1 437 ? 0.434 -15.741 20.834 1.00 56.25 437 PHE A N 1
ATOM 3420 C CA . PHE A 1 437 ? 1.678 -16.307 21.385 1.00 56.25 437 PHE A CA 1
ATOM 3421 C C . PHE A 1 437 ? 1.918 -15.959 22.867 1.00 56.25 437 PHE A C 1
ATOM 3423 O O . PHE A 1 437 ? 2.687 -16.650 23.529 1.00 56.25 437 PHE A O 1
ATOM 3430 N N . GLY A 1 438 ? 1.263 -14.925 23.409 1.00 46.94 438 GLY A N 1
ATOM 3431 C CA . GLY A 1 438 ? 1.573 -14.393 24.746 1.00 46.94 438 GLY A CA 1
ATOM 3432 C C . GLY A 1 438 ? 0.754 -14.943 25.921 1.00 46.94 438 GLY A C 1
ATOM 3433 O O . GLY A 1 438 ? 1.161 -14.775 27.065 1.00 46.94 438 GLY A O 1
ATOM 3434 N N . PHE A 1 439 ? -0.394 -15.588 25.690 1.00 41.94 439 PHE A N 1
ATOM 3435 C CA . PHE A 1 439 ? -1.335 -15.866 26.790 1.00 41.94 439 PHE A CA 1
ATOM 3436 C C . PHE A 1 439 ? -0.984 -17.112 27.628 1.00 41.94 439 PHE A C 1
ATOM 3438 O O . PHE A 1 439 ? -1.359 -17.194 28.792 1.00 41.94 439 PHE A O 1
ATOM 3445 N N . TRP A 1 440 ? -0.220 -18.063 27.080 1.00 39.41 440 TRP A N 1
ATOM 3446 C CA . TRP A 1 440 ? 0.134 -19.311 27.780 1.00 39.41 440 TRP A CA 1
ATOM 3447 C C . TRP A 1 440 ? 1.331 -19.196 28.738 1.00 39.41 440 TRP A C 1
ATOM 3449 O O . TRP A 1 440 ? 1.662 -20.174 29.395 1.00 39.41 440 TRP A O 1
ATOM 3459 N N . MET A 1 441 ? 1.989 -18.036 28.830 1.00 36.34 441 MET A N 1
ATOM 3460 C CA . MET A 1 441 ? 3.134 -17.830 29.737 1.00 36.34 441 MET A CA 1
ATOM 3461 C C . MET A 1 441 ? 2.775 -17.135 31.058 1.00 36.34 441 MET A C 1
ATOM 3463 O O . MET A 1 441 ? 3.650 -16.971 31.903 1.00 36.34 441 MET A O 1
ATOM 3467 N N . LEU A 1 442 ? 1.520 -16.719 31.249 1.00 38.88 442 LEU A N 1
ATOM 3468 C CA . LEU A 1 442 ? 1.086 -15.948 32.423 1.00 38.88 442 LEU A CA 1
ATOM 3469 C C . LEU A 1 442 ? 0.126 -16.704 33.360 1.00 38.88 442 LEU A C 1
ATOM 3471 O O . LEU A 1 442 ? -0.387 -16.093 34.296 1.00 38.88 442 LEU A O 1
ATOM 3475 N N . PHE A 1 443 ? -0.084 -18.008 33.149 1.00 38.75 443 PHE A N 1
ATOM 3476 C CA . PHE A 1 443 ? -0.863 -18.872 34.042 1.00 38.75 443 PHE A CA 1
ATOM 3477 C C . PHE A 1 443 ? -0.098 -20.127 34.445 1.00 38.75 443 PHE A C 1
ATOM 3479 O O . PHE A 1 443 ? 0.485 -20.770 33.542 1.00 38.75 443 PHE A O 1
#

Foldseek 3Di:
DDDDDDDDDDDDDDDDDDPDDDDDDDPDPDDDPDDDDDDDDDDDDDDDDDDDDDDDDDDDDDDDDDDDDDDDDDDDDDDDDDDDDDDDDDDDDDDDDDPPPPPPPPDPPQDAAAADEFQWDPDDDQKIWQHFAQQFTWMWGDPPQWIKIWTGGPDCVQFPTDIDIGRQRFNHKEDEDFWIKTWDWKAQDPPPDDDDPVDDGSIRFIKIWIDTRDDPDPDQIDMDGDDPPKTWREWEDEPFWTWTQIPQQKIWIAGSSGHTDDIDGHPAWHYWYDYHQKIKTKGAPDGDDNLDGWIKIWIAGNVVRDGQEIDTDDDPDNKDWQHWYAEPVGWTWTAIPQGWIWTWFLSNPYPPTDTFTFAGPCVQCVVVVHDAWHWRFRHHYDQWTFTFTDPDPDPDDDDDPGDTDTDGTWGPFPPCVDPVRVVVRVVVSVCRVVSNPPDVVPD

InterPro domains:
  IPR022100 WDHD1/CFT4, second beta-propeller [PF12341] (115-413)

Sequence (443 aa):
MVEWDNILPLESNKSLRHPAERITLTPREVGKLFDDDGTESLPAAAQRSKADSRAEGPMDHDEYSDLDDFVVDDDGAGYVAKRKDENKKSALLTTGTTYGLFINAGASTIVLQPPFQSGATPKRTDRRYLAFNLLGIVSSIDHGTHSTVSVDFHDRGSHRNYYFTDHYNYSMAYLGERGAMYAVESSAGLSKGNDEDKNGTGRNPSVLFYRPYESWTSNSEWLVHLPPGEDVRAIALNEKTAIAATSKDFIRFFSLSGVQTFLFALPGIVTISARGEIALFIYHLGPGLGDSQNFVYLLYNTETHERVQEGRLPVSNKATLAWVGFSETGLPAVYDSAGIISILHRHRHPHHAVWIPVFDAQAVSRQQGKNNDRYWAVGLMGEQLMCVVLKGGAEHPSFPKPIISEVNLQLPLLQMDSDVGKLEEMQVFFIVYTNGFGFWMLF

Solvent-accessible surface area (backbone atoms only — not comparable to full-atom values): 27807 Å² total; per-residue (Å²): 144,81,87,85,89,84,85,80,84,91,80,87,82,86,88,82,86,80,95,80,80,86,86,80,84,75,99,82,86,86,85,80,89,83,81,90,84,85,86,86,85,88,84,82,88,86,82,91,82,82,88,86,81,91,83,85,89,87,85,88,85,83,89,86,87,84,88,86,89,87,88,92,85,92,88,78,90,84,90,83,83,90,86,80,88,78,92,80,91,79,88,81,88,83,88,78,96,68,89,74,74,79,77,71,92,70,78,74,80,71,79,78,78,71,53,48,57,48,33,42,44,75,77,51,93,50,40,31,35,29,14,33,43,85,63,29,37,31,34,40,38,56,68,88,79,39,22,42,39,37,40,44,46,73,54,62,87,84,43,78,64,51,70,49,83,31,80,80,55,64,72,42,35,32,81,36,90,60,28,37,38,37,28,26,55,51,40,83,40,84,74,84,67,97,70,84,72,90,74,77,72,68,49,41,63,7,38,43,38,40,42,54,78,72,66,99,51,100,72,55,55,44,75,47,71,43,62,92,97,35,27,60,56,36,53,29,33,31,73,59,41,37,37,38,34,32,72,78,23,34,39,41,34,22,36,68,82,62,48,77,74,49,75,49,81,53,62,55,61,30,32,47,30,40,50,61,57,39,33,40,39,34,23,43,78,51,85,35,74,73,76,26,69,36,41,30,37,37,34,29,32,70,82,80,72,41,80,56,38,71,48,78,49,91,66,59,89,61,29,53,82,61,38,56,44,51,31,76,87,64,43,45,33,40,28,33,68,78,35,41,31,30,35,42,31,38,60,89,43,73,96,56,56,42,78,42,62,37,31,47,44,63,62,53,24,52,76,72,75,39,92,61,58,38,77,44,70,36,40,35,48,89,69,25,40,34,19,37,78,28,59,91,77,47,89,63,90,60,86,70,90,71,70,78,42,82,40,77,52,46,61,87,64,69,60,65,90,40,73,65,29,45,50,52,43,54,54,51,50,50,44,52,76,47,50,61,73,60,69,77,79,77,113

Nearest PDB structures (foldseek):
  4c8h-assembly1_B  TM=8.416E-01  e=3.978E-24  Saccharomyces cerevisiae
  4c93-assembly1_A  TM=8.004E-01  e=5.713E-24  Saccharomyces cerevisiae
  5nxq-assembly1_C  TM=8.208E-01  e=2.082E-23  Saccharomyces cerevisiae
  5hoi-assembly1_B  TM=8.016E-01  e=2.840E-23  Saccharomyces cerevisiae
  8kg8-assembly1_H  TM=7.997E-01  e=1.691E-21  Saccharomyces cerevisiae S288C

Secondary structure (DSSP, 8-state):
------PPPP----------------S-----S-----------------------------------------------------------------------S------PPPP--TT----BTTEEEEEESSSEEEEEEE-SS-EEEEEEES-TTTS--EEEEESS---EEEE-SSEEEEEE--EE----S-----SS--EEPPEEEEEES--SSTT--EEEEPPTT--EEEEEE-SSEEEEEETTSEEEEEETTS-EEEEEE--SEEEEEEETTEEEEEEESSPPSTT---EEEEEEETTTTEEEEEEE----TTPPEEEEEEBTT--EEEEETTSEEEEEETTTSTT--EEEEEEEHHHHHHHTT-SS-EEEEEEEETTEEEEEEE-TT-SS--SS-PPPEEEE-----S-TTSHHHHHHHHHHHHHHHTTTSSGGG--

pLDDT: mean 76.88, std 26.19, range [27.44, 98.69]

Organism: NCBI:txid994334

Radius of gyration: 32.43 Å; Cα contacts (8 Å, |Δi|>4): 777; chains: 1; bounding box: 89×102×90 Å